Protein AF-0000000080485021 (afdb_homodimer)

Nearest PDB structures (foldseek):
  6thq-assembly1_A  TM=9.113E-01  e=8.752E-30  Thermoproteus uzoniensis 768-20
  3lul-assembly1_A  TM=9.415E-01  e=3.458E-24  Legionella pneumophila subsp. pneumophila str. Philadelphia 1
  8ivp-assembly1_C  TM=8.936E-01  e=8.655E-25  Mycolicibacterium vanbaalenii PYR-1
  4cmf-assembly1_A  TM=8.847E-01  e=3.507E-25  Fusarium vanettenii
  5fr9-assembly1_D  TM=8.879E-01  e=3.458E-24  Arthrobacter sp.

InterPro domains:
  IPR001544 Aminotransferase class IV [PF01063] (36-263)
  IPR018300 Aminotransferase, class IV, conserved site [PS00770] (191-220)
  IPR036038 Aminotransferase-like, PLP-dependent enzymes [SSF56752] (7-288)
  IPR043131 Branched-chain-amino-acid aminotransferase-like, N-terminal [G3DSA:3.30.470.10] (5-126)
  IPR043132 Branched-chain-amino-acid aminotransferase-like, C-terminal [G3DSA:3.20.10.10] (133-295)
  IPR050571 Class-IV Pyridoxal-Phosphate-Dependent Aminotransferase [PTHR42743] (12-289)

Solvent-accessible surface area (backbone atoms only — not comparable to full-atom values): 30514 Å² total; per-residue (Å²): 124,81,68,58,65,72,36,45,22,31,48,65,89,36,79,34,45,41,84,70,36,53,42,50,65,62,21,31,17,41,57,24,9,40,26,33,43,48,73,41,31,26,40,69,56,39,64,61,62,51,69,62,50,47,52,46,46,50,51,19,26,57,74,68,66,48,70,60,87,72,50,68,63,58,53,50,48,55,49,45,51,36,41,55,73,60,69,38,42,20,28,41,34,38,42,35,41,24,48,20,63,64,77,80,70,75,59,75,64,80,79,51,60,50,37,42,37,35,46,65,45,78,43,68,55,70,31,71,92,42,62,68,89,59,96,61,58,33,35,29,29,72,46,83,42,22,45,56,49,49,58,27,49,47,35,64,39,46,49,12,54,38,47,49,34,34,56,31,42,60,65,27,68,84,75,64,43,72,41,31,37,27,22,36,90,86,56,33,43,38,24,34,62,79,31,44,48,38,31,29,49,95,81,21,46,32,30,48,32,73,88,49,54,28,59,80,48,66,49,50,49,52,52,52,51,53,34,52,75,68,67,45,48,73,45,68,39,89,38,44,61,65,60,60,55,67,24,58,19,31,32,33,26,27,59,78,59,40,70,37,41,24,38,22,43,68,82,39,73,24,39,77,37,71,66,58,52,49,52,46,50,50,49,19,48,49,44,27,60,74,50,60,48,77,76,123,125,83,69,60,66,72,38,46,22,32,49,65,90,36,79,35,45,41,83,69,35,56,44,50,65,63,20,31,18,41,57,24,9,41,25,34,44,47,72,41,29,26,39,67,56,37,64,62,62,51,67,62,52,48,51,45,47,50,50,18,26,57,73,68,65,48,71,59,86,72,51,67,65,58,53,48,49,54,50,46,50,36,40,55,72,59,69,38,41,19,26,42,34,37,42,35,41,24,47,19,63,63,77,78,68,75,59,73,66,82,78,51,60,50,36,43,38,37,46,65,44,81,43,69,55,70,31,71,92,42,63,68,91,60,95,60,58,32,35,32,30,72,47,86,44,23,44,56,50,49,59,26,50,45,35,65,41,47,51,13,55,37,48,48,34,34,56,30,43,60,64,28,67,84,75,64,41,71,41,30,38,26,21,36,88,86,56,32,43,38,25,35,60,79,31,44,47,38,31,29,50,97,81,21,46,32,29,48,32,74,88,50,51,28,58,78,47,66,49,50,49,51,50,52,51,53,34,52,74,68,69,45,47,73,43,69,39,90,37,45,62,63,59,62,54,68,23,58,20,30,32,33,27,28,59,78,59,41,69,35,40,25,38,21,41,68,82,39,74,23,41,73,37,71,66,57,54,48,51,48,50,51,48,18,48,50,45,26,60,73,49,61,48,77,75,121

pLDDT: mean 95.62, std 8.75, range [32.25, 98.94]

Sequence (592 aa):
MTDDSKHLYHVDGDLVPADEASVPVTDRGFLYGDAAFETLRAYGGDVFHWGAHADRLAETCDILGMDHGLSDDDLLRRIDETVAANDFADAYVRLSITRGSQPGRLTPAEAVDPRVVVIVEPLPRGGRGSDPVWDGPAAVQTVRTRRISDRALPARAKTHNYLNGILARTELRVTGADEALMLDSEGYVTEGATSNLFFVDDNALCTPSLDGPVLPGITRRVVLDLARQENIPIREQRYTPDDVRGANEAFLTNSTWELRPVETVDGIAIGDGPVTKLLARLYDDYVERRHYGDEKMTDDSKHLYHVDGDLVPADEASVPVTDRGFLYGDAAFETLRAYGGDVFHWGAHADRLAETCDILGMDHGLSDDDLLRRIDETVAANDFADAYVRLSITRGSQPGRLTPAEAVDPRVVVIVEPLPRGGRGSDPVWDGPAAVQTVRTRRISDRALPARAKTHNYLNGILARTELRVTGADEALMLDSEGYVTEGATSNLFFVDDNALCTPSLDGPVLPGITRRVVLDLARQENIPIREQRYTPDDVRGANEAFLTNSTWELRPVETVDGIAIGDGPVTKLLARLYDDYVERRHYGDEK

Foldseek 3Di:
DPPQQPAWKDKQHDTDGPVPDDADCQFCCNVPLQKFKDKWKAAQLHTDPLVVRVVLSVVLCVVSLQPQVDDSVRQRVNQSCRCVVRPAGIKIKMKMKTQTGDPDDDDDDNDGPIMIIIDMDHDWHFFPPTDFPDDAFFFEEEFPQADDWCVVPALQNHTSPLVSLVVQVVRCVVVVTPWYFHHHPVQWTEATSAWFKWFADPQAIEGEASVTRHHPAPLVVVLVVVCVVVVGHYYHHTHHLVRRLPTQWMWIDHNRRSTHTHQHYNNRGHDHDDSSVVSSNVVSNVSCVVRPPPPD/DPPQQPAWKDKQHDTDGPVPDDADCQFCCNVPLQKFKDKWKAAQLHTDPLVVRVVLSVVLCVVSLQPQPDDSVNQRVNQSCRCVVRPAGIKIKMKMKTQTGDPDDDDDDNDGPIMIIIDMDHDWHFFPPTDFPDDAFFAEEEFPQADDWCVVPALQNHTSPLVSLVVQVVRCVVVVTDWYFHHHPVQWTEATSAWFKWFADPQAIEGEASVTRHHPAPLVVVLVVVCVVVVGHYYHHTHHLVRRLPTQWMWIDHNRRSTHTHQHYNNRGHDHDDSSVVSSNVVSNVSCVVRPPVPD

Secondary structure (DSSP, 8-state):
---GGG-EEEETTEEEEGGG-EEETTBHHHHH--EEEEEEEEETTEETTHHHHHHHHHHHHHHHT------HHHHHHHHHHHHHHTT-SSEEEEEEEE--B-SSSSSPPSS---EEEEEEEE----STTPPPSSSSPEEEEEEEEEPPPTTTS-TTS-BS--HHHHHHHHGGGGTT-SEEEEE-TTS-B---SS-EEEEEETTEEEEE-TTSS----HHHHHHHHHHHHTT--EEEE---HHHHHT-SEEEEEETTTEEEEEEEETTEE-B--HHHHHHHHHHHHHHIIIIITT--/---GGG-EEEETTEEEEGGG-EEETTBHHHHH--EEEEEEEEETTEETTHHHHHHHHHHHHHHHT------HHHHHHHHHHHHHHTT-SSEEEEEEEE--B-SSSSSPPSS---EEEEEEEE----STTPPPSSSSPEEEEEEEEEPPPTTTS-TTS-BS--HHHHHHHHGGGGTT-SEEEEE-TTS-B---SS-EEEEEETTEEEEE-TTSS----HHHHHHHHHHHHTT--EEEE---HHHHHT-SEEEEEETTTEEEEEEEETTEE-B--HHHHHHHHHHHHHHIIIIITT--

Structure (mmCIF, N/CA/C/O backbone):
data_AF-0000000080485021-model_v1
#
loop_
_entity.id
_entity.type
_entity.pdbx_description
1 polymer 'Aminodeoxychorismate lyase'
#
loop_
_atom_site.group_PDB
_atom_site.id
_atom_site.type_symbol
_atom_site.label_atom_id
_atom_site.label_alt_id
_atom_site.label_comp_id
_atom_site.label_asym_id
_atom_site.label_entity_id
_atom_site.label_seq_id
_atom_site.pdbx_PDB_ins_code
_atom_site.Cartn_x
_atom_site.Cartn_y
_atom_site.Cartn_z
_atom_site.occupancy
_atom_site.B_iso_or_equiv
_atom_site.auth_seq_id
_atom_site.auth_comp_id
_atom_site.auth_asym_id
_atom_site.auth_atom_id
_atom_site.pdbx_PDB_model_num
ATOM 1 N N . MET A 1 1 ? -21.203 -14.516 -17.828 1 32.25 1 MET A N 1
ATOM 2 C CA . MET A 1 1 ? -20.688 -13.875 -16.625 1 32.25 1 MET A CA 1
ATOM 3 C C . MET A 1 1 ? -21.297 -14.484 -15.375 1 32.25 1 MET A C 1
ATOM 5 O O . MET A 1 1 ? -22.516 -14.43 -15.18 1 32.25 1 MET A O 1
ATOM 9 N N . THR A 1 2 ? -20.844 -15.633 -14.93 1 43.66 2 THR A N 1
ATOM 10 C CA . THR A 1 2 ? -21.484 -16.297 -13.797 1 43.66 2 THR A CA 1
ATOM 11 C C . THR A 1 2 ? -21.891 -15.266 -12.734 1 43.66 2 THR A C 1
ATOM 13 O O . THR A 1 2 ? -21.156 -14.305 -12.492 1 43.66 2 THR A O 1
ATOM 16 N N . ASP A 1 3 ? -23.094 -15.078 -12.547 1 52.38 3 ASP A N 1
ATOM 17 C CA . ASP A 1 3 ? -23.703 -14.172 -11.578 1 52.38 3 ASP A CA 1
ATOM 18 C C . ASP A 1 3 ? -23.031 -14.281 -10.219 1 52.38 3 ASP A C 1
ATOM 20 O O . ASP A 1 3 ? -23.281 -15.219 -9.461 1 52.38 3 ASP A O 1
ATOM 24 N N . ASP A 1 4 ? -21.812 -13.711 -9.992 1 56.88 4 ASP A N 1
ATOM 25 C CA . ASP A 1 4 ? -21.016 -13.703 -8.773 1 56.88 4 ASP A CA 1
ATOM 26 C C . ASP A 1 4 ? -21.875 -13.438 -7.547 1 56.88 4 ASP A C 1
ATOM 28 O O . ASP A 1 4 ? -21.422 -13.594 -6.414 1 56.88 4 ASP A O 1
ATOM 32 N N . SER A 1 5 ? -23.062 -12.828 -7.809 1 62.41 5 SER A N 1
ATOM 33 C CA . SER A 1 5 ? -23.922 -12.492 -6.68 1 62.41 5 SER A CA 1
ATOM 34 C C . SER A 1 5 ? -24.344 -13.734 -5.91 1 62.41 5 SER A C 1
ATOM 36 O O . SER A 1 5 ? -24.781 -13.648 -4.758 1 62.41 5 SER A O 1
ATOM 38 N N . LYS A 1 6 ? -23.969 -14.875 -6.523 1 78.5 6 LYS A N 1
ATOM 39 C CA . LYS A 1 6 ? -24.438 -16.125 -5.91 1 78.5 6 LYS A CA 1
ATOM 40 C C . LYS A 1 6 ? -23.344 -16.75 -5.047 1 78.5 6 LYS A C 1
ATOM 42 O O . LYS A 1 6 ? -23.609 -17.656 -4.266 1 78.5 6 LYS A O 1
ATOM 47 N N . HIS A 1 7 ? -22.156 -16.125 -5.07 1 94.62 7 HIS A N 1
ATOM 48 C CA . HIS A 1 7 ? -21.094 -16.734 -4.262 1 94.62 7 HIS A CA 1
ATOM 49 C C . HIS A 1 7 ? -21.188 -16.266 -2.812 1 94.62 7 HIS A C 1
ATOM 51 O O . HIS A 1 7 ? -21.781 -15.219 -2.525 1 94.62 7 HIS A O 1
ATOM 57 N N . LEU A 1 8 ? -20.688 -17.125 -1.957 1 98.56 8 LEU A N 1
ATOM 58 C CA . LEU A 1 8 ? -20.516 -16.766 -0.555 1 98.56 8 LEU A CA 1
ATOM 59 C C . LEU A 1 8 ? -19.047 -16.5 -0.25 1 98.56 8 LEU A C 1
ATOM 61 O O . LEU A 1 8 ? -18.156 -17.234 -0.695 1 98.56 8 LEU A O 1
ATOM 65 N N . TYR A 1 9 ? -18.812 -15.414 0.462 1 98.81 9 TYR A N 1
ATOM 66 C CA . TYR A 1 9 ? -17.484 -15.078 0.999 1 98.81 9 TYR A CA 1
ATOM 67 C C . TYR A 1 9 ? -17.484 -15.156 2.521 1 98.81 9 TYR A C 1
ATOM 69 O O . TYR A 1 9 ? -18.547 -15.242 3.146 1 98.81 9 TYR A O 1
ATOM 77 N N . HIS A 1 10 ? -16.344 -15.273 3.062 1 98.88 10 HIS A N 1
ATOM 78 C CA . HIS A 1 10 ? -16.203 -15.234 4.512 1 98.88 10 HIS A CA 1
ATOM 79 C C . HIS A 1 10 ? -15.703 -13.875 4.984 1 98.88 10 HIS A C 1
ATOM 81 O O . HIS A 1 10 ? -14.695 -13.367 4.484 1 98.88 10 HIS A O 1
ATOM 87 N N . VAL A 1 11 ? -16.438 -13.258 5.953 1 98.62 11 VAL A N 1
ATOM 88 C CA . VAL A 1 11 ? -16.016 -12.016 6.582 1 98.62 11 VAL A CA 1
ATOM 89 C C . VAL A 1 11 ? -16.109 -12.141 8.102 1 98.62 11 VAL A C 1
ATOM 91 O O . VAL A 1 11 ? -17.203 -12.18 8.656 1 98.62 11 VAL A O 1
ATOM 94 N N . ASP A 1 12 ? -14.984 -12.234 8.703 1 96.56 12 ASP A N 1
ATOM 95 C CA . ASP A 1 12 ? -14.844 -12.195 10.156 1 96.56 12 ASP A CA 1
ATOM 96 C C . ASP A 1 12 ? -15.742 -13.242 10.82 1 96.56 12 ASP A C 1
ATOM 98 O O . ASP A 1 12 ? -16.469 -12.93 11.766 1 96.56 12 ASP A O 1
ATOM 102 N N . GLY A 1 13 ? -15.766 -14.367 10.305 1 95.75 13 GLY A N 1
ATOM 103 C CA . GLY A 1 13 ? -16.406 -15.5 10.945 1 95.75 13 GLY A CA 1
ATOM 104 C C . GLY A 1 13 ? -17.75 -15.867 10.312 1 95.75 13 GLY A C 1
ATOM 105 O O . GLY A 1 13 ? -18.297 -16.938 10.586 1 95.75 13 GLY A O 1
ATOM 106 N N . ASP A 1 14 ? -18.203 -15.031 9.406 1 97.94 14 ASP A N 1
ATOM 107 C CA . ASP A 1 14 ? -19.516 -15.273 8.82 1 97.94 14 ASP A CA 1
ATOM 108 C C . ASP A 1 14 ? -19.406 -15.508 7.312 1 97.94 14 ASP A C 1
ATOM 110 O O . ASP A 1 14 ? -18.625 -14.852 6.629 1 97.94 14 ASP A O 1
ATOM 114 N N . LEU A 1 15 ? -20.172 -16.484 6.863 1 98.62 15 LEU A N 1
ATOM 115 C CA . LEU A 1 15 ? -20.406 -16.609 5.43 1 98.62 15 LEU A CA 1
ATOM 116 C C . LEU A 1 15 ? -21.5 -15.656 4.965 1 98.62 15 LEU A C 1
ATOM 118 O O . LEU A 1 15 ? -22.609 -15.672 5.504 1 98.62 15 LEU A O 1
ATOM 122 N N . VAL A 1 16 ? -21.188 -14.805 4.078 1 98.31 16 VAL A N 1
ATOM 123 C CA . VAL A 1 16 ? -22.141 -13.812 3.6 1 98.31 16 VAL A CA 1
ATOM 124 C C . VAL A 1 16 ? -22.156 -13.805 2.072 1 98.31 16 VAL A C 1
ATOM 126 O O . VAL A 1 16 ? -21.156 -14.156 1.436 1 98.31 16 VAL A O 1
ATOM 129 N N . PRO A 1 17 ? -23.312 -13.422 1.487 1 98.12 17 PRO A N 1
ATOM 130 C CA . PRO A 1 17 ? -23.297 -13.234 0.033 1 98.12 17 PRO A CA 1
ATOM 131 C C . PRO A 1 17 ? -22.203 -12.273 -0.43 1 98.12 17 PRO A C 1
ATOM 133 O O . PRO A 1 17 ? -21.938 -11.273 0.24 1 98.12 17 PRO A O 1
ATOM 136 N N . ALA A 1 18 ? -21.625 -12.586 -1.577 1 97.12 18 ALA A N 1
ATOM 137 C CA . ALA A 1 18 ? -20.5 -11.82 -2.109 1 97.12 18 ALA A CA 1
ATOM 138 C C . ALA A 1 18 ? -20.844 -10.336 -2.213 1 97.12 18 ALA A C 1
ATOM 140 O O . ALA A 1 18 ? -20.016 -9.477 -1.918 1 97.12 18 ALA A O 1
ATOM 141 N N . ASP A 1 19 ? -22.031 -9.984 -2.611 1 95.69 19 ASP A N 1
ATOM 142 C CA . ASP A 1 19 ? -22.438 -8.602 -2.844 1 95.69 19 ASP A CA 1
ATOM 143 C C . ASP A 1 19 ? -22.703 -7.875 -1.525 1 95.69 19 ASP A C 1
ATOM 145 O O . ASP A 1 19 ? -22.891 -6.656 -1.506 1 95.69 19 ASP A O 1
ATOM 149 N N . GLU A 1 20 ? -22.672 -8.625 -0.375 1 96.62 20 GLU A N 1
ATOM 150 C CA . GLU A 1 20 ? -22.859 -8.047 0.95 1 96.62 20 GLU A CA 1
ATOM 151 C C . GLU A 1 20 ? -21.562 -8.062 1.755 1 96.62 20 GLU A C 1
ATOM 153 O O . GLU A 1 20 ? -21.5 -7.5 2.85 1 96.62 20 GLU A O 1
ATOM 158 N N . ALA A 1 21 ? -20.609 -8.75 1.288 1 98.31 21 ALA A N 1
ATOM 159 C CA . ALA A 1 21 ? -19.344 -8.875 1.998 1 98.31 21 ALA A CA 1
ATOM 160 C C . ALA A 1 21 ? -18.594 -7.539 2.033 1 98.31 21 ALA A C 1
ATOM 162 O O . ALA A 1 21 ? -18.234 -7 0.986 1 98.31 21 ALA A O 1
ATOM 163 N N . SER A 1 22 ? -18.422 -6.996 3.229 1 98.62 22 SER A N 1
ATOM 164 C CA . SER A 1 22 ? -17.812 -5.668 3.346 1 98.62 22 SER A CA 1
ATOM 165 C C . SER A 1 22 ? -16.922 -5.574 4.574 1 98.62 22 SER A C 1
ATOM 167 O O . SER A 1 22 ? -16.953 -6.453 5.441 1 98.62 22 SER A O 1
ATOM 169 N N . VAL A 1 23 ? -16.062 -4.582 4.621 1 98.62 23 VAL A N 1
ATOM 170 C CA . VAL A 1 23 ? -15.25 -4.211 5.777 1 98.62 23 VAL A CA 1
ATOM 171 C C . VAL A 1 23 ? -15.492 -2.744 6.129 1 98.62 23 VAL A C 1
ATOM 173 O O . VAL A 1 23 ? -15.828 -1.938 5.258 1 98.62 23 VAL A O 1
ATOM 176 N N . PRO A 1 24 ? -15.344 -2.365 7.418 1 98.44 24 PRO A N 1
ATOM 177 C CA . PRO A 1 24 ? -15.484 -0.957 7.793 1 98.44 24 PRO A CA 1
ATOM 178 C C . PRO A 1 24 ? -14.492 -0.052 7.066 1 98.44 24 PRO A C 1
ATOM 180 O O . PRO A 1 24 ? -13.352 -0.458 6.809 1 98.44 24 PRO A O 1
ATOM 183 N N . VAL A 1 25 ? -14.898 1.179 6.797 1 98.62 25 VAL A N 1
ATOM 184 C CA . VAL A 1 25 ? -14.016 2.135 6.133 1 98.62 25 VAL A CA 1
ATOM 185 C C . VAL A 1 25 ? -12.883 2.533 7.07 1 98.62 25 VAL A C 1
ATOM 187 O O . VAL A 1 25 ? -11.898 3.139 6.645 1 98.62 25 VAL A O 1
ATOM 190 N N . THR A 1 26 ? -12.961 2.158 8.352 1 97.94 26 THR A N 1
ATOM 191 C CA . THR A 1 26 ? -11.93 2.479 9.328 1 97.94 26 THR A CA 1
ATOM 192 C C . THR A 1 26 ? -10.93 1.33 9.453 1 97.94 26 THR A C 1
ATOM 194 O O . THR A 1 26 ? -9.984 1.408 10.242 1 97.94 26 THR A O 1
ATOM 197 N N . ASP A 1 27 ? -11.195 0.233 8.758 1 98.44 27 ASP A N 1
ATOM 198 C CA . ASP A 1 27 ? -10.258 -0.883 8.773 1 98.44 27 ASP A CA 1
ATOM 199 C C . ASP A 1 27 ? -8.883 -0.453 8.25 1 98.44 27 ASP A C 1
ATOM 201 O O . ASP A 1 27 ? -8.789 0.172 7.191 1 98.44 27 ASP A O 1
ATOM 205 N N . ARG A 1 28 ? -7.875 -0.779 8.953 1 98.62 28 ARG A N 1
ATOM 206 C CA . ARG A 1 28 ? -6.523 -0.348 8.609 1 98.62 28 ARG A CA 1
ATOM 207 C C . ARG A 1 28 ? -6.043 -1.027 7.332 1 98.62 28 ARG A C 1
ATOM 209 O O . ARG A 1 28 ? -5.148 -0.52 6.652 1 98.62 28 ARG A O 1
ATOM 216 N N . GLY A 1 29 ? -6.559 -2.225 6.961 1 98.62 29 GLY A N 1
ATOM 217 C CA . GLY A 1 29 ? -6.301 -2.795 5.648 1 98.62 29 GLY A CA 1
ATOM 218 C C . GLY A 1 29 ? -6.793 -1.919 4.512 1 98.62 29 GLY A C 1
ATOM 219 O O . GLY A 1 29 ? -6.137 -1.818 3.471 1 98.62 29 GLY A O 1
ATOM 220 N N . PHE A 1 30 ? -7.938 -1.293 4.715 1 98.81 30 PHE A N 1
ATOM 221 C CA . PHE A 1 30 ? -8.484 -0.377 3.721 1 98.81 30 PHE A CA 1
ATOM 222 C C . PHE A 1 30 ? -7.727 0.944 3.725 1 98.81 30 PHE A C 1
ATOM 224 O O . PHE A 1 30 ? -7.332 1.442 2.668 1 98.81 30 PHE A O 1
ATOM 231 N N . LEU A 1 31 ? -7.422 1.484 4.863 1 98.75 31 LEU A N 1
ATOM 232 C CA . LEU A 1 31 ? -6.883 2.834 5 1 98.75 31 LEU A CA 1
ATOM 233 C C . LEU A 1 31 ? -5.418 2.879 4.578 1 98.75 31 LEU A C 1
ATOM 235 O O . LEU A 1 31 ? -4.961 3.875 4.012 1 98.75 31 LEU A O 1
ATOM 239 N N . TYR A 1 32 ? -4.688 1.773 4.863 1 98.62 32 TYR A N 1
ATOM 240 C CA . TYR A 1 32 ? -3.234 1.865 4.762 1 98.62 32 TYR A CA 1
ATOM 241 C C . TYR A 1 32 ? -2.658 0.638 4.066 1 98.62 32 TYR A C 1
ATOM 243 O O . TYR A 1 32 ? -1.441 0.522 3.904 1 98.62 32 TYR A O 1
ATOM 251 N N . GLY A 1 33 ? -3.484 -0.335 3.629 1 98.56 33 GLY A N 1
ATOM 252 C CA . GLY A 1 33 ? -2.982 -1.613 3.15 1 98.56 33 GLY A CA 1
ATOM 253 C C . GLY A 1 33 ? -2.348 -2.451 4.242 1 98.56 33 GLY A C 1
ATOM 254 O O . GLY A 1 33 ? -1.523 -3.324 3.965 1 98.56 33 GLY A O 1
ATOM 255 N N . ASP A 1 34 ? -2.672 -2.131 5.473 1 98.56 34 ASP A N 1
ATOM 256 C CA . ASP A 1 34 ? -2.146 -2.826 6.641 1 98.56 34 ASP A CA 1
ATOM 257 C C . ASP A 1 34 ? -2.805 -4.191 6.809 1 98.56 34 ASP A C 1
ATOM 259 O O . ASP A 1 34 ? -3.541 -4.418 7.773 1 98.56 34 ASP A O 1
ATOM 263 N N . ALA A 1 35 ? -2.459 -5.047 5.867 1 98.75 35 ALA A N 1
ATOM 264 C CA . ALA A 1 35 ? -3.045 -6.383 5.75 1 98.75 35 ALA A CA 1
ATOM 265 C C . ALA A 1 35 ? -2.066 -7.352 5.094 1 98.75 35 ALA A C 1
ATOM 267 O O . ALA A 1 35 ? -1.227 -6.945 4.285 1 98.75 35 ALA A O 1
ATOM 268 N N . ALA A 1 36 ? -2.158 -8.586 5.496 1 98.81 36 ALA A N 1
ATOM 269 C CA . ALA A 1 36 ? -1.49 -9.711 4.852 1 98.81 36 ALA A CA 1
ATOM 270 C C . ALA A 1 36 ? -2.48 -10.547 4.043 1 98.81 36 ALA A C 1
ATOM 272 O O . ALA A 1 36 ? -3.658 -10.633 4.395 1 98.81 36 ALA A O 1
ATOM 273 N N . PHE A 1 37 ? -1.994 -11.148 2.939 1 98.81 37 PHE A N 1
ATOM 274 C CA . PHE A 1 37 ? -2.906 -12.039 2.225 1 98.81 37 PHE A CA 1
ATOM 275 C C . PHE A 1 37 ? -2.15 -13.195 1.592 1 98.81 37 PHE A C 1
ATOM 277 O O . PHE A 1 37 ? -0.923 -13.164 1.49 1 98.81 37 PHE A O 1
ATOM 284 N N . GLU A 1 38 ? -2.861 -14.164 1.248 1 98.75 38 GLU A N 1
ATOM 285 C CA . GLU A 1 38 ? -2.41 -15.305 0.459 1 98.75 38 GLU A CA 1
ATOM 286 C C . GLU A 1 38 ? -3.383 -15.609 -0.677 1 98.75 38 GLU A C 1
ATOM 288 O O . GLU A 1 38 ? -4.598 -15.531 -0.498 1 98.75 38 GLU A O 1
ATOM 293 N N . THR A 1 39 ? -2.889 -15.883 -1.799 1 98.56 39 THR A N 1
ATOM 294 C CA . THR A 1 39 ? -3.654 -16.484 -2.881 1 98.56 39 THR A CA 1
ATOM 295 C C . THR A 1 39 ? -3.393 -18 -2.947 1 98.56 39 THR A C 1
ATOM 297 O O . THR A 1 39 ? -2.252 -18.422 -3.135 1 98.56 39 THR A O 1
ATOM 300 N N . LEU A 1 40 ? -4.43 -18.719 -2.789 1 98.5 40 LEU A N 1
ATOM 301 C CA . LEU A 1 40 ? -4.332 -20.172 -2.758 1 98.5 40 LEU A CA 1
ATOM 302 C C . LEU A 1 40 ? -5.121 -20.797 -3.908 1 98.5 40 LEU A C 1
ATOM 304 O O . LEU A 1 40 ? -6.027 -20.156 -4.457 1 98.5 40 LEU A O 1
ATOM 308 N N . ARG A 1 41 ? -4.695 -21.969 -4.238 1 98.44 41 ARG A N 1
ATOM 309 C CA . ARG A 1 41 ? -5.406 -22.828 -5.172 1 98.44 41 ARG A CA 1
ATOM 310 C C . ARG A 1 41 ? -6.012 -24.031 -4.457 1 98.44 41 ARG A C 1
ATOM 312 O O . ARG A 1 41 ? -5.324 -24.719 -3.703 1 98.44 41 ARG A O 1
ATOM 319 N N . ALA A 1 42 ? -7.289 -24.188 -4.59 1 98.19 42 ALA A N 1
ATOM 320 C CA . ALA A 1 42 ? -7.93 -25.406 -4.117 1 98.19 42 ALA A CA 1
ATOM 321 C C . ALA A 1 42 ? -8.133 -26.406 -5.266 1 98.19 42 ALA A C 1
ATOM 323 O O . ALA A 1 42 ? -8.648 -26.031 -6.328 1 98.19 42 ALA A O 1
ATOM 324 N N . TYR A 1 43 ? -7.688 -27.594 -5.109 1 97.56 43 TYR A N 1
ATOM 325 C CA . TYR A 1 43 ? -7.926 -28.719 -6.008 1 97.56 43 TYR A CA 1
ATOM 326 C C . TYR A 1 43 ? -8.797 -29.781 -5.344 1 97.56 43 TYR A C 1
ATOM 328 O O . TYR A 1 43 ? -8.469 -30.281 -4.262 1 97.56 43 TYR A O 1
ATOM 336 N N . GLY A 1 44 ? -9.867 -30.125 -5.996 1 95.38 44 GLY A N 1
ATOM 337 C CA . GLY A 1 44 ? -10.734 -31.156 -5.43 1 95.38 44 GLY A CA 1
ATOM 338 C C . GLY A 1 44 ? -11.25 -30.797 -4.047 1 95.38 44 GLY A C 1
ATOM 339 O O . GLY A 1 44 ? -11.406 -31.672 -3.195 1 95.38 44 GLY A O 1
ATOM 340 N N . GLY A 1 45 ? -11.297 -29.516 -3.754 1 95.75 45 GLY A N 1
ATOM 341 C CA . GLY A 1 45 ? -11.836 -29.047 -2.49 1 95.75 45 GLY A CA 1
ATOM 342 C C . GLY A 1 45 ? -10.773 -28.828 -1.431 1 95.75 45 GLY A C 1
ATOM 343 O O . GLY A 1 45 ? -11.062 -28.297 -0.357 1 95.75 45 GLY A O 1
ATOM 344 N N . ASP A 1 46 ? -9.594 -29.203 -1.795 1 95.88 46 ASP A N 1
ATOM 345 C CA . ASP A 1 46 ? -8.5 -29.094 -0.835 1 95.88 46 ASP A CA 1
ATOM 346 C C . ASP A 1 46 ? -7.477 -28.047 -1.271 1 95.88 46 ASP A C 1
ATOM 348 O O . ASP A 1 46 ? -7.082 -28.016 -2.439 1 95.88 46 ASP A O 1
ATOM 352 N N . VAL A 1 47 ? -7.043 -27.297 -0.277 1 97.56 47 VAL A N 1
ATOM 353 C CA . VAL A 1 47 ? -6.098 -26.219 -0.591 1 97.56 47 VAL A CA 1
ATOM 354 C C . VAL A 1 47 ? -4.707 -26.812 -0.821 1 97.56 47 VAL A C 1
ATOM 356 O O . VAL A 1 47 ? -4.242 -27.641 -0.038 1 97.56 47 VAL A O 1
ATOM 359 N N . PHE A 1 48 ? -4.078 -26.406 -1.86 1 98.06 48 PHE A N 1
ATOM 360 C CA . PHE A 1 48 ? -2.736 -26.828 -2.256 1 98.06 48 PHE A CA 1
ATOM 361 C C . PHE A 1 48 ? -1.683 -26.172 -1.367 1 98.06 48 PHE A C 1
ATOM 363 O O . PHE A 1 48 ? -1.55 -24.953 -1.345 1 98.06 48 PHE A O 1
ATOM 370 N N . HIS A 1 49 ? -0.865 -27.031 -0.509 1 98.44 49 HIS A N 1
ATOM 371 C CA . HIS A 1 49 ? 0.281 -26.609 0.291 1 98.44 49 HIS A CA 1
ATOM 372 C C . HIS A 1 49 ? -0.124 -25.578 1.339 1 98.44 49 HIS A C 1
ATOM 374 O O . HIS A 1 49 ? 0.518 -24.531 1.47 1 98.44 49 HIS A O 1
ATOM 380 N N . TRP A 1 50 ? -1.185 -25.859 2.072 1 98.5 50 TRP A N 1
ATOM 381 C CA . TRP A 1 50 ? -1.668 -24.984 3.125 1 98.5 50 TRP A CA 1
ATOM 382 C C . TRP A 1 50 ? -0.549 -24.641 4.102 1 98.5 50 TRP A C 1
ATOM 384 O O . TRP A 1 50 ? -0.369 -23.469 4.465 1 98.5 50 TRP A O 1
ATOM 394 N N . GLY A 1 51 ? 0.188 -25.656 4.527 1 98.56 51 GLY A N 1
ATOM 395 C CA . GLY A 1 51 ? 1.254 -25.406 5.484 1 98.56 51 GLY A CA 1
ATOM 396 C C . GLY A 1 51 ? 2.213 -24.312 5.031 1 98.56 51 GLY A C 1
ATOM 397 O O . GLY A 1 51 ? 2.572 -23.438 5.816 1 98.56 51 GLY A O 1
ATOM 398 N N . ALA A 1 52 ? 2.686 -24.391 3.781 1 98.69 52 ALA A N 1
ATOM 399 C CA . ALA A 1 52 ? 3.609 -23.406 3.236 1 98.69 52 ALA A CA 1
ATOM 400 C C . ALA A 1 52 ? 2.969 -22.016 3.193 1 98.69 52 ALA A C 1
ATOM 402 O O . ALA A 1 52 ? 3.623 -21.016 3.486 1 98.69 52 ALA A O 1
ATOM 403 N N . HIS A 1 53 ? 1.689 -21.969 2.824 1 98.81 53 HIS A N 1
ATOM 404 C CA . HIS A 1 53 ? 0.967 -20.703 2.797 1 98.81 53 HIS A CA 1
ATOM 405 C C . HIS A 1 53 ? 0.815 -20.125 4.199 1 98.81 53 HIS A C 1
ATOM 407 O O . HIS A 1 53 ? 0.98 -18.922 4.398 1 98.81 53 HIS A O 1
ATOM 413 N N . ALA A 1 54 ? 0.479 -20.953 5.125 1 98.75 54 ALA A N 1
ATOM 414 C CA . ALA A 1 54 ? 0.326 -20.516 6.512 1 98.75 54 ALA A CA 1
ATOM 415 C C . ALA A 1 54 ? 1.639 -19.969 7.059 1 98.75 54 ALA A C 1
ATOM 417 O O . ALA A 1 54 ? 1.647 -18.938 7.75 1 98.75 54 ALA A O 1
ATOM 418 N N . ASP A 1 55 ? 2.713 -20.641 6.762 1 98.62 55 ASP A N 1
ATOM 419 C CA . ASP A 1 55 ? 4.027 -20.188 7.195 1 98.62 55 ASP A CA 1
ATOM 420 C C . ASP A 1 55 ? 4.348 -18.812 6.617 1 98.62 55 ASP A C 1
ATOM 422 O O . ASP A 1 55 ? 4.832 -17.922 7.332 1 98.62 55 ASP A O 1
ATOM 426 N N . ARG A 1 56 ? 4.121 -18.641 5.355 1 98.56 56 ARG A N 1
ATOM 427 C CA . ARG A 1 56 ? 4.41 -17.359 4.723 1 98.56 56 ARG A CA 1
ATOM 428 C C . ARG A 1 56 ? 3.496 -16.266 5.262 1 98.56 56 ARG A C 1
ATOM 430 O O . ARG A 1 56 ? 3.926 -15.133 5.445 1 98.56 56 ARG A O 1
ATOM 437 N N . LEU A 1 57 ? 2.236 -16.594 5.445 1 98.75 57 LEU A N 1
ATOM 438 C CA . LEU A 1 57 ? 1.304 -15.641 6.047 1 98.75 57 LEU A CA 1
ATOM 439 C C . LEU A 1 57 ? 1.793 -15.195 7.422 1 98.75 57 LEU A C 1
ATOM 441 O O . LEU A 1 57 ? 1.762 -14.008 7.738 1 98.75 57 LEU A O 1
ATOM 445 N N . ALA A 1 58 ? 2.207 -16.141 8.203 1 98.31 58 ALA A N 1
ATOM 446 C CA . ALA A 1 58 ? 2.723 -15.828 9.539 1 98.31 58 ALA A CA 1
ATOM 447 C C . ALA A 1 58 ? 3.947 -14.922 9.453 1 98.31 58 ALA A C 1
ATOM 449 O O . ALA A 1 58 ? 4.082 -13.977 10.234 1 98.31 58 ALA A O 1
ATOM 450 N N . GLU A 1 59 ? 4.84 -15.242 8.547 1 98.19 59 GLU A N 1
ATOM 451 C CA . GLU A 1 59 ? 6.023 -14.414 8.344 1 98.19 59 GLU A CA 1
ATOM 452 C C . GLU A 1 59 ? 5.637 -12.984 7.957 1 98.19 59 GLU A C 1
ATOM 454 O O . GLU A 1 59 ? 6.219 -12.023 8.461 1 98.19 59 GLU A O 1
ATOM 459 N N . THR A 1 60 ? 4.703 -12.867 7.02 1 98.62 60 THR A N 1
ATOM 460 C CA . THR A 1 60 ? 4.207 -11.555 6.625 1 98.62 60 THR A CA 1
ATOM 461 C C . THR A 1 60 ? 3.688 -10.781 7.836 1 98.62 60 THR A C 1
ATOM 463 O O . THR A 1 60 ? 4.062 -9.633 8.055 1 98.62 60 THR A O 1
ATOM 466 N N . CYS A 1 61 ? 2.854 -11.383 8.648 1 98.25 61 CYS A N 1
ATOM 467 C CA . CYS A 1 61 ? 2.26 -10.734 9.805 1 98.25 61 CYS A CA 1
ATOM 468 C C . CYS A 1 61 ? 3.328 -10.352 10.828 1 98.25 61 CYS A C 1
ATOM 470 O O . CYS A 1 61 ? 3.23 -9.312 11.477 1 98.25 61 CYS A O 1
ATOM 472 N N . ASP A 1 62 ? 4.328 -11.195 10.961 1 97.31 62 ASP A N 1
ATOM 473 C CA . ASP A 1 62 ? 5.445 -10.883 11.844 1 97.31 62 ASP A CA 1
ATOM 474 C C . ASP A 1 62 ? 6.18 -9.625 11.375 1 97.31 62 ASP A C 1
ATOM 476 O O . ASP A 1 62 ? 6.508 -8.758 12.188 1 97.31 62 ASP A O 1
ATOM 480 N N . ILE A 1 63 ? 6.422 -9.539 10.141 1 97.44 63 ILE A N 1
ATOM 481 C CA . ILE A 1 63 ? 7.098 -8.383 9.562 1 97.44 63 ILE A CA 1
ATOM 482 C C . ILE A 1 63 ? 6.27 -7.125 9.82 1 97.44 63 ILE A C 1
ATOM 484 O O . ILE A 1 63 ? 6.82 -6.062 10.117 1 97.44 63 ILE A O 1
ATOM 488 N N . LEU A 1 64 ? 4.953 -7.238 9.766 1 97.06 64 LEU A N 1
ATOM 489 C CA . LEU A 1 64 ? 4.055 -6.105 9.961 1 97.06 64 LEU A CA 1
ATOM 490 C C . LEU A 1 64 ? 3.873 -5.812 11.445 1 97.06 64 LEU A C 1
ATOM 492 O O . LEU A 1 64 ? 3.25 -4.812 11.82 1 97.06 64 LEU A O 1
ATOM 496 N N . GLY A 1 65 ? 4.379 -6.637 12.273 1 95.25 65 GLY A N 1
ATOM 497 C CA . GLY A 1 65 ? 4.113 -6.504 13.695 1 95.25 65 GLY A CA 1
ATOM 498 C C . GLY A 1 65 ? 2.652 -6.719 14.055 1 95.25 65 GLY A C 1
ATOM 499 O O . GLY A 1 65 ? 2.117 -6.043 14.93 1 95.25 65 GLY A O 1
ATOM 500 N N . MET A 1 66 ? 2.006 -7.547 13.344 1 95.75 66 MET A N 1
ATOM 501 C CA . MET A 1 66 ? 0.589 -7.844 13.539 1 95.75 66 MET A CA 1
ATOM 502 C C . MET A 1 66 ? 0.405 -9.203 14.203 1 95.75 66 MET A C 1
ATOM 504 O O . MET A 1 66 ? 0.344 -10.227 13.523 1 95.75 66 MET A O 1
ATOM 508 N N . ASP A 1 67 ? 0.291 -9.227 15.469 1 94.19 67 ASP A N 1
ATOM 509 C CA . ASP A 1 67 ? -0.025 -10.461 16.188 1 94.19 67 ASP A CA 1
ATOM 510 C C . ASP A 1 67 ? -1.526 -10.734 16.156 1 94.19 67 ASP A C 1
ATOM 512 O O . ASP A 1 67 ? -2.256 -10.305 17.062 1 94.19 67 ASP A O 1
ATOM 516 N N . HIS A 1 68 ? -1.953 -11.477 15.227 1 92.5 68 HIS A N 1
ATOM 517 C CA . HIS A 1 68 ? -3.387 -11.625 15 1 92.5 68 HIS A CA 1
ATOM 518 C C . HIS A 1 68 ? -3.977 -12.695 15.914 1 92.5 68 HIS A C 1
ATOM 520 O O . HIS A 1 68 ? -5.195 -12.773 16.078 1 92.5 68 HIS A O 1
ATOM 526 N N . GLY A 1 69 ? -3.199 -13.617 16.438 1 94.81 69 GLY A N 1
ATOM 527 C CA . GLY A 1 69 ? -3.654 -14.562 17.453 1 94.81 69 GLY A CA 1
ATOM 528 C C . GLY A 1 69 ? -4.48 -15.695 16.875 1 94.81 69 GLY A C 1
ATOM 529 O O . GLY A 1 69 ? -5.07 -16.484 17.625 1 94.81 69 GLY A O 1
ATOM 530 N N . LEU A 1 70 ? -4.633 -15.82 15.609 1 96.81 70 LEU A N 1
ATOM 531 C CA . LEU A 1 70 ? -5.406 -16.875 14.969 1 96.81 70 LEU A CA 1
ATOM 532 C C . LEU A 1 70 ? -4.527 -18.094 14.672 1 96.81 70 LEU A C 1
ATOM 534 O O . LEU A 1 70 ? -3.363 -17.938 14.289 1 96.81 70 LEU A O 1
ATOM 538 N N . SER A 1 71 ? -5.109 -19.266 14.82 1 98 71 SER A N 1
ATOM 539 C CA . SER A 1 71 ? -4.352 -20.484 14.508 1 98 71 SER A CA 1
ATOM 540 C C . SER A 1 71 ? -4.477 -20.844 13.031 1 98 71 SER A C 1
ATOM 542 O O . SER A 1 71 ? -5.461 -20.5 12.383 1 98 71 SER A O 1
ATOM 544 N N . ASP A 1 72 ? -3.471 -21.594 12.578 1 98.38 72 ASP A N 1
ATOM 545 C CA . ASP A 1 72 ? -3.525 -22.094 11.211 1 98.38 72 ASP A CA 1
ATOM 546 C C . ASP A 1 72 ? -4.781 -22.938 10.984 1 98.38 72 ASP A C 1
ATOM 548 O O . ASP A 1 72 ? -5.398 -22.859 9.922 1 98.38 72 ASP A O 1
ATOM 552 N N . ASP A 1 73 ? -5.152 -23.688 11.953 1 98.44 73 ASP A N 1
ATOM 553 C CA . ASP A 1 73 ? -6.328 -24.547 11.852 1 98.44 73 ASP A CA 1
ATOM 554 C C . ASP A 1 73 ? -7.602 -23.719 11.719 1 98.44 73 ASP A C 1
ATOM 556 O O . ASP A 1 73 ? -8.5 -24.078 10.945 1 98.44 73 ASP A O 1
ATOM 560 N N . ASP A 1 74 ? -7.691 -22.703 12.508 1 98.5 74 ASP A N 1
ATOM 561 C CA . ASP A 1 74 ? -8.852 -21.828 12.43 1 98.5 74 ASP A CA 1
ATOM 562 C C . ASP A 1 74 ? -8.977 -21.219 11.031 1 98.5 74 ASP A C 1
ATOM 564 O O . ASP A 1 74 ? -10.062 -21.219 10.445 1 98.5 74 ASP A O 1
ATOM 568 N N . LEU A 1 75 ? -7.867 -20.719 10.523 1 98.75 75 LEU A N 1
ATOM 569 C CA . LEU A 1 75 ? -7.863 -20.109 9.203 1 98.75 75 LEU A CA 1
ATOM 570 C C . LEU A 1 75 ? -8.227 -21.125 8.125 1 98.75 75 LEU A C 1
ATOM 572 O O . LEU A 1 75 ? -9.023 -20.828 7.227 1 98.75 75 LEU A O 1
ATOM 576 N N . LEU A 1 76 ? -7.617 -22.312 8.219 1 98.75 76 LEU A N 1
ATOM 577 C CA . LEU A 1 76 ? -7.926 -23.344 7.25 1 98.75 76 LEU A CA 1
ATOM 578 C C . LEU A 1 76 ? -9.406 -23.719 7.301 1 98.75 76 LEU A C 1
ATOM 580 O O . LEU A 1 76 ? -10.039 -23.922 6.262 1 98.75 76 LEU A O 1
ATOM 584 N N . ARG A 1 77 ? -9.938 -23.828 8.484 1 98.5 77 ARG A N 1
ATOM 585 C CA . ARG A 1 77 ? -11.359 -24.141 8.641 1 98.5 77 ARG A CA 1
ATOM 586 C C . ARG A 1 77 ? -12.219 -23.094 7.934 1 98.5 77 ARG A C 1
ATOM 588 O O . ARG A 1 77 ? -13.188 -23.453 7.258 1 98.5 77 ARG A O 1
ATOM 595 N N . ARG A 1 78 ? -11.914 -21.812 8.117 1 98.75 78 ARG A N 1
ATOM 596 C CA . ARG A 1 78 ? -12.656 -20.734 7.461 1 98.75 78 ARG A CA 1
ATOM 597 C C . ARG A 1 78 ? -12.594 -20.875 5.945 1 98.75 78 ARG A C 1
ATOM 599 O O . ARG A 1 78 ? -13.594 -20.672 5.254 1 98.75 78 ARG A O 1
ATOM 606 N N . ILE A 1 79 ? -11.422 -21.219 5.445 1 98.81 79 ILE A N 1
ATOM 607 C CA . ILE A 1 79 ? -11.234 -21.406 4.012 1 98.81 79 ILE A CA 1
ATOM 608 C C . ILE A 1 79 ? -12.086 -22.578 3.531 1 98.81 79 ILE A C 1
ATOM 610 O O . ILE A 1 79 ? -12.867 -22.453 2.582 1 98.81 79 ILE A O 1
ATOM 614 N N . ASP A 1 80 ? -11.969 -23.719 4.219 1 98.56 80 ASP A N 1
ATOM 615 C CA . ASP A 1 80 ? -12.672 -24.922 3.826 1 98.56 80 ASP A CA 1
ATOM 616 C C . ASP A 1 80 ? -14.188 -24.719 3.84 1 98.56 80 ASP A C 1
ATOM 618 O O . ASP A 1 80 ? -14.891 -25.141 2.92 1 98.56 80 ASP A O 1
ATOM 622 N N . GLU A 1 81 ? -14.633 -24.062 4.879 1 98.38 81 GLU A N 1
ATOM 623 C CA . GLU A 1 81 ? -16.062 -23.781 4.984 1 98.38 81 GLU A CA 1
ATOM 624 C C . GLU A 1 81 ? -16.547 -22.922 3.816 1 98.38 81 GLU A C 1
ATOM 626 O O . GLU A 1 81 ? -17.641 -23.141 3.291 1 98.38 81 GLU A O 1
ATOM 631 N N . THR A 1 82 ? -15.773 -21.969 3.469 1 98.75 82 THR A N 1
ATOM 632 C CA . THR A 1 82 ? -16.156 -21.062 2.387 1 98.75 82 THR A CA 1
ATOM 633 C C . THR A 1 82 ? -16.172 -21.797 1.053 1 98.75 82 THR A C 1
ATOM 635 O O . THR A 1 82 ? -17.125 -21.656 0.275 1 98.75 82 THR A O 1
ATOM 638 N N . VAL A 1 83 ? -15.141 -22.609 0.762 1 98.56 83 VAL A N 1
ATOM 639 C CA . VAL A 1 83 ? -15.062 -23.391 -0.468 1 98.56 83 VAL A CA 1
ATOM 640 C C . VAL A 1 83 ? -16.234 -24.375 -0.531 1 98.56 83 VAL A C 1
ATOM 642 O O . VAL A 1 83 ? -16.922 -24.469 -1.554 1 98.56 83 VAL A O 1
ATOM 645 N N . ALA A 1 84 ? -16.484 -25.047 0.558 1 98.19 84 ALA A N 1
ATOM 646 C CA . ALA A 1 84 ? -17.547 -26.031 0.635 1 98.19 84 ALA A CA 1
ATOM 647 C C . ALA A 1 84 ? -18.922 -25.375 0.454 1 98.19 84 ALA A C 1
ATOM 649 O O . ALA A 1 84 ? -19.781 -25.922 -0.246 1 98.19 84 ALA A O 1
ATOM 650 N N . ALA A 1 85 ? -19.094 -24.234 1.091 1 98.25 85 ALA A N 1
ATOM 651 C CA . ALA A 1 85 ? -20.391 -23.531 1.045 1 98.25 85 ALA A CA 1
ATOM 652 C C . ALA A 1 85 ? -20.75 -23.141 -0.384 1 98.25 85 ALA A C 1
ATOM 654 O O . ALA A 1 85 ? -21.922 -22.953 -0.706 1 98.25 85 ALA A O 1
ATOM 655 N N . ASN A 1 86 ? -19.812 -23.016 -1.248 1 98.38 86 ASN A N 1
ATOM 656 C CA . ASN A 1 86 ? -20.031 -22.641 -2.639 1 98.38 86 ASN A CA 1
ATOM 657 C C . ASN A 1 86 ? -20.031 -23.859 -3.561 1 98.38 86 ASN A C 1
ATOM 659 O O . ASN A 1 86 ? -20.188 -23.719 -4.777 1 98.38 86 ASN A O 1
ATOM 663 N N . ASP A 1 87 ? -19.766 -25.047 -3.018 1 97.62 87 ASP A N 1
ATOM 664 C CA . ASP A 1 87 ? -19.672 -26.312 -3.752 1 97.62 87 ASP A CA 1
ATOM 665 C C . ASP A 1 87 ? -18.594 -26.234 -4.824 1 97.62 87 ASP A C 1
ATOM 667 O O . ASP A 1 87 ? -18.812 -26.688 -5.957 1 97.62 87 ASP A O 1
ATOM 671 N N . PHE A 1 88 ? -17.516 -25.609 -4.535 1 97.31 88 PHE A N 1
ATOM 672 C CA . PHE A 1 88 ? -16.406 -25.531 -5.469 1 97.31 88 PHE A CA 1
ATOM 673 C C . PHE A 1 88 ? -15.461 -26.719 -5.273 1 97.31 88 PHE A C 1
ATOM 675 O O . PHE A 1 88 ? -15 -26.969 -4.156 1 97.31 88 PHE A O 1
ATOM 682 N N . ALA A 1 89 ? -15.18 -27.453 -6.277 1 96.06 89 ALA A N 1
ATOM 683 C CA . ALA A 1 89 ? -14.141 -28.484 -6.238 1 96.06 89 ALA A CA 1
ATOM 684 C C . ALA A 1 89 ? -12.766 -27.875 -6.496 1 96.06 89 ALA A C 1
ATOM 686 O O . ALA A 1 89 ? -11.805 -28.172 -5.773 1 96.06 89 ALA A O 1
ATOM 687 N N . ASP A 1 90 ? -12.648 -27.078 -7.531 1 97.38 90 ASP A N 1
ATOM 688 C CA . ASP A 1 90 ? -11.445 -26.328 -7.902 1 97.38 90 ASP A CA 1
ATOM 689 C C . ASP A 1 90 ? -11.68 -24.828 -7.836 1 97.38 90 ASP A C 1
ATOM 691 O O . ASP A 1 90 ? -12.633 -24.312 -8.43 1 97.38 90 ASP A O 1
ATOM 695 N N . ALA A 1 91 ? -10.797 -24.125 -7.062 1 97.94 91 ALA A N 1
ATOM 696 C CA . ALA A 1 91 ? -11.164 -22.75 -6.766 1 97.94 91 ALA A CA 1
ATOM 697 C C . ALA A 1 91 ? -9.922 -21.891 -6.547 1 97.94 91 ALA A C 1
ATOM 699 O O . ALA A 1 91 ? -8.867 -22.391 -6.148 1 97.94 91 ALA A O 1
ATOM 700 N N . TYR A 1 92 ? -10.078 -20.672 -6.938 1 97.81 92 TYR A N 1
ATOM 701 C CA . TYR A 1 92 ? -9.258 -19.562 -6.441 1 97.81 92 TYR A CA 1
ATOM 702 C C . TYR A 1 92 ? -9.688 -19.172 -5.035 1 97.81 92 TYR A C 1
ATOM 704 O O . TYR A 1 92 ? -10.875 -19.016 -4.758 1 97.81 92 TYR A O 1
ATOM 712 N N . VAL A 1 93 ? -8.734 -19.031 -4.086 1 98.62 93 VAL A N 1
ATOM 713 C CA . VAL A 1 93 ? -9.008 -18.594 -2.723 1 98.62 93 VAL A CA 1
ATOM 714 C C . VAL A 1 93 ? -8.07 -17.453 -2.355 1 98.62 93 VAL A C 1
ATOM 716 O O . VAL A 1 93 ? -6.848 -17.562 -2.488 1 98.62 93 VAL A O 1
ATOM 719 N N . ARG A 1 94 ? -8.586 -16.375 -1.97 1 98.75 94 ARG A N 1
ATOM 720 C CA . ARG A 1 94 ? -7.797 -15.297 -1.381 1 98.75 94 ARG A CA 1
ATOM 721 C C . ARG A 1 94 ? -8.117 -15.133 0.101 1 98.75 94 ARG A C 1
ATOM 723 O O . ARG A 1 94 ? -9.25 -14.82 0.464 1 98.75 94 ARG A O 1
ATOM 730 N N . LEU A 1 95 ? -7.18 -15.383 0.948 1 98.88 95 LEU A N 1
ATOM 731 C CA . LEU A 1 95 ? -7.273 -15.148 2.385 1 98.88 95 LEU A CA 1
ATOM 732 C C . LEU A 1 95 ? -6.578 -13.844 2.766 1 98.88 95 LEU A C 1
ATOM 734 O O . LEU A 1 95 ? -5.406 -13.641 2.441 1 98.88 95 LEU A O 1
ATOM 738 N N . SER A 1 96 ? -7.285 -12.969 3.404 1 98.88 96 SER A N 1
ATOM 739 C CA . SER A 1 96 ? -6.711 -11.734 3.918 1 98.88 96 SER A CA 1
ATOM 740 C C . SER A 1 96 ? -6.891 -11.625 5.43 1 98.88 96 SER A C 1
ATOM 742 O O . SER A 1 96 ? -7.941 -11.992 5.961 1 98.88 96 SER A O 1
ATOM 744 N N . ILE A 1 97 ? -5.914 -11.125 6.086 1 98.88 97 ILE A N 1
ATOM 745 C CA . ILE A 1 97 ? -5.984 -10.711 7.484 1 98.88 97 ILE A CA 1
ATOM 746 C C . ILE A 1 97 ? -5.57 -9.25 7.613 1 98.88 97 ILE A C 1
ATOM 748 O O . ILE A 1 97 ? -4.449 -8.875 7.246 1 98.88 97 ILE A O 1
ATOM 752 N N . THR A 1 98 ? -6.465 -8.438 8.094 1 98.62 98 THR A N 1
ATOM 753 C CA . THR A 1 98 ? -6.105 -7.047 8.367 1 98.62 98 THR A CA 1
ATOM 754 C C . THR A 1 98 ? -5.879 -6.836 9.859 1 98.62 98 THR A C 1
ATOM 756 O O . THR A 1 98 ? -6.219 -7.699 10.672 1 98.62 98 THR A O 1
ATOM 759 N N . ARG A 1 99 ? -5.289 -5.703 10.203 1 97.94 99 ARG A N 1
ATOM 760 C CA . ARG A 1 99 ? -5.082 -5.355 11.602 1 97.94 99 ARG A CA 1
ATOM 761 C C . ARG A 1 99 ? -6.395 -4.938 12.258 1 97.94 99 ARG A C 1
ATOM 763 O O . ARG A 1 99 ? -6.457 -4.777 13.484 1 97.94 99 ARG A O 1
ATOM 770 N N . GLY A 1 100 ? -7.48 -4.785 11.547 1 97.75 100 GLY A N 1
ATOM 771 C CA . GLY A 1 100 ? -8.742 -4.301 12.086 1 97.75 100 GLY A CA 1
ATOM 772 C C . GLY A 1 100 ? -8.781 -2.791 12.234 1 97.75 100 GLY A C 1
ATOM 773 O O . GLY A 1 100 ? -7.969 -2.08 11.641 1 97.75 100 GLY A O 1
ATOM 774 N N . SER A 1 101 ? -9.797 -2.334 12.875 1 97.06 101 SER A N 1
ATOM 775 C CA . SER A 1 101 ? -9.953 -0.913 13.164 1 97.06 101 SER A CA 1
ATOM 776 C C . SER A 1 101 ? -9.32 -0.545 14.5 1 97.06 101 SER A C 1
ATOM 778 O O . SER A 1 101 ? -9.461 -1.281 15.477 1 97.06 101 SER A O 1
ATOM 780 N N . GLN A 1 102 ? -8.57 0.466 14.516 1 95.25 102 GLN A N 1
ATOM 781 C CA . GLN A 1 102 ? -7.945 1.001 15.719 1 95.25 102 GLN A CA 1
ATOM 782 C C . GLN A 1 102 ? -8.102 2.518 15.789 1 95.25 102 GLN A C 1
ATOM 784 O O . GLN A 1 102 ? -8.219 3.184 14.758 1 95.25 102 GLN A O 1
ATOM 789 N N . PRO A 1 103 ? -8.125 2.969 17 1 89 103 PRO A N 1
ATOM 790 C CA . PRO A 1 103 ? -8.023 4.426 17.109 1 89 103 PRO A CA 1
ATOM 791 C C . PRO A 1 103 ? -6.672 4.961 16.641 1 89 103 PRO A C 1
ATOM 793 O O . PRO A 1 103 ? -5.715 4.195 16.516 1 89 103 PRO A O 1
ATOM 796 N N . GLY A 1 104 ? -6.691 6.172 16.453 1 86.19 104 GLY A N 1
ATOM 797 C CA . GLY A 1 104 ? -5.457 6.773 15.977 1 86.19 104 GLY A CA 1
ATOM 798 C C . GLY A 1 104 ? -5.305 6.715 14.469 1 86.19 104 GLY A C 1
ATOM 799 O O . GLY A 1 104 ? -6.281 6.492 13.75 1 86.19 104 GLY A O 1
ATOM 800 N N . ARG A 1 105 ? -4.109 7.047 14.055 1 88.44 105 ARG A N 1
ATOM 801 C CA . ARG A 1 105 ? -3.906 7.145 12.617 1 88.44 105 ARG A CA 1
ATOM 802 C C . ARG A 1 105 ? -2.861 6.141 12.141 1 88.44 105 ARG A C 1
ATOM 804 O O . ARG A 1 105 ? -3.023 4.934 12.328 1 88.44 105 ARG A O 1
ATOM 811 N N . LEU A 1 106 ? -1.714 6.547 11.773 1 95.19 106 LEU A N 1
ATOM 812 C CA . LEU A 1 106 ? -0.8 5.664 11.055 1 95.19 106 LEU A CA 1
ATOM 813 C C . LEU A 1 106 ? -0.177 4.641 11.992 1 95.19 106 LEU A C 1
ATOM 815 O O . LEU A 1 106 ? -0.025 3.471 11.633 1 95.19 106 LEU A O 1
ATOM 819 N N . THR A 1 107 ? 0.252 5.051 13.25 1 95.75 107 THR A N 1
ATOM 820 C CA . THR A 1 107 ? 0.919 4.141 14.18 1 95.75 107 THR A CA 1
ATOM 821 C C . THR A 1 107 ? -0.053 3.084 14.695 1 95.75 107 THR A C 1
ATOM 823 O O . THR A 1 107 ? -1.025 3.408 15.375 1 95.75 107 THR A O 1
ATOM 826 N N . PRO A 1 108 ? 0.24 1.896 14.43 1 96.12 108 PRO A N 1
ATOM 827 C CA . PRO A 1 108 ? -0.7 0.883 14.914 1 96.12 108 PRO A CA 1
ATOM 828 C C . PRO A 1 108 ? -0.57 0.629 16.406 1 96.12 108 PRO A C 1
ATOM 830 O O . PRO A 1 108 ? 0.538 0.656 16.953 1 96.12 108 PRO A O 1
ATOM 833 N N . ALA A 1 109 ? -1.678 0.391 16.984 1 93.56 109 ALA A N 1
ATOM 834 C CA . ALA A 1 109 ? -1.675 -0.087 18.359 1 93.56 109 ALA A CA 1
ATOM 835 C C . ALA A 1 109 ? -1.119 -1.506 18.453 1 93.56 109 ALA A C 1
ATOM 837 O O . ALA A 1 109 ? -1.131 -2.246 17.469 1 93.56 109 ALA A O 1
ATOM 838 N N . GLU A 1 110 ? -0.661 -1.844 19.578 1 89.31 110 GLU A N 1
ATOM 839 C CA . GLU A 1 110 ? -0.128 -3.188 19.781 1 89.31 110 GLU A CA 1
ATOM 840 C C . GLU A 1 110 ? -1.243 -4.23 19.797 1 89.31 110 GLU A C 1
ATOM 842 O O . GLU A 1 110 ? -1.101 -5.305 19.203 1 89.31 110 GLU A O 1
ATOM 847 N N . ALA A 1 111 ? -2.307 -3.797 20.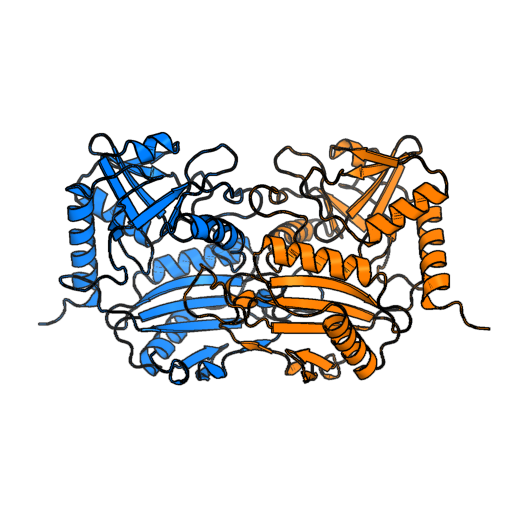531 1 90.06 111 ALA A N 1
ATOM 848 C CA . ALA A 1 111 ? -3.453 -4.703 20.547 1 90.06 111 ALA A CA 1
ATOM 849 C C . ALA A 1 111 ? -4.145 -4.73 19.188 1 90.06 111 ALA A C 1
ATOM 851 O O . ALA A 1 111 ? -4.414 -3.682 18.594 1 90.06 111 ALA A O 1
ATOM 852 N N . VAL A 1 112 ? -4.371 -5.891 18.734 1 91.69 112 VAL A N 1
ATOM 853 C CA . VAL A 1 112 ? -4.945 -6.082 17.406 1 91.69 112 VAL A CA 1
ATOM 854 C C . VAL A 1 112 ? -6.25 -6.867 17.516 1 91.69 112 VAL A C 1
ATOM 856 O O . VAL A 1 112 ? -6.336 -7.832 18.281 1 91.69 112 VAL A O 1
ATOM 859 N N . ASP A 1 113 ? -7.273 -6.355 16.922 1 95.44 113 ASP A N 1
ATOM 860 C CA . ASP A 1 113 ? -8.492 -7.102 16.641 1 95.44 113 ASP A CA 1
ATOM 861 C C . ASP A 1 113 ? -8.633 -7.383 15.141 1 95.44 113 ASP A C 1
ATOM 863 O O . ASP A 1 113 ? -9.352 -6.676 14.43 1 95.44 113 ASP A O 1
ATOM 867 N N . PRO A 1 114 ? -7.969 -8.422 14.711 1 97.94 114 PRO A N 1
ATOM 868 C CA . PRO A 1 114 ? -7.82 -8.656 13.273 1 97.94 114 PRO A CA 1
ATOM 869 C C . PRO A 1 114 ? -9.148 -9 12.594 1 97.94 114 PRO A C 1
ATOM 871 O O . PRO A 1 114 ? -10.086 -9.445 13.25 1 97.94 114 PRO A O 1
ATOM 874 N N . ARG A 1 115 ? -9.242 -8.688 11.336 1 98.44 115 ARG A N 1
ATOM 875 C CA . ARG A 1 115 ? -10.344 -9.117 10.477 1 98.44 115 ARG A CA 1
ATOM 876 C C . ARG A 1 115 ? -9.867 -10.109 9.43 1 98.44 115 ARG A C 1
ATOM 878 O O . ARG A 1 115 ? -8.789 -9.945 8.852 1 98.44 115 ARG A O 1
ATOM 885 N N . VAL A 1 116 ? -10.648 -11.164 9.25 1 98.88 116 VAL A N 1
ATOM 886 C CA . VAL A 1 116 ? -10.32 -12.203 8.281 1 98.88 116 VAL A CA 1
ATOM 887 C C . VAL A 1 116 ? -11.336 -12.18 7.141 1 98.88 116 VAL A C 1
ATOM 889 O O . VAL A 1 116 ? -12.547 -12.172 7.375 1 98.88 116 VAL A O 1
ATOM 892 N N . VAL A 1 117 ? -10.875 -12.102 5.926 1 98.94 117 VAL A N 1
ATOM 893 C CA . VAL A 1 117 ? -11.711 -12.156 4.73 1 98.94 117 VAL A CA 1
ATOM 894 C C . VAL A 1 117 ? -11.25 -13.305 3.832 1 98.94 117 VAL A C 1
ATOM 896 O O . VAL A 1 117 ? -10.055 -13.453 3.568 1 98.94 117 VAL A O 1
ATOM 899 N N . VAL A 1 118 ? -12.141 -14.141 3.41 1 98.94 118 VAL A N 1
ATOM 900 C CA . VAL A 1 118 ? -11.867 -15.18 2.42 1 98.94 118 VAL A CA 1
ATOM 901 C C . VAL A 1 118 ? -12.75 -14.969 1.193 1 98.94 118 VAL A C 1
ATOM 903 O O . VAL A 1 118 ? -13.984 -15.008 1.293 1 98.94 118 VAL A O 1
ATOM 906 N N . ILE A 1 119 ? -12.18 -14.727 0.088 1 98.69 119 ILE A N 1
ATOM 907 C CA . ILE A 1 119 ? -12.828 -14.625 -1.212 1 98.69 119 ILE A CA 1
ATOM 908 C C . ILE A 1 119 ? -12.531 -15.867 -2.043 1 98.69 119 ILE A C 1
ATOM 910 O O . ILE A 1 119 ? -11.391 -16.328 -2.094 1 98.69 119 ILE A O 1
ATOM 914 N N . VAL A 1 120 ? -13.531 -16.438 -2.65 1 98.12 120 VAL A N 1
ATOM 915 C CA . VAL A 1 120 ? -13.328 -17.625 -3.477 1 98.12 120 VAL A CA 1
ATOM 916 C C . VAL A 1 120 ? -13.992 -17.438 -4.836 1 98.12 120 VAL A C 1
ATOM 918 O O . VAL A 1 120 ? -15.008 -16.734 -4.941 1 98.12 120 VAL A O 1
ATOM 921 N N . GLU A 1 121 ? -13.445 -17.969 -5.848 1 96.94 121 GLU A N 1
ATOM 922 C CA . GLU A 1 121 ? -13.977 -18.062 -7.199 1 96.94 121 GLU A CA 1
ATOM 923 C C . GLU A 1 121 ? -13.695 -19.438 -7.809 1 96.94 121 GLU A C 1
ATOM 925 O O . GLU A 1 121 ? -12.656 -20.031 -7.547 1 96.94 121 GLU A O 1
ATOM 930 N N . PRO A 1 122 ? -14.609 -19.906 -8.617 1 96.38 122 PRO A N 1
ATOM 931 C CA . PRO A 1 122 ? -14.344 -21.203 -9.234 1 96.38 122 PRO A CA 1
ATOM 932 C C . PRO A 1 122 ? -13.211 -21.156 -10.258 1 96.38 122 PRO A C 1
ATOM 934 O O . PRO A 1 122 ? -13.039 -20.141 -10.93 1 96.38 122 PRO A O 1
ATOM 937 N N . LEU A 1 123 ? -12.477 -22.188 -10.375 1 96.75 123 LEU A N 1
ATOM 938 C CA . LEU A 1 123 ? -11.461 -22.406 -11.406 1 96.75 123 LEU A CA 1
ATOM 939 C C . LEU A 1 123 ? -11.656 -23.75 -12.078 1 96.75 123 LEU A C 1
ATOM 941 O O . LEU A 1 123 ? -12.281 -24.656 -11.516 1 96.75 123 LEU A O 1
ATOM 945 N N . PRO A 1 124 ? -11.117 -23.891 -13.297 1 95.69 124 PRO A N 1
ATOM 946 C CA . PRO A 1 124 ? -11.133 -25.219 -13.906 1 95.69 124 PRO A CA 1
ATOM 947 C C . PRO A 1 124 ? -10.281 -26.234 -13.141 1 95.69 124 PRO A C 1
ATOM 949 O O . PRO A 1 124 ? -9.391 -25.844 -12.391 1 95.69 124 PRO A O 1
ATOM 952 N N . ARG A 1 125 ? -10.594 -27.469 -13.344 1 96.12 125 ARG A N 1
ATOM 953 C CA . ARG A 1 125 ? -9.797 -28.547 -12.766 1 96.12 125 ARG A CA 1
ATOM 954 C C . ARG A 1 125 ? -8.336 -28.422 -13.164 1 96.12 125 ARG A C 1
ATOM 956 O O . ARG A 1 125 ? -8.023 -28.031 -14.297 1 96.12 125 ARG A O 1
ATOM 963 N N . GLY A 1 126 ? -7.457 -28.797 -12.195 1 94.56 126 GLY A N 1
ATOM 964 C CA . GLY A 1 126 ? -6.035 -28.875 -12.5 1 94.56 126 GLY A CA 1
ATOM 965 C C . GLY A 1 126 ? -5.57 -30.266 -12.844 1 94.56 126 GLY A C 1
ATOM 966 O O . GLY A 1 126 ? -6.391 -31.156 -13.094 1 94.56 126 GLY A O 1
ATOM 967 N N . GLY A 1 127 ? -4.309 -30.391 -12.984 1 93.69 127 GLY A N 1
ATOM 968 C CA . GLY A 1 127 ? -3.729 -31.703 -13.203 1 93.69 127 GLY A CA 1
ATOM 969 C C . GLY A 1 127 ? -3.711 -32.125 -14.656 1 93.69 127 GLY A C 1
ATOM 970 O O . GLY A 1 127 ? -3.764 -31.266 -15.555 1 93.69 127 GLY A O 1
ATOM 971 N N . ARG A 1 128 ? -3.623 -33.438 -14.82 1 93.06 128 ARG A N 1
ATOM 972 C CA . ARG A 1 128 ? -3.451 -34 -16.156 1 93.06 128 ARG A CA 1
ATOM 973 C C . ARG A 1 128 ? -4.703 -33.781 -17 1 93.06 128 ARG A C 1
ATOM 975 O O . ARG A 1 128 ? -5.82 -34.031 -16.531 1 93.06 128 ARG A O 1
ATOM 982 N N . GLY A 1 129 ? -4.453 -33.344 -18.219 1 87.69 129 GLY A N 1
ATOM 983 C CA . GLY A 1 129 ? -5.535 -33.25 -19.188 1 87.69 129 GLY A CA 1
ATOM 984 C C . GLY A 1 129 ? -6.461 -32.094 -18.922 1 87.69 129 GLY A C 1
ATOM 985 O O . GLY A 1 129 ? -7.484 -31.938 -19.594 1 87.69 129 GLY A O 1
ATOM 986 N N . SER A 1 130 ? -6.137 -31.25 -17.938 1 90 130 SER A N 1
ATOM 987 C CA . SER A 1 130 ? -6.973 -30.109 -17.625 1 90 130 SER A CA 1
ATOM 988 C C . SER A 1 130 ? -6.684 -28.938 -18.562 1 90 130 SER A C 1
ATOM 990 O O . SER A 1 130 ? -5.637 -28.891 -19.203 1 90 130 SER A O 1
ATOM 992 N N . ASP A 1 131 ? -7.66 -28.062 -18.656 1 88.81 131 ASP A N 1
ATOM 993 C CA . ASP A 1 131 ? -7.484 -26.812 -19.375 1 88.81 131 ASP A CA 1
ATOM 994 C C . ASP A 1 131 ? -6.875 -25.734 -18.484 1 88.81 131 ASP A C 1
ATOM 996 O O . ASP A 1 131 ? -7.43 -25.422 -17.422 1 88.81 131 ASP A O 1
ATOM 1000 N N . PRO A 1 132 ? -5.789 -25.234 -18.953 1 91.19 132 PRO A N 1
ATOM 1001 C CA . PRO A 1 132 ? -5.203 -24.172 -18.141 1 91.19 132 PRO A CA 1
ATOM 1002 C C . PRO A 1 132 ? -6.117 -22.953 -18.016 1 91.19 132 PRO A C 1
ATOM 1004 O O . PRO A 1 132 ? -7.031 -22.766 -18.828 1 91.19 132 PRO A O 1
ATOM 1007 N N . VAL A 1 133 ? -5.891 -22.109 -16.984 1 93.38 133 VAL A N 1
ATOM 1008 C CA . VAL A 1 133 ? -6.688 -20.922 -16.75 1 93.38 133 VAL A CA 1
ATOM 1009 C C . VAL A 1 133 ? -6.23 -19.797 -17.688 1 93.38 133 VAL A C 1
ATOM 1011 O O . VAL A 1 133 ? -6.84 -18.734 -17.734 1 93.38 133 VAL A O 1
ATOM 1014 N N . TRP A 1 134 ? -5.086 -20.016 -18.453 1 93.81 134 TRP A N 1
ATOM 1015 C CA . TRP A 1 134 ? -4.547 -19.047 -19.406 1 93.81 134 TRP A CA 1
ATOM 1016 C C . TRP A 1 134 ? -4.738 -19.531 -20.828 1 93.81 134 TRP A C 1
ATOM 1018 O O . TRP A 1 134 ? -4.816 -20.734 -21.078 1 93.81 134 TRP A O 1
ATOM 1028 N N . ASP A 1 135 ? -4.82 -18.594 -21.766 1 91.38 135 ASP A N 1
ATOM 1029 C CA . ASP A 1 135 ? -5.23 -18.906 -23.125 1 91.38 135 ASP A CA 1
ATOM 1030 C C . ASP A 1 135 ? -4.02 -19.188 -24.016 1 91.38 135 ASP A C 1
ATOM 1032 O O . ASP A 1 135 ? -4.168 -19.469 -25.203 1 91.38 135 ASP A O 1
ATOM 1036 N N . GLY A 1 136 ? -2.859 -19.156 -23.531 1 93.81 136 GLY A N 1
ATOM 1037 C CA . GLY A 1 136 ? -1.642 -19.359 -24.297 1 93.81 136 GLY A CA 1
ATOM 1038 C C . GLY A 1 136 ? -0.393 -18.891 -23.594 1 93.81 136 GLY A C 1
ATOM 1039 O O . GLY A 1 136 ? -0.469 -18.375 -22.469 1 93.81 136 GLY A O 1
ATOM 1040 N N . PRO A 1 137 ? 0.74 -19.109 -24.281 1 96.81 137 PRO A N 1
ATOM 1041 C CA . PRO A 1 137 ? 1.984 -18.609 -23.688 1 96.81 137 PRO A CA 1
ATOM 1042 C C . PRO A 1 137 ? 1.979 -17.094 -23.5 1 96.81 137 PRO A C 1
ATOM 1044 O O . PRO A 1 137 ? 1.303 -16.375 -24.234 1 96.81 137 PRO A O 1
ATOM 1047 N N . ALA A 1 138 ? 2.646 -16.656 -22.547 1 97.69 138 ALA A N 1
ATOM 1048 C CA . ALA A 1 138 ? 2.602 -15.258 -22.141 1 97.69 138 ALA A CA 1
ATOM 1049 C C . ALA A 1 138 ? 3.57 -14.414 -22.969 1 97.69 138 ALA A C 1
ATOM 1051 O O . ALA A 1 138 ? 4.711 -14.82 -23.203 1 97.69 138 ALA A O 1
ATOM 1052 N N . ALA A 1 139 ? 3.127 -13.289 -23.422 1 98 139 ALA A N 1
ATOM 1053 C CA . ALA A 1 139 ? 4.02 -12.203 -23.812 1 98 139 ALA A CA 1
ATOM 1054 C C . ALA A 1 139 ? 4.441 -11.375 -22.609 1 98 139 ALA A C 1
ATOM 1056 O O . ALA A 1 139 ? 3.594 -10.828 -21.891 1 98 139 ALA A O 1
ATOM 1057 N N . VAL A 1 140 ? 5.707 -11.305 -22.375 1 98.5 140 VAL A N 1
ATOM 1058 C CA . VAL A 1 140 ? 6.25 -10.609 -21.219 1 98.5 140 VAL A CA 1
ATOM 1059 C C . VAL A 1 140 ? 7 -9.359 -21.672 1 98.5 140 VAL A C 1
ATOM 1061 O O . VAL A 1 140 ? 7.707 -9.383 -22.688 1 98.5 140 VAL A O 1
ATOM 1064 N N . GLN A 1 141 ? 6.852 -8.266 -20.969 1 98.69 141 GLN A N 1
ATOM 1065 C CA . GLN A 1 141 ? 7.52 -7.012 -21.297 1 98.69 141 GLN A CA 1
ATOM 1066 C C . GLN A 1 141 ? 8.219 -6.414 -20.078 1 98.69 141 GLN A C 1
ATOM 1068 O O . GLN A 1 141 ? 7.609 -6.289 -19.016 1 98.69 141 GLN A O 1
ATOM 1073 N N . THR A 1 142 ? 9.508 -6.086 -20.25 1 98.75 142 THR A N 1
ATOM 1074 C CA . THR A 1 142 ? 10.211 -5.352 -19.203 1 98.75 142 THR A CA 1
ATOM 1075 C C . THR A 1 142 ? 9.602 -3.969 -19 1 98.75 142 THR A C 1
ATOM 1077 O O . THR A 1 142 ? 9.32 -3.264 -19.984 1 98.75 142 THR A O 1
ATOM 1080 N N . VAL A 1 143 ? 9.367 -3.572 -17.781 1 98.75 143 VAL A N 1
ATOM 1081 C CA . VAL A 1 143 ? 8.703 -2.303 -17.516 1 98.75 143 VAL A CA 1
ATOM 1082 C C . VAL A 1 143 ? 9.672 -1.333 -16.859 1 98.75 143 VAL A C 1
ATOM 1084 O O . VAL A 1 143 ? 10.766 -1.729 -16.438 1 98.75 143 VAL A O 1
ATOM 1087 N N . ARG A 1 144 ? 9.297 -0.045 -16.844 1 98.31 144 ARG A N 1
ATOM 1088 C CA . ARG A 1 144 ? 10.117 1.012 -16.25 1 98.31 144 ARG A CA 1
ATOM 1089 C C . ARG A 1 144 ? 9.969 1.037 -14.734 1 98.31 144 ARG A C 1
ATOM 1091 O O . ARG A 1 144 ? 10.914 1.373 -14.023 1 98.31 144 ARG A O 1
ATOM 1098 N N . THR A 1 145 ? 8.734 0.71 -14.25 1 98.81 145 THR A N 1
ATOM 1099 C CA . THR A 1 145 ? 8.484 0.676 -12.812 1 98.81 145 THR A CA 1
ATOM 1100 C C . THR A 1 145 ? 9.406 -0.329 -12.125 1 98.81 145 THR A C 1
ATOM 1102 O O . THR A 1 145 ? 9.406 -1.512 -12.469 1 98.81 145 THR A O 1
ATOM 1105 N N . ARG A 1 146 ? 10.133 0.148 -11.18 1 98.88 146 ARG A N 1
ATOM 1106 C CA . ARG A 1 146 ? 11.055 -0.729 -10.461 1 98.88 146 ARG A CA 1
ATOM 1107 C C . ARG A 1 146 ? 10.359 -1.408 -9.289 1 98.88 146 ARG A C 1
ATOM 1109 O O . ARG A 1 146 ? 9.398 -0.866 -8.727 1 98.88 146 ARG A O 1
ATOM 1116 N N . ARG A 1 147 ? 10.852 -2.564 -9.008 1 98.81 147 ARG A N 1
ATOM 1117 C CA . ARG A 1 147 ? 10.375 -3.252 -7.812 1 98.81 147 ARG A CA 1
ATOM 1118 C C . ARG A 1 147 ? 10.781 -2.494 -6.551 1 98.81 147 ARG A C 1
ATOM 1120 O O . ARG A 1 147 ? 11.867 -1.912 -6.488 1 98.81 147 ARG A O 1
ATOM 1127 N N . ILE A 1 148 ? 9.93 -2.494 -5.59 1 98.81 148 ILE A N 1
ATOM 1128 C CA . ILE A 1 148 ? 10.234 -1.859 -4.312 1 98.81 148 ILE A CA 1
ATOM 1129 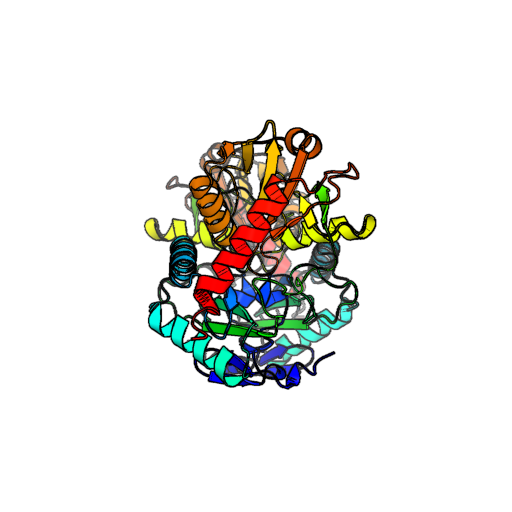C C . ILE A 1 148 ? 11.383 -2.6 -3.625 1 98.81 148 ILE A C 1
ATOM 1131 O O . ILE A 1 148 ? 11.383 -3.832 -3.564 1 98.81 148 ILE A O 1
ATOM 1135 N N . SER A 1 149 ? 12.32 -1.872 -3.107 1 98.56 149 SER A N 1
ATOM 1136 C CA . SER A 1 149 ? 13.461 -2.453 -2.402 1 98.56 149 SER A CA 1
ATOM 1137 C C . SER A 1 149 ? 13.023 -3.121 -1.104 1 98.56 149 SER A C 1
ATOM 1139 O O . SER A 1 149 ? 12.156 -2.602 -0.392 1 98.56 149 SER A O 1
ATOM 1141 N N . ASP A 1 150 ? 13.742 -4.211 -0.713 1 98.31 150 ASP A N 1
ATOM 1142 C CA . ASP A 1 150 ? 13.461 -4.918 0.532 1 98.31 150 ASP A CA 1
ATOM 1143 C C . ASP A 1 150 ? 13.719 -4.027 1.743 1 98.31 150 ASP A C 1
ATOM 1145 O O . ASP A 1 150 ? 13.18 -4.266 2.824 1 98.31 150 ASP A O 1
ATOM 1149 N N . ARG A 1 151 ? 14.492 -2.961 1.563 1 98.06 151 ARG A N 1
ATOM 1150 C CA . ARG A 1 151 ? 14.805 -2.041 2.652 1 98.06 151 ARG A CA 1
ATOM 1151 C C . ARG A 1 151 ? 13.633 -1.096 2.92 1 98.06 151 ARG A C 1
ATOM 1153 O O . ARG A 1 151 ? 13.586 -0.439 3.961 1 98.06 151 ARG A O 1
ATOM 1160 N N . ALA A 1 152 ? 12.75 -0.991 1.951 1 98.75 152 ALA A N 1
ATOM 1161 C CA . ALA A 1 152 ? 11.594 -0.114 2.094 1 98.75 152 ALA A CA 1
ATOM 1162 C C . ALA A 1 152 ? 10.344 -0.909 2.475 1 98.75 152 ALA A C 1
ATOM 1164 O O . ALA A 1 152 ? 9.594 -0.51 3.371 1 98.75 152 ALA A O 1
ATOM 1165 N N . LEU A 1 153 ? 10.125 -1.951 1.808 1 98.56 153 LEU A N 1
ATOM 1166 C CA . LEU A 1 153 ? 9.039 -2.898 2.035 1 98.56 153 LEU A CA 1
ATOM 1167 C C . LEU A 1 153 ? 9.453 -4.305 1.61 1 98.56 153 LEU A C 1
ATOM 1169 O O . LEU A 1 153 ? 9.5 -4.609 0.416 1 98.56 153 LEU A O 1
ATOM 1173 N N . PRO A 1 154 ? 9.711 -5.195 2.521 1 98.19 154 PRO A N 1
ATOM 1174 C CA . PRO A 1 154 ? 10.219 -6.523 2.17 1 98.19 154 PRO A CA 1
ATOM 1175 C C . PRO A 1 154 ? 9.281 -7.285 1.236 1 98.19 154 PRO A C 1
ATOM 1177 O O . PRO A 1 154 ? 8.102 -7.457 1.547 1 98.19 154 PRO A O 1
ATOM 1180 N N . ALA A 1 155 ? 9.859 -7.812 0.171 1 97.81 155 ALA A N 1
ATOM 1181 C CA . ALA A 1 155 ? 9.086 -8.523 -0.848 1 97.81 155 ALA A CA 1
ATOM 1182 C C . ALA A 1 155 ? 8.555 -9.844 -0.312 1 97.81 155 ALA A C 1
ATOM 1184 O O . ALA A 1 155 ? 7.57 -10.383 -0.825 1 97.81 155 ALA A O 1
ATOM 1185 N N . ARG A 1 156 ? 9.188 -10.406 0.694 1 97.62 156 ARG A N 1
ATOM 1186 C CA . ARG A 1 156 ? 8.742 -11.672 1.265 1 97.62 156 ARG A CA 1
ATOM 1187 C C . ARG A 1 156 ? 7.414 -11.508 2 1 97.62 156 ARG A C 1
ATOM 1189 O O . ARG A 1 156 ? 6.762 -12.492 2.35 1 97.62 156 ARG A O 1
ATOM 1196 N N . ALA A 1 157 ? 7.07 -10.273 2.359 1 98 157 ALA A N 1
ATOM 1197 C CA . ALA A 1 157 ? 5.762 -9.984 2.939 1 98 157 ALA A CA 1
ATOM 1198 C C . ALA A 1 157 ? 4.719 -9.742 1.851 1 98 157 ALA A C 1
ATOM 1200 O O . ALA A 1 157 ? 4.828 -8.789 1.08 1 98 157 ALA A O 1
ATOM 1201 N N . LYS A 1 158 ? 3.771 -10.586 1.773 1 98.69 158 LYS A N 1
ATOM 1202 C CA . LYS A 1 158 ? 2.678 -10.438 0.818 1 98.69 158 LYS A CA 1
ATOM 1203 C C . LYS A 1 158 ? 1.509 -9.672 1.43 1 98.69 158 LYS A C 1
ATOM 1205 O O . LYS A 1 158 ? 0.733 -10.234 2.209 1 98.69 158 LYS A O 1
ATOM 1210 N N . THR A 1 159 ? 1.385 -8.375 1.077 1 98.81 159 THR A N 1
ATOM 1211 C CA . THR A 1 159 ? 0.496 -7.449 1.765 1 98.81 159 THR A CA 1
ATOM 1212 C C . THR A 1 159 ? -0.493 -6.82 0.786 1 98.81 159 THR A C 1
ATOM 1214 O O . THR A 1 159 ? -0.507 -7.168 -0.398 1 98.81 159 THR A O 1
ATOM 1217 N N . HIS A 1 160 ? -1.367 -5.93 1.305 1 98.75 160 HIS A N 1
ATOM 1218 C CA . HIS A 1 160 ? -2.342 -5.242 0.466 1 98.75 160 HIS A CA 1
ATOM 1219 C C . HIS A 1 160 ? -1.728 -4.016 -0.199 1 98.75 160 HIS A C 1
ATOM 1221 O O . HIS A 1 160 ? -2.434 -3.234 -0.84 1 98.75 160 HIS A O 1
ATOM 1227 N N . ASN A 1 161 ? -0.441 -3.75 -0.083 1 98.69 161 ASN A N 1
ATOM 1228 C CA . ASN A 1 161 ? 0.257 -2.693 -0.807 1 98.69 161 ASN A CA 1
ATOM 1229 C C . ASN A 1 161 ? 0.757 -3.178 -2.164 1 98.69 161 ASN A C 1
ATOM 1231 O O . ASN A 1 161 ? 1.956 -3.4 -2.346 1 98.69 161 ASN A O 1
ATOM 1235 N N . TYR A 1 162 ? -0.15 -3.195 -3.178 1 98.19 162 TYR A N 1
ATOM 1236 C CA . TYR A 1 162 ? 0.169 -3.822 -4.457 1 98.19 162 TYR A CA 1
ATOM 1237 C C . TYR A 1 162 ? 0.174 -2.795 -5.582 1 98.19 162 TYR A C 1
ATOM 1239 O O . TYR A 1 162 ? 0.151 -3.154 -6.762 1 98.19 162 TYR A O 1
ATOM 1247 N N . LEU A 1 163 ? 0.258 -1.514 -5.242 1 98.62 163 LEU A N 1
ATOM 1248 C CA . LEU A 1 163 ? 0.208 -0.488 -6.277 1 98.62 163 LEU A CA 1
ATOM 1249 C C . LEU A 1 163 ? 1.41 -0.597 -7.211 1 98.62 163 LEU A C 1
ATOM 1251 O O . LEU A 1 163 ? 1.307 -0.294 -8.398 1 98.62 163 LEU A O 1
ATOM 1255 N N . ASN A 1 164 ? 2.561 -1.039 -6.66 1 98.75 164 ASN A N 1
ATOM 1256 C CA . ASN A 1 164 ? 3.74 -1.229 -7.496 1 98.75 164 ASN A CA 1
ATOM 1257 C C . ASN A 1 164 ? 3.451 -2.158 -8.672 1 98.75 164 ASN A C 1
ATOM 1259 O O . ASN A 1 164 ? 3.805 -1.851 -9.812 1 98.75 164 ASN A O 1
ATOM 1263 N N . GLY A 1 165 ? 2.779 -3.26 -8.375 1 98.56 165 GLY A N 1
ATOM 1264 C CA . GLY A 1 165 ? 2.389 -4.184 -9.43 1 98.56 165 GLY A CA 1
ATOM 1265 C C . GLY A 1 165 ? 1.362 -3.6 -10.383 1 98.56 165 GLY A C 1
ATOM 1266 O O . GLY A 1 165 ? 1.402 -3.867 -11.586 1 98.56 165 GLY A O 1
ATOM 1267 N N . ILE A 1 166 ? 0.445 -2.834 -9.859 1 98.38 166 ILE A N 1
ATOM 1268 C CA . ILE A 1 166 ? -0.574 -2.205 -10.688 1 98.38 166 ILE A CA 1
ATOM 1269 C C . ILE A 1 166 ? 0.084 -1.229 -11.664 1 98.38 166 ILE A C 1
ATOM 1271 O O . ILE A 1 166 ? -0.239 -1.217 -12.852 1 98.38 166 ILE A O 1
ATOM 1275 N N . LEU A 1 167 ? 1.022 -0.386 -11.164 1 98.56 167 LEU A N 1
ATOM 1276 C CA . LEU A 1 167 ? 1.745 0.541 -12.031 1 98.56 167 LEU A CA 1
ATOM 1277 C C . LEU A 1 167 ? 2.488 -0.208 -13.125 1 98.56 167 LEU A C 1
ATOM 1279 O O . LEU A 1 167 ? 2.453 0.196 -14.297 1 98.56 167 LEU A O 1
ATOM 1283 N N . ALA A 1 168 ? 3.105 -1.312 -12.766 1 98.69 168 ALA A N 1
ATOM 1284 C CA . ALA A 1 168 ? 3.805 -2.143 -13.75 1 98.69 168 ALA A CA 1
ATOM 1285 C C . ALA A 1 168 ? 2.846 -2.65 -14.82 1 98.69 168 ALA A C 1
ATOM 1287 O O . ALA A 1 168 ? 3.139 -2.564 -16.016 1 98.69 168 ALA A O 1
ATOM 1288 N N . ARG A 1 169 ? 1.675 -3.133 -14.383 1 98 169 ARG A N 1
ATOM 1289 C CA . ARG A 1 169 ? 0.714 -3.729 -15.305 1 98 169 ARG A CA 1
ATOM 1290 C C . ARG A 1 169 ? 0.097 -2.67 -16.203 1 98 169 ARG A C 1
ATOM 1292 O O . ARG A 1 169 ? -0.212 -2.941 -17.375 1 98 169 ARG A O 1
ATOM 1299 N N . THR A 1 170 ? -0.113 -1.488 -15.727 1 96.62 170 THR A N 1
ATOM 1300 C CA . THR A 1 170 ? -0.707 -0.427 -16.531 1 96.62 170 THR A CA 1
ATOM 1301 C C . THR A 1 170 ? 0.219 -0.036 -17.672 1 96.62 170 THR A C 1
ATOM 1303 O O . THR A 1 170 ? -0.243 0.394 -18.734 1 96.62 170 THR A O 1
ATOM 1306 N N . GLU A 1 171 ? 1.527 -0.2 -17.531 1 97.38 171 GLU A N 1
ATOM 1307 C 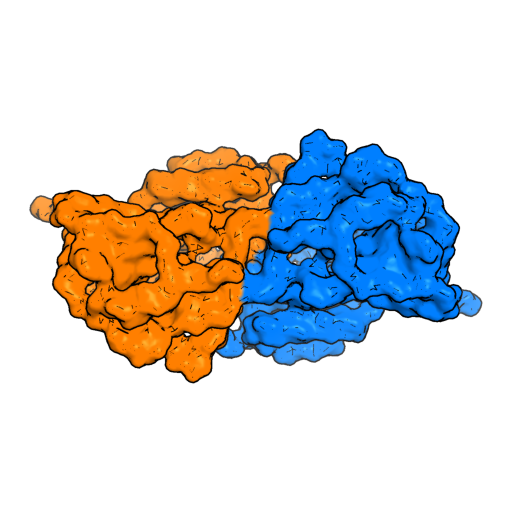CA . GLU A 1 171 ? 2.484 0.084 -18.594 1 97.38 171 GLU A CA 1
ATOM 1308 C C . GLU A 1 171 ? 2.27 -0.84 -19.797 1 97.38 171 GLU A C 1
ATOM 1310 O O . GLU A 1 171 ? 2.672 -0.519 -20.906 1 97.38 171 GLU A O 1
ATOM 1315 N N . LEU A 1 172 ? 1.667 -1.97 -19.547 1 97.56 172 LEU A N 1
ATOM 1316 C CA . LEU A 1 172 ? 1.55 -2.992 -20.578 1 97.56 172 LEU A CA 1
ATOM 1317 C C . LEU A 1 172 ? 0.377 -2.695 -21.5 1 97.56 172 LEU A C 1
ATOM 1319 O O . LEU A 1 172 ? 0.23 -3.334 -22.547 1 97.56 172 LEU A O 1
ATOM 1323 N N . ARG A 1 173 ? -0.457 -1.764 -21.141 1 94.12 173 ARG A N 1
ATOM 1324 C CA . ARG A 1 173 ? -1.661 -1.47 -21.922 1 94.12 173 ARG A CA 1
ATOM 1325 C C . ARG A 1 173 ? -1.314 -1.106 -23.359 1 94.12 173 ARG A C 1
ATOM 1327 O O . ARG A 1 173 ? -2.072 -1.414 -24.281 1 94.12 173 ARG A O 1
ATOM 1334 N N . VAL A 1 174 ? -0.191 -0.541 -23.578 1 92.44 174 VAL A N 1
ATOM 1335 C CA . VAL A 1 174 ? 0.194 -0.048 -24.891 1 92.44 174 VAL A CA 1
ATOM 1336 C C . VAL A 1 174 ? 0.681 -1.209 -25.766 1 92.44 174 VAL A C 1
ATOM 1338 O O . VAL A 1 174 ? 0.526 -1.188 -26.984 1 92.44 174 VAL A O 1
ATOM 1341 N N . THR A 1 175 ? 1.235 -2.266 -25.156 1 93.19 175 THR A N 1
ATOM 1342 C CA . THR A 1 175 ? 1.833 -3.363 -25.922 1 93.19 175 THR A CA 1
ATOM 1343 C C . THR A 1 175 ? 0.905 -4.574 -25.938 1 93.19 175 THR A C 1
ATOM 1345 O O . THR A 1 175 ? 1.057 -5.465 -26.781 1 93.19 175 THR A O 1
ATOM 1348 N N . GLY A 1 176 ? 0.036 -4.641 -24.906 1 93.31 176 GLY A N 1
ATOM 1349 C CA . GLY A 1 176 ? -0.831 -5.801 -24.797 1 93.31 176 GLY A CA 1
ATOM 1350 C C . GLY A 1 176 ? -0.134 -7.008 -24.188 1 93.31 176 GLY A C 1
ATOM 1351 O O . GLY A 1 176 ? -0.646 -8.125 -24.266 1 93.31 176 GLY A O 1
ATOM 1352 N N . ALA A 1 177 ? 1.062 -6.855 -23.703 1 97.56 177 ALA A N 1
ATOM 1353 C CA . ALA A 1 177 ? 1.768 -7.945 -23.031 1 97.56 177 ALA A CA 1
ATOM 1354 C C . ALA A 1 177 ? 0.953 -8.484 -21.859 1 97.56 177 ALA A C 1
ATOM 1356 O O . ALA A 1 177 ? 0.142 -7.766 -21.266 1 97.56 177 ALA A O 1
ATOM 1357 N N . ASP A 1 178 ? 1.157 -9.719 -21.516 1 97.25 178 ASP A N 1
ATOM 1358 C CA . ASP A 1 178 ? 0.357 -10.414 -20.516 1 97.25 178 ASP A CA 1
ATOM 1359 C C . ASP A 1 178 ? 0.915 -10.18 -19.109 1 97.25 178 ASP A C 1
ATOM 1361 O O . ASP A 1 178 ? 0.176 -10.242 -18.125 1 97.25 178 ASP A O 1
ATOM 1365 N N . GLU A 1 179 ? 2.223 -10.008 -19.031 1 98.31 179 GLU A N 1
ATOM 1366 C CA . GLU A 1 179 ? 2.865 -9.875 -17.734 1 98.31 179 GLU A CA 1
ATOM 1367 C C . GLU A 1 179 ? 4.074 -8.953 -17.812 1 98.31 179 GLU A C 1
ATOM 1369 O O . GLU A 1 179 ? 4.695 -8.812 -18.859 1 98.31 179 GLU A O 1
ATOM 1374 N N . ALA A 1 180 ? 4.32 -8.281 -16.734 1 98.81 180 ALA A N 1
ATOM 1375 C CA . ALA A 1 180 ? 5.473 -7.391 -16.625 1 98.81 180 ALA A CA 1
ATOM 1376 C C . ALA A 1 180 ? 6.711 -8.156 -16.156 1 98.81 180 ALA A C 1
ATOM 1378 O O . ALA A 1 180 ? 6.617 -9.062 -15.328 1 98.81 180 ALA A O 1
ATOM 1379 N N . LEU A 1 181 ? 7.816 -7.879 -16.703 1 98.88 181 LEU A N 1
ATOM 1380 C CA . LEU A 1 181 ? 9.109 -8.234 -16.125 1 98.88 181 LEU A CA 1
ATOM 1381 C C . LEU A 1 181 ? 9.695 -7.059 -15.344 1 98.88 181 LEU A C 1
ATOM 1383 O O . LEU A 1 181 ? 10.094 -6.055 -15.938 1 98.88 181 LEU A O 1
ATOM 1387 N N . MET A 1 182 ? 9.773 -7.203 -14.078 1 98.94 182 MET A N 1
ATOM 1388 C CA . MET A 1 182 ? 10.172 -6.078 -13.242 1 98.94 182 MET A CA 1
ATOM 1389 C C . MET A 1 182 ? 11.641 -6.207 -12.82 1 98.94 182 MET A C 1
ATOM 1391 O O . MET A 1 182 ? 12.125 -7.312 -12.586 1 98.94 182 MET A O 1
ATOM 1395 N N . LEU A 1 183 ? 12.281 -5.086 -12.742 1 98.94 183 LEU A N 1
ATOM 1396 C CA . LEU A 1 183 ? 13.68 -5.008 -12.336 1 98.94 183 LEU A CA 1
ATOM 1397 C C . LEU A 1 183 ? 13.805 -4.336 -10.969 1 98.94 183 LEU A C 1
ATOM 1399 O O . LEU A 1 183 ? 12.953 -3.531 -10.586 1 98.94 183 LEU A O 1
ATOM 1403 N N . ASP A 1 184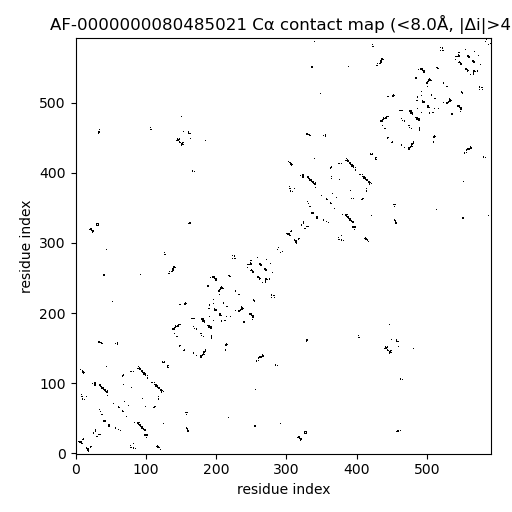 ? 14.828 -4.703 -10.227 1 98.62 184 ASP A N 1
ATOM 1404 C CA . ASP A 1 184 ? 15.109 -3.971 -8.992 1 98.62 184 ASP A CA 1
ATOM 1405 C C . ASP A 1 184 ? 15.812 -2.648 -9.289 1 98.62 184 ASP A C 1
ATOM 1407 O O . ASP A 1 184 ? 15.953 -2.258 -10.453 1 98.62 184 ASP A O 1
ATOM 1411 N N . SER A 1 185 ? 16.188 -1.924 -8.281 1 97.31 185 SER A N 1
ATOM 1412 C CA . SER A 1 185 ? 16.734 -0.582 -8.422 1 97.31 185 SER A CA 1
ATOM 1413 C C . SER A 1 185 ? 18.094 -0.613 -9.133 1 97.31 185 SER A C 1
ATOM 1415 O O . SER A 1 185 ? 18.547 0.406 -9.656 1 97.31 185 SER A O 1
ATOM 1417 N N . GLU A 1 186 ? 18.734 -1.773 -9.141 1 97.62 186 GLU A N 1
ATOM 1418 C CA . GLU A 1 186 ? 20.062 -1.9 -9.758 1 97.62 186 GLU A CA 1
ATOM 1419 C C . GLU A 1 186 ? 19.938 -2.434 -11.188 1 97.62 186 GLU A C 1
ATOM 1421 O O . GLU A 1 186 ? 20.953 -2.619 -11.867 1 97.62 186 GLU A O 1
ATOM 1426 N N . GLY A 1 187 ? 18.781 -2.746 -11.617 1 98.38 187 GLY A N 1
ATOM 1427 C CA . GLY A 1 187 ? 18.562 -3.16 -12.992 1 98.38 187 GLY A CA 1
ATOM 1428 C C . GLY A 1 187 ? 18.562 -4.668 -13.172 1 98.38 187 GLY A C 1
ATOM 1429 O O . GLY A 1 187 ? 18.609 -5.164 -14.297 1 98.38 187 GLY A O 1
ATOM 1430 N N . TYR A 1 188 ? 18.5 -5.41 -12.07 1 98.81 188 TYR A N 1
ATOM 1431 C CA . TYR A 1 188 ? 18.453 -6.867 -12.164 1 98.81 188 TYR A CA 1
ATOM 1432 C C . TYR A 1 188 ? 17 -7.355 -12.164 1 98.81 188 TYR A C 1
ATOM 1434 O O . TYR A 1 188 ? 16.125 -6.738 -11.547 1 98.81 188 TYR A O 1
ATOM 1442 N N . VAL A 1 189 ? 16.828 -8.5 -12.797 1 98.88 189 VAL A N 1
ATOM 1443 C CA . VAL A 1 189 ? 15.5 -9.102 -12.93 1 98.88 189 VAL A CA 1
ATOM 1444 C C . VAL A 1 189 ? 15.023 -9.625 -11.578 1 98.88 189 VAL A C 1
ATOM 1446 O O . VAL A 1 189 ? 15.789 -10.25 -10.844 1 98.88 189 VAL A O 1
ATOM 1449 N N . THR A 1 190 ? 13.82 -9.336 -11.227 1 98.81 190 THR A N 1
ATOM 1450 C CA . THR A 1 190 ? 13.219 -9.883 -10.016 1 98.81 190 THR A CA 1
ATOM 1451 C C . THR A 1 190 ? 12.164 -10.93 -10.352 1 98.81 190 THR A C 1
ATOM 1453 O O . THR A 1 190 ? 12.484 -12.109 -10.539 1 98.81 190 THR A O 1
ATOM 1456 N N . GLU A 1 191 ? 10.969 -10.547 -10.625 1 98.88 191 GLU A N 1
ATOM 1457 C CA . GLU A 1 191 ? 9.805 -11.367 -10.961 1 98.88 191 GLU A CA 1
ATOM 1458 C C . GLU A 1 191 ? 8.773 -10.562 -11.742 1 98.88 191 GLU A C 1
ATOM 1460 O O . GLU A 1 191 ? 9.039 -9.438 -12.156 1 98.88 191 GLU A O 1
ATOM 1465 N N . GLY A 1 192 ? 7.688 -11.188 -12.125 1 98.75 192 GLY A N 1
ATOM 1466 C CA . GLY A 1 192 ? 6.566 -10.469 -12.711 1 98.75 192 GLY A CA 1
ATOM 1467 C C . GLY A 1 192 ? 5.75 -9.703 -11.688 1 98.75 192 GLY A C 1
ATOM 1468 O O . GLY A 1 192 ? 6.074 -9.703 -10.5 1 98.75 192 GLY A O 1
ATOM 1469 N N . ALA A 1 193 ? 4.738 -9.008 -12.141 1 98.5 193 ALA A N 1
ATOM 1470 C CA . ALA A 1 193 ? 3.854 -8.289 -11.234 1 98.5 193 ALA A CA 1
ATOM 1471 C C . ALA A 1 193 ? 3.111 -9.25 -10.305 1 98.5 193 ALA A C 1
ATOM 1473 O O . ALA A 1 193 ? 2.836 -8.914 -9.148 1 98.5 193 ALA A O 1
ATOM 1474 N N . THR A 1 194 ? 2.824 -10.445 -10.828 1 98.06 194 THR A N 1
ATOM 1475 C CA . THR A 1 194 ? 2.086 -11.398 -10.008 1 98.06 194 THR A CA 1
ATOM 1476 C C . THR A 1 194 ? 2.672 -12.805 -10.156 1 98.06 194 THR A C 1
ATOM 1478 O O . THR A 1 194 ? 1.974 -13.797 -9.953 1 98.06 194 THR A O 1
ATOM 1481 N N . SER A 1 195 ? 3.93 -12.93 -10.594 1 98.69 195 SER A N 1
ATOM 1482 C CA . SER A 1 195 ? 4.477 -14.242 -10.906 1 98.69 195 SER A CA 1
ATOM 1483 C C . SER A 1 195 ? 5.973 -14.305 -10.617 1 98.69 195 SER A C 1
ATOM 1485 O O . SER A 1 195 ? 6.633 -13.273 -10.508 1 98.69 195 SER A O 1
ATOM 1487 N N . ASN A 1 196 ? 6.465 -15.484 -10.43 1 98.88 196 ASN A N 1
ATOM 1488 C CA . ASN A 1 196 ? 7.902 -15.742 -10.461 1 98.88 196 ASN A CA 1
ATOM 1489 C C . ASN A 1 196 ? 8.367 -16.125 -11.859 1 98.88 196 ASN A C 1
ATOM 1491 O O . ASN A 1 196 ? 7.578 -16.625 -12.672 1 98.88 196 ASN A O 1
ATOM 1495 N N . LEU A 1 197 ? 9.602 -15.883 -12.086 1 98.88 197 LEU A N 1
ATOM 1496 C CA . LEU A 1 197 ? 10.164 -16.156 -13.406 1 98.88 197 LEU A CA 1
ATOM 1497 C C . LEU A 1 197 ? 11.133 -17.328 -13.352 1 98.88 197 LEU A C 1
ATOM 1499 O O . LEU A 1 197 ? 11.969 -17.422 -12.445 1 98.88 197 LEU A O 1
ATOM 1503 N N . PHE A 1 198 ? 11.016 -18.203 -14.336 1 98.81 198 PHE A N 1
ATOM 1504 C CA . PHE A 1 198 ? 12.008 -19.219 -14.641 1 98.81 198 PHE A CA 1
ATOM 1505 C C . PHE A 1 198 ? 12.438 -19.141 -16.094 1 98.81 198 PHE A C 1
ATOM 1507 O O . PHE A 1 198 ? 11.633 -18.797 -16.969 1 98.81 198 PHE A O 1
ATOM 1514 N N . PHE A 1 199 ? 13.633 -19.469 -16.344 1 98.5 199 PHE A N 1
ATOM 1515 C CA . PHE A 1 199 ? 14.094 -19.656 -17.719 1 98.5 199 PHE A CA 1
ATOM 1516 C C . PHE A 1 199 ? 15.219 -20.688 -17.766 1 98.5 199 PHE A C 1
ATOM 1518 O O . PHE A 1 199 ? 15.734 -21.109 -16.734 1 98.5 199 PHE A O 1
ATOM 1525 N N . VAL A 1 200 ? 15.438 -21.219 -18.953 1 98.06 200 VAL A N 1
ATOM 1526 C CA . VAL A 1 200 ? 16.469 -22.234 -19.141 1 98.06 200 VAL A CA 1
ATOM 1527 C C . VAL A 1 200 ? 17.625 -21.656 -19.938 1 98.06 200 VAL A C 1
ATOM 1529 O O . VAL A 1 200 ? 17.422 -21.062 -21 1 98.06 200 VAL A O 1
ATOM 1532 N N . ASP A 1 201 ? 18.734 -21.719 -19.328 1 94.44 201 ASP A N 1
ATOM 1533 C CA . ASP A 1 201 ? 20 -21.344 -19.953 1 94.44 201 ASP A CA 1
ATOM 1534 C C . ASP A 1 201 ? 21.047 -22.438 -19.812 1 94.44 201 ASP A C 1
ATOM 1536 O O . ASP A 1 201 ? 21.328 -22.891 -18.688 1 94.44 201 ASP A O 1
ATOM 1540 N N . ASP A 1 202 ? 21.703 -22.812 -20.922 1 88.25 202 ASP A N 1
ATOM 1541 C CA . ASP A 1 202 ? 22.719 -23.859 -20.938 1 88.25 202 ASP A CA 1
ATOM 1542 C C . ASP A 1 202 ? 22.281 -25.078 -20.156 1 88.25 202 ASP A C 1
ATOM 1544 O O . ASP A 1 202 ? 22.984 -25.547 -19.266 1 88.25 202 ASP A O 1
ATOM 1548 N N . ASN A 1 203 ? 21.125 -25.609 -20.188 1 86.75 203 ASN A N 1
ATOM 1549 C CA . ASN A 1 203 ? 20.516 -26.812 -19.656 1 86.75 203 ASN A CA 1
ATOM 1550 C C . ASN A 1 203 ? 20.266 -26.688 -18.141 1 86.75 203 ASN A C 1
ATOM 1552 O O . ASN A 1 203 ? 20.094 -27.688 -17.453 1 86.75 203 ASN A O 1
ATOM 1556 N N . ALA A 1 204 ? 20.406 -25.469 -17.719 1 96.81 204 ALA A N 1
ATOM 1557 C CA . ALA A 1 204 ? 20.078 -25.234 -16.312 1 96.81 204 ALA A CA 1
ATOM 1558 C C . ALA A 1 204 ? 18.781 -24.453 -16.172 1 96.81 204 ALA A C 1
ATOM 1560 O O . ALA A 1 204 ? 18.531 -23.531 -16.938 1 96.81 204 ALA A O 1
ATOM 1561 N N . LEU A 1 205 ? 18 -24.859 -15.195 1 98.56 205 LEU A N 1
ATOM 1562 C CA . LEU A 1 205 ? 16.844 -24.078 -14.797 1 98.56 205 LEU A CA 1
ATOM 1563 C C . LEU A 1 205 ? 17.266 -22.875 -13.953 1 98.56 205 LEU A C 1
ATOM 1565 O O . LEU A 1 205 ? 17.797 -23.031 -12.859 1 98.56 205 LEU A O 1
ATOM 1569 N N . CYS A 1 206 ? 17.016 -21.688 -14.516 1 98.81 206 CYS A N 1
ATOM 1570 C CA . CYS A 1 206 ? 17.453 -20.453 -13.875 1 98.81 206 CYS A CA 1
ATOM 1571 C C . CYS A 1 206 ? 16.266 -19.688 -13.305 1 98.81 206 CYS A C 1
ATOM 1573 O O . CYS A 1 206 ? 15.18 -19.688 -13.898 1 98.81 206 CYS A O 1
ATOM 1575 N N . THR A 1 207 ? 16.438 -19.078 -12.172 1 98.94 207 THR A N 1
ATOM 1576 C CA . THR A 1 207 ? 15.445 -18.188 -11.57 1 98.94 207 THR A CA 1
ATOM 1577 C C . THR A 1 207 ? 16.125 -17.156 -10.664 1 98.94 207 THR A C 1
ATOM 1579 O O . THR A 1 207 ? 17.156 -17.438 -10.055 1 98.94 207 THR A O 1
ATOM 1582 N N . PRO A 1 208 ? 15.617 -15.977 -10.602 1 98.88 208 PRO A N 1
ATOM 1583 C CA . PRO A 1 208 ? 16.219 -14.977 -9.711 1 98.88 208 PRO A CA 1
ATOM 1584 C C . PRO A 1 208 ? 16.328 -15.469 -8.266 1 98.88 208 PRO A C 1
ATOM 1586 O O . PRO A 1 208 ? 15.414 -16.125 -7.762 1 98.88 208 PRO A O 1
ATOM 1589 N N . SER A 1 209 ? 17.469 -15.125 -7.637 1 98.38 209 SER A N 1
ATOM 1590 C CA . SER A 1 209 ? 17.656 -15.5 -6.242 1 98.38 209 SER A CA 1
ATOM 1591 C C . SER A 1 209 ? 16.719 -14.742 -5.32 1 98.38 209 SER A C 1
ATOM 1593 O O . SER A 1 209 ? 16.234 -13.664 -5.672 1 98.38 209 SER A O 1
ATOM 1595 N N . LEU A 1 210 ? 16.5 -15.273 -4.125 1 97.94 210 LEU A N 1
ATOM 1596 C CA . LEU A 1 210 ? 15.617 -14.648 -3.139 1 97.94 210 LEU A CA 1
ATOM 1597 C C . LEU A 1 210 ? 16.391 -13.625 -2.305 1 97.94 210 LEU A C 1
ATOM 1599 O O . LEU A 1 210 ? 15.836 -13.047 -1.367 1 97.94 210 LEU A O 1
ATOM 1603 N N . ASP A 1 211 ? 17.625 -13.359 -2.697 1 96.62 211 ASP A N 1
ATOM 1604 C CA . ASP A 1 211 ? 18.406 -12.305 -2.053 1 96.62 211 ASP A CA 1
ATOM 1605 C C . ASP A 1 211 ? 17.922 -10.922 -2.496 1 96.62 211 ASP A C 1
ATOM 1607 O O . ASP A 1 211 ? 18.219 -9.914 -1.844 1 96.62 211 ASP A O 1
ATOM 1611 N N . GLY A 1 212 ? 17.281 -10.844 -3.619 1 96.5 212 GLY A N 1
ATOM 1612 C CA . GLY A 1 212 ? 16.625 -9.617 -4.078 1 96.5 212 GLY A CA 1
ATOM 1613 C C . GLY A 1 212 ? 15.164 -9.547 -3.721 1 96.5 212 GLY A C 1
ATOM 1614 O O . GLY A 1 212 ? 14.648 -10.398 -2.99 1 96.5 212 GLY A O 1
ATOM 1615 N N . PRO A 1 213 ? 14.539 -8.414 -4.086 1 98.5 213 PRO A N 1
ATOM 1616 C CA . PRO A 1 213 ? 13.117 -8.234 -3.781 1 98.5 213 PRO A CA 1
ATOM 1617 C C . PRO A 1 213 ? 12.219 -9.133 -4.621 1 98.5 213 PRO A C 1
ATOM 1619 O O . PRO A 1 213 ? 11.531 -8.656 -5.531 1 98.5 213 PRO A O 1
ATOM 1622 N N . VAL A 1 214 ? 12.203 -10.367 -4.301 1 98.75 214 VAL A N 1
ATOM 1623 C CA . VAL A 1 214 ? 11.445 -11.422 -4.965 1 98.75 214 VAL A CA 1
ATOM 1624 C C . VAL A 1 214 ? 10.594 -12.172 -3.939 1 98.75 214 VAL A C 1
ATOM 1626 O O . VAL A 1 214 ? 11.078 -12.531 -2.867 1 98.75 214 VAL A O 1
ATOM 1629 N N . LEU A 1 215 ? 9.336 -12.234 -4.164 1 98.75 215 LEU A N 1
ATOM 1630 C CA . LEU A 1 215 ? 8.469 -13.039 -3.307 1 98.75 215 LEU A CA 1
ATOM 1631 C C . LEU A 1 215 ? 8.836 -14.523 -3.41 1 98.75 215 LEU A C 1
ATOM 1633 O O . LEU A 1 215 ? 9 -15.047 -4.512 1 98.75 215 LEU A O 1
ATOM 1637 N N . PRO A 1 216 ? 9.062 -15.188 -2.309 1 98.56 216 PRO A N 1
ATOM 1638 C CA . PRO A 1 216 ? 9.297 -16.625 -2.375 1 98.56 216 PRO A CA 1
ATOM 1639 C C . PRO A 1 216 ? 8.023 -17.422 -2.689 1 98.56 216 PRO A C 1
ATOM 1641 O O . PRO A 1 216 ? 7.391 -17.969 -1.781 1 98.56 216 PRO A O 1
ATOM 1644 N N . GLY A 1 217 ? 7.723 -17.547 -3.926 1 98.69 217 GLY A N 1
ATOM 1645 C CA . GLY A 1 217 ? 6.496 -18.203 -4.352 1 98.69 217 GLY A CA 1
ATOM 1646 C C . GLY A 1 217 ? 6.426 -19.656 -3.943 1 98.69 217 GLY A C 1
ATOM 1647 O O . GLY A 1 217 ? 7.438 -20.359 -3.963 1 98.69 217 GLY A O 1
ATOM 1648 N N . ILE A 1 218 ? 5.254 -20.078 -3.641 1 98.81 218 ILE A N 1
ATOM 1649 C CA . ILE A 1 218 ? 5.059 -21.453 -3.215 1 98.81 218 ILE A CA 1
ATOM 1650 C C . ILE A 1 218 ? 5.098 -22.391 -4.43 1 98.81 218 ILE A C 1
ATOM 1652 O O . ILE A 1 218 ? 5.727 -23.453 -4.387 1 98.81 218 ILE A O 1
ATOM 1656 N N . THR A 1 219 ? 4.441 -22 -5.508 1 98.75 219 THR A N 1
ATOM 1657 C CA . THR A 1 219 ? 4.555 -22.75 -6.746 1 98.75 219 THR A CA 1
ATOM 1658 C C . THR A 1 219 ? 6.004 -22.797 -7.223 1 98.75 219 THR A C 1
ATOM 1660 O O . THR A 1 219 ? 6.461 -23.828 -7.734 1 98.75 219 THR A O 1
ATOM 1663 N N . ARG A 1 220 ? 6.699 -21.672 -7.125 1 98.81 220 ARG A N 1
ATOM 1664 C CA . ARG A 1 220 ? 8.133 -21.641 -7.418 1 98.81 220 ARG A CA 1
ATOM 1665 C C . ARG A 1 220 ? 8.875 -22.734 -6.66 1 98.81 220 ARG A C 1
ATOM 1667 O O . ARG A 1 220 ? 9.688 -23.453 -7.238 1 98.81 220 ARG A O 1
ATOM 1674 N N . ARG A 1 221 ? 8.609 -22.828 -5.359 1 98.81 221 ARG A N 1
ATOM 1675 C CA . ARG A 1 221 ? 9.25 -23.844 -4.527 1 98.81 221 ARG A CA 1
ATOM 1676 C C . ARG A 1 221 ? 8.945 -25.234 -5.039 1 98.81 221 ARG A C 1
ATOM 1678 O O . ARG A 1 221 ? 9.844 -26.094 -5.117 1 98.81 221 ARG A O 1
ATOM 1685 N N . VAL A 1 222 ? 7.73 -25.5 -5.371 1 98.75 222 VAL A N 1
ATOM 1686 C CA . VAL A 1 222 ? 7.324 -26.812 -5.871 1 98.75 222 VAL A CA 1
ATOM 1687 C C . VAL A 1 222 ? 8.07 -27.125 -7.16 1 98.75 222 VAL A C 1
ATOM 1689 O O . VAL A 1 222 ? 8.578 -28.25 -7.336 1 98.75 222 VAL A O 1
ATOM 1692 N N . VAL A 1 223 ? 8.156 -26.188 -8.047 1 98.81 223 VAL A N 1
ATOM 1693 C CA . VAL A 1 223 ? 8.828 -26.359 -9.32 1 98.81 223 VAL A CA 1
ATOM 1694 C C . VAL A 1 223 ? 10.305 -26.672 -9.086 1 98.81 223 VAL A C 1
ATOM 1696 O O . VAL A 1 223 ? 10.875 -27.562 -9.734 1 98.81 223 VAL A O 1
ATOM 1699 N N . LEU A 1 224 ? 10.914 -25.953 -8.195 1 98.88 224 LEU A N 1
ATOM 1700 C CA . LEU A 1 224 ? 12.312 -26.203 -7.863 1 98.88 224 LEU A CA 1
ATOM 1701 C C . LEU A 1 224 ? 12.492 -27.609 -7.301 1 98.88 224 LEU A C 1
ATOM 1703 O O . LEU A 1 224 ? 13.461 -28.297 -7.633 1 98.88 224 LEU A O 1
ATOM 1707 N N . ASP A 1 225 ? 11.586 -28.031 -6.461 1 98.75 225 ASP A N 1
ATOM 1708 C CA . ASP A 1 225 ? 11.648 -29.375 -5.898 1 98.75 225 ASP A CA 1
ATOM 1709 C C . ASP A 1 225 ? 11.531 -30.422 -6.996 1 98.75 225 ASP A C 1
ATOM 1711 O O . ASP A 1 225 ? 12.266 -31.422 -6.988 1 98.75 225 ASP A O 1
ATOM 1715 N N . LEU A 1 226 ? 10.586 -30.266 -7.895 1 98.75 226 LEU A N 1
ATOM 1716 C CA . LEU A 1 226 ? 10.422 -31.188 -9.016 1 98.75 226 LEU A CA 1
ATOM 1717 C C . LEU A 1 226 ? 11.672 -31.219 -9.875 1 98.75 226 LEU A C 1
ATOM 1719 O O . LEU A 1 226 ? 12.094 -32.281 -10.32 1 98.75 226 LEU A O 1
ATOM 1723 N N . ALA A 1 227 ? 12.25 -30.062 -10.125 1 98.75 227 ALA A N 1
ATOM 1724 C CA . ALA A 1 227 ? 13.484 -29.984 -10.914 1 98.75 227 ALA A CA 1
ATOM 1725 C C . ALA A 1 227 ? 14.609 -30.766 -10.242 1 98.75 227 ALA A C 1
ATOM 1727 O O . ALA A 1 227 ? 15.344 -31.5 -10.906 1 98.75 227 ALA A O 1
ATOM 1728 N N . ARG A 1 228 ? 14.734 -30.609 -8.953 1 98.62 228 ARG A N 1
ATOM 1729 C CA . ARG A 1 228 ? 15.742 -31.344 -8.203 1 98.62 228 ARG A CA 1
ATOM 1730 C C . ARG A 1 228 ? 15.523 -32.844 -8.312 1 98.62 228 ARG A C 1
ATOM 1732 O O . ARG A 1 228 ? 16.484 -33.625 -8.492 1 98.62 228 ARG A O 1
ATOM 1739 N N . GLN A 1 229 ? 14.312 -33.25 -8.211 1 98.25 229 GLN A N 1
ATOM 1740 C CA . GLN A 1 229 ? 13.977 -34.656 -8.289 1 98.25 229 GLN A CA 1
ATOM 1741 C C . GLN A 1 229 ? 14.336 -35.25 -9.656 1 98.25 229 GLN A C 1
ATOM 1743 O O . GLN A 1 229 ? 14.688 -36.438 -9.766 1 98.25 229 GLN A O 1
ATOM 1748 N N . GLU A 1 230 ? 14.273 -34.438 -10.641 1 97.62 230 GLU A N 1
ATOM 1749 C CA . GLU A 1 230 ? 14.578 -34.875 -12 1 97.62 230 GLU A CA 1
ATOM 1750 C C . GLU A 1 230 ? 16.047 -34.625 -12.344 1 97.62 230 GLU A C 1
ATOM 1752 O O . GLU A 1 230 ? 16.453 -34.781 -13.5 1 97.62 230 GLU A O 1
ATOM 1757 N N . ASN A 1 231 ? 16.812 -34.188 -11.414 1 97.69 231 ASN A N 1
ATOM 1758 C CA . ASN A 1 231 ? 18.234 -33.906 -11.547 1 97.69 231 ASN A CA 1
ATOM 1759 C C . ASN A 1 231 ? 18.516 -32.844 -12.594 1 97.69 231 ASN A C 1
ATOM 1761 O O . ASN A 1 231 ? 19.5 -32.906 -13.32 1 97.69 231 ASN A O 1
ATOM 1765 N N . ILE A 1 232 ? 17.594 -31.938 -12.727 1 97.88 232 ILE A N 1
ATOM 1766 C CA . ILE A 1 232 ? 17.828 -30.766 -13.555 1 97.88 232 ILE A CA 1
ATOM 1767 C C . ILE A 1 232 ? 18.719 -29.766 -12.805 1 97.88 232 ILE A C 1
ATOM 1769 O O . ILE A 1 232 ? 18.422 -29.391 -11.68 1 97.88 232 ILE A O 1
ATOM 1773 N N . PRO A 1 233 ? 19.844 -29.359 -13.406 1 98.25 233 PRO A N 1
ATOM 1774 C CA . PRO A 1 233 ? 20.641 -28.344 -12.734 1 98.25 233 PRO A CA 1
ATOM 1775 C C . PRO A 1 233 ? 19.859 -27.047 -12.484 1 98.25 233 PRO A C 1
ATOM 1777 O O . PRO A 1 233 ? 19.078 -26.625 -13.336 1 98.25 233 PRO A O 1
ATOM 1780 N N . ILE A 1 234 ? 20.031 -26.453 -11.305 1 98.75 234 ILE A N 1
ATOM 1781 C CA . ILE A 1 234 ? 19.312 -25.25 -10.914 1 98.75 234 ILE A CA 1
ATOM 1782 C C . ILE A 1 234 ? 20.297 -24.141 -10.609 1 98.75 234 ILE A C 1
ATOM 1784 O O . ILE A 1 234 ? 21.328 -24.375 -9.977 1 98.75 234 ILE A O 1
ATOM 1788 N N . ARG A 1 235 ? 20.031 -22.953 -11.07 1 98.56 235 ARG A N 1
ATOM 1789 C CA . ARG A 1 235 ? 20.812 -21.75 -10.758 1 98.56 235 ARG A CA 1
ATOM 1790 C C . ARG A 1 235 ? 19.906 -20.641 -10.25 1 98.56 235 ARG A C 1
ATOM 1792 O O . ARG A 1 235 ? 19.062 -20.125 -10.984 1 98.56 235 ARG A O 1
ATOM 1799 N N . GLU A 1 236 ? 20.047 -20.281 -9.031 1 98.62 236 GLU A N 1
ATOM 1800 C CA . GLU A 1 236 ? 19.406 -19.109 -8.422 1 98.62 236 GLU A CA 1
ATOM 1801 C C . GLU A 1 236 ? 20.406 -17.984 -8.234 1 98.62 236 GLU A C 1
ATOM 1803 O O . GLU A 1 236 ? 21.25 -18.031 -7.324 1 98.62 236 GLU A O 1
ATOM 1808 N N . GLN A 1 237 ? 20.328 -16.984 -9.07 1 98.06 237 GLN A N 1
ATOM 1809 C CA . GLN A 1 237 ? 21.297 -15.898 -9.086 1 98.06 237 GLN A CA 1
ATOM 1810 C C . GLN A 1 237 ? 20.656 -14.578 -9.5 1 98.06 237 GLN A C 1
ATOM 1812 O O . GLN A 1 237 ? 19.438 -14.5 -9.656 1 98.06 237 GLN A O 1
ATOM 1817 N N . ARG A 1 238 ? 21.516 -13.578 -9.5 1 98.31 238 ARG A N 1
ATOM 1818 C CA . ARG A 1 238 ? 21.094 -12.32 -10.109 1 98.31 238 ARG A CA 1
ATOM 1819 C C . ARG A 1 238 ? 21.234 -12.375 -11.625 1 98.31 238 ARG A C 1
ATOM 1821 O O . ARG A 1 238 ? 22.219 -12.883 -12.156 1 98.31 238 ARG A O 1
ATOM 1828 N N . TYR A 1 239 ? 20.188 -11.875 -12.289 1 98.69 239 TYR A N 1
ATOM 1829 C CA . TYR A 1 239 ? 20.172 -11.922 -13.75 1 98.69 239 TYR A CA 1
ATOM 1830 C C . TYR A 1 239 ? 19.844 -10.547 -14.328 1 98.69 239 TYR A C 1
ATOM 1832 O O . TYR A 1 239 ? 19.125 -9.758 -13.703 1 98.69 239 TYR A O 1
ATOM 1840 N N . THR A 1 240 ? 20.359 -10.281 -15.508 1 98.62 240 THR A N 1
ATOM 1841 C CA . THR A 1 240 ? 19.984 -9.102 -16.266 1 98.62 240 THR A CA 1
ATOM 1842 C C . THR A 1 240 ? 18.844 -9.422 -17.234 1 98.62 240 THR A C 1
ATOM 1844 O O . THR A 1 240 ? 18.578 -10.594 -17.516 1 98.62 240 THR A O 1
ATOM 1847 N N . PRO A 1 241 ? 18.188 -8.406 -17.703 1 98.44 241 PRO A N 1
ATOM 1848 C CA . PRO A 1 241 ? 17.172 -8.672 -18.719 1 98.44 241 PRO A CA 1
ATOM 1849 C C . PRO A 1 241 ? 17.719 -9.422 -19.938 1 98.44 241 PRO A C 1
ATOM 1851 O O . PRO A 1 241 ? 17.016 -10.234 -20.531 1 98.44 241 PRO A O 1
ATOM 1854 N N . ASP A 1 242 ? 18.922 -9.164 -20.266 1 98.19 242 ASP A N 1
ATOM 1855 C CA . ASP A 1 242 ? 19.547 -9.828 -21.406 1 98.19 242 ASP A CA 1
ATOM 1856 C C . ASP A 1 242 ? 19.672 -11.328 -21.172 1 98.19 242 ASP A C 1
ATOM 1858 O O . ASP A 1 242 ? 19.562 -12.125 -22.109 1 98.19 242 ASP A O 1
ATOM 1862 N N . ASP A 1 243 ? 19.969 -11.703 -19.953 1 97.94 243 ASP A N 1
ATOM 1863 C CA . ASP A 1 243 ? 20 -13.125 -19.625 1 97.94 243 ASP A CA 1
ATOM 1864 C C . ASP A 1 243 ? 18.688 -13.805 -19.953 1 97.94 243 ASP A C 1
ATOM 1866 O O . ASP A 1 243 ? 18.656 -14.914 -20.5 1 97.94 243 ASP A O 1
ATOM 1870 N N . VAL A 1 244 ? 17.594 -13.164 -19.703 1 98.25 244 VAL A N 1
ATOM 1871 C CA . VAL A 1 244 ? 16.25 -13.727 -19.922 1 98.25 244 VAL A CA 1
ATOM 1872 C C . VAL A 1 244 ? 15.922 -13.734 -21.406 1 98.25 244 VAL A C 1
ATOM 1874 O O . VAL A 1 244 ? 15.422 -14.734 -21.922 1 98.25 244 VAL A O 1
ATOM 1877 N N . ARG A 1 245 ? 16.234 -12.641 -22.062 1 97.5 245 ARG A N 1
ATOM 1878 C CA . ARG A 1 245 ? 15.938 -12.5 -23.484 1 97.5 245 ARG A CA 1
ATOM 1879 C C . ARG A 1 245 ? 16.719 -13.523 -24.312 1 97.5 245 ARG A C 1
ATOM 1881 O O . ARG A 1 245 ? 16.266 -13.93 -25.375 1 97.5 245 ARG A O 1
ATOM 1888 N N . GLY A 1 246 ? 17.828 -13.945 -23.797 1 95.31 246 GLY A N 1
ATOM 1889 C CA . GLY A 1 246 ? 18.672 -14.891 -24.516 1 95.31 246 GLY A CA 1
ATOM 1890 C C . GLY A 1 246 ? 18.406 -16.328 -24.125 1 95.31 246 GLY A C 1
ATOM 1891 O O . GLY A 1 246 ? 19.094 -17.25 -24.609 1 95.31 246 GLY A O 1
ATOM 1892 N N . ALA A 1 247 ? 17.469 -16.562 -23.297 1 96.25 2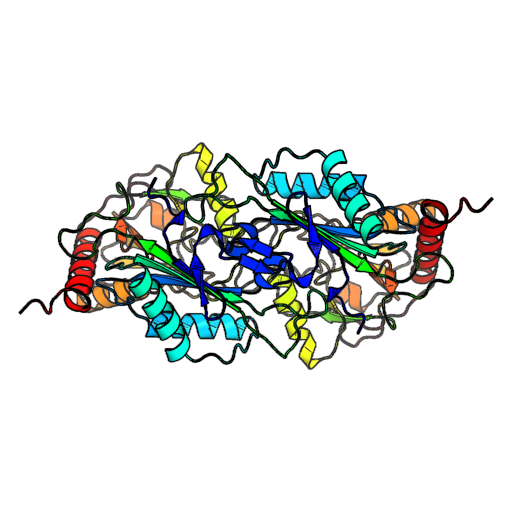47 ALA A N 1
ATOM 1893 C CA . ALA A 1 247 ? 17.188 -17.891 -22.781 1 96.25 247 ALA A CA 1
ATOM 1894 C C . ALA A 1 247 ? 16.578 -18.797 -23.859 1 96.25 247 ALA A C 1
ATOM 1896 O O . ALA A 1 247 ? 15.992 -18.297 -24.828 1 96.25 247 ALA A O 1
ATOM 1897 N N . ASN A 1 248 ? 16.703 -20.094 -23.703 1 94.44 248 ASN A N 1
ATOM 1898 C CA . ASN A 1 248 ? 16.141 -21.078 -24.609 1 94.44 248 ASN A CA 1
ATOM 1899 C C . ASN A 1 248 ? 14.633 -21.25 -24.375 1 94.44 248 ASN A C 1
ATOM 1901 O O . ASN A 1 248 ? 13.875 -21.453 -25.312 1 94.44 248 ASN A O 1
ATOM 1905 N N . GLU A 1 249 ? 14.297 -21.297 -23.172 1 96.5 249 GLU A N 1
ATOM 1906 C CA . GLU A 1 249 ? 12.938 -21.453 -22.672 1 96.5 249 GLU A CA 1
ATOM 1907 C C . GLU A 1 249 ? 12.672 -20.531 -21.5 1 96.5 249 GLU A C 1
ATOM 1909 O O . GLU A 1 249 ? 13.602 -20.109 -20.812 1 96.5 249 GLU A O 1
ATOM 1914 N N . ALA A 1 250 ? 11.414 -20.203 -21.328 1 98.12 250 ALA A N 1
ATOM 1915 C CA . ALA A 1 250 ? 11.031 -19.484 -20.125 1 98.12 250 ALA A CA 1
ATOM 1916 C C . ALA A 1 250 ? 9.586 -19.766 -19.75 1 98.12 250 ALA A C 1
ATOM 1918 O O . ALA A 1 250 ? 8.773 -20.125 -20.609 1 98.12 250 ALA A O 1
ATOM 1919 N N . PHE A 1 251 ? 9.281 -19.672 -18.5 1 98.44 251 PHE A N 1
ATOM 1920 C CA . PHE A 1 251 ? 7.906 -19.781 -18.031 1 98.44 251 PHE A CA 1
ATOM 1921 C C . PHE A 1 251 ? 7.723 -19.016 -16.719 1 98.44 251 PHE A C 1
ATOM 1923 O O . PHE A 1 251 ? 8.703 -18.656 -16.062 1 98.44 251 PHE A O 1
ATOM 1930 N N . LEU A 1 252 ? 6.516 -18.703 -16.438 1 98.56 252 LEU A N 1
ATOM 1931 C CA . LEU A 1 252 ? 6.105 -18 -15.219 1 98.56 252 LEU A CA 1
ATOM 1932 C C . LEU A 1 252 ? 5.344 -18.938 -14.281 1 98.56 252 LEU A C 1
ATOM 1934 O O . LEU A 1 252 ? 4.723 -19.906 -14.742 1 98.56 252 LEU A O 1
ATOM 1938 N N . THR A 1 253 ? 5.453 -18.656 -13.008 1 98.75 253 THR A N 1
ATOM 1939 C CA . THR A 1 253 ? 4.684 -19.469 -12.062 1 98.75 253 THR A CA 1
ATOM 1940 C C . THR A 1 253 ? 3.904 -18.578 -11.102 1 98.75 253 THR A C 1
ATOM 1942 O O . THR A 1 253 ? 4.387 -17.516 -10.695 1 98.75 253 THR A O 1
ATOM 1945 N N . ASN A 1 254 ? 2.725 -18.922 -10.773 1 98.31 254 ASN A N 1
ATOM 1946 C CA . ASN A 1 254 ? 1.952 -18.5 -9.609 1 98.31 254 ASN A CA 1
ATOM 1947 C C . ASN A 1 254 ? 0.889 -19.531 -9.234 1 98.31 254 ASN A C 1
ATOM 1949 O O . ASN A 1 254 ? 0.756 -20.547 -9.898 1 98.31 254 ASN A O 1
ATOM 1953 N N . SER A 1 255 ? 0.194 -19.281 -8.172 1 96.94 255 SER A N 1
ATOM 1954 C CA . SER A 1 255 ? -0.74 -20.266 -7.629 1 96.94 255 SER A CA 1
ATOM 1955 C C . SER A 1 255 ? -1.877 -20.547 -8.602 1 96.94 255 SER A C 1
ATOM 1957 O O . SER A 1 255 ? -2.371 -21.672 -8.688 1 96.94 255 SER A O 1
ATOM 1959 N N . THR A 1 256 ? -2.25 -19.578 -9.367 1 96.25 256 THR A N 1
ATOM 1960 C CA . THR A 1 256 ? -3.41 -19.703 -10.242 1 96.25 256 THR A CA 1
ATOM 1961 C C . THR A 1 256 ? -2.992 -20.219 -11.617 1 96.25 256 THR A C 1
ATOM 1963 O O . THR A 1 256 ? -3.586 -21.172 -12.141 1 96.25 256 THR A O 1
ATOM 1966 N N . TRP A 1 257 ? -1.919 -19.656 -12.172 1 96.25 257 TRP A N 1
ATOM 1967 C CA . TRP A 1 257 ? -1.442 -20.031 -13.5 1 96.25 257 TRP A CA 1
ATOM 1968 C C . TRP A 1 257 ? -0.731 -21.375 -13.469 1 96.25 257 TRP A C 1
ATOM 1970 O O . TRP A 1 257 ? -0.543 -22.016 -14.516 1 96.25 257 TRP A O 1
ATOM 1980 N N . GLU A 1 258 ? -0.314 -21.766 -12.297 1 97.81 258 GLU A N 1
ATOM 1981 C CA . GLU A 1 258 ? 0.624 -22.891 -12.234 1 97.81 258 GLU A CA 1
ATOM 1982 C C . GLU A 1 258 ? 1.89 -22.594 -13.031 1 97.81 258 GLU A C 1
ATOM 1984 O O . GLU A 1 258 ? 2.604 -21.625 -12.742 1 97.81 258 GLU A O 1
ATOM 1989 N N . LEU A 1 259 ? 2.178 -23.344 -14.062 1 97.31 259 LEU A N 1
ATOM 1990 C CA . LEU A 1 259 ? 3.258 -23 -14.984 1 97.31 259 LEU A CA 1
ATOM 1991 C C . LEU A 1 259 ? 2.705 -22.453 -16.297 1 97.31 259 LEU A C 1
ATOM 1993 O O . LEU A 1 259 ? 1.939 -23.125 -16.984 1 97.31 259 LEU A O 1
ATOM 1997 N N . ARG A 1 260 ? 3.014 -21.203 -16.578 1 97.5 260 ARG A N 1
ATOM 1998 C CA . ARG A 1 260 ? 2.611 -20.594 -17.844 1 97.5 260 ARG A CA 1
ATOM 1999 C C . ARG A 1 260 ? 3.82 -20.328 -18.734 1 97.5 260 ARG A C 1
ATOM 2001 O O . ARG A 1 260 ? 4.68 -19.516 -18.406 1 97.5 260 ARG A O 1
ATOM 2008 N N . PRO A 1 261 ? 3.906 -21.016 -19.859 1 97.69 261 PRO A N 1
ATOM 2009 C CA . PRO A 1 261 ? 5.039 -20.766 -20.766 1 97.69 261 PRO A CA 1
ATOM 2010 C C . PRO A 1 261 ? 5.102 -19.328 -21.25 1 97.69 261 PRO A C 1
ATOM 2012 O O . PRO A 1 261 ? 4.082 -18.625 -21.281 1 97.69 261 PRO A O 1
ATOM 2015 N N . VAL A 1 262 ? 6.277 -18.875 -21.609 1 98.12 262 VAL A N 1
ATOM 2016 C CA . VAL A 1 262 ? 6.492 -17.547 -22.156 1 98.12 262 VAL A CA 1
ATOM 2017 C C . VAL A 1 262 ? 6.758 -17.641 -23.656 1 98.12 262 VAL A C 1
ATOM 2019 O O . VAL A 1 262 ? 7.539 -18.484 -24.109 1 98.12 262 VAL A O 1
ATOM 2022 N N . GLU A 1 263 ? 6.086 -16.859 -24.375 1 96.81 263 GLU A N 1
ATOM 2023 C CA . GLU A 1 263 ? 6.281 -16.828 -25.828 1 96.81 263 GLU A CA 1
ATOM 2024 C C . GLU A 1 263 ? 7.34 -15.789 -26.203 1 96.81 263 GLU A C 1
ATOM 2026 O O . GLU A 1 263 ? 8.188 -16.047 -27.062 1 96.81 263 GLU A O 1
ATOM 2031 N N . THR A 1 264 ? 7.223 -14.617 -25.672 1 97.44 264 THR A N 1
ATOM 2032 C CA . THR A 1 264 ? 8.164 -13.555 -25.984 1 97.44 264 THR A CA 1
ATOM 2033 C C . THR A 1 264 ? 8.547 -12.773 -24.734 1 97.44 264 THR A C 1
ATOM 2035 O O . THR A 1 264 ? 7.758 -12.68 -23.797 1 97.44 264 THR A O 1
ATOM 2038 N N . VAL A 1 265 ? 9.742 -12.312 -24.719 1 98.19 265 VAL A N 1
ATOM 2039 C CA . VAL A 1 265 ? 10.195 -11.281 -23.781 1 98.19 265 VAL A CA 1
ATOM 2040 C C . VAL A 1 265 ? 10.68 -10.062 -24.562 1 98.19 265 VAL A C 1
ATOM 2042 O O . VAL A 1 265 ? 11.625 -10.148 -25.344 1 98.19 265 VAL A O 1
ATOM 2045 N N . ASP A 1 266 ? 9.992 -8.961 -24.344 1 97.88 266 ASP A N 1
ATOM 2046 C CA . ASP A 1 266 ? 10.32 -7.723 -25.047 1 97.88 266 ASP A CA 1
ATOM 2047 C C . ASP A 1 266 ? 10.273 -7.918 -26.562 1 97.88 266 ASP A C 1
ATOM 2049 O O . ASP A 1 266 ? 11.148 -7.434 -27.281 1 97.88 266 ASP A O 1
ATOM 2053 N N . GLY A 1 267 ? 9.359 -8.688 -26.938 1 96.62 267 GLY A N 1
ATOM 2054 C CA . GLY A 1 267 ? 9.156 -8.898 -28.375 1 96.62 267 GLY A CA 1
ATOM 2055 C C . GLY A 1 267 ? 10.062 -9.961 -28.953 1 96.62 267 GLY A C 1
ATOM 2056 O O . GLY A 1 267 ? 9.93 -10.328 -30.125 1 96.62 267 GLY A O 1
ATOM 2057 N N . ILE A 1 268 ? 10.984 -10.445 -28.203 1 97 268 ILE A N 1
ATOM 2058 C CA . ILE A 1 268 ? 11.906 -11.484 -28.656 1 97 268 ILE A CA 1
ATOM 2059 C C . ILE A 1 268 ? 11.312 -12.859 -28.359 1 97 268 ILE A C 1
ATOM 2061 O O . ILE A 1 268 ? 10.945 -13.156 -27.219 1 97 268 ILE A O 1
ATOM 2065 N N . ALA A 1 269 ? 11.273 -13.68 -29.297 1 96.25 269 ALA A N 1
ATOM 2066 C CA . ALA A 1 269 ? 10.703 -15.016 -29.141 1 96.25 269 ALA A CA 1
ATOM 2067 C C . ALA A 1 269 ? 11.57 -15.883 -28.234 1 96.25 269 ALA A C 1
ATOM 2069 O O . ALA A 1 269 ? 12.789 -15.93 -28.406 1 96.25 269 ALA A O 1
ATOM 2070 N N . ILE A 1 270 ? 10.812 -16.359 -27.25 1 91.25 270 ILE A N 1
ATOM 2071 C CA . ILE A 1 270 ? 11.445 -17.328 -26.375 1 91.25 270 ILE A CA 1
ATOM 2072 C C . ILE A 1 270 ? 10.758 -18.688 -26.516 1 91.25 270 ILE A C 1
ATOM 2074 O O . ILE A 1 270 ? 9.531 -18.75 -26.656 1 91.25 270 ILE A O 1
ATOM 2078 N N . GLY A 1 271 ? 11.258 -19.672 -26.812 1 75.25 271 GLY A N 1
ATOM 2079 C CA . GLY A 1 271 ? 10.648 -20.969 -27.094 1 75.25 271 GLY A CA 1
ATOM 2080 C C . GLY A 1 271 ? 10.234 -21.719 -25.844 1 75.25 271 GLY A C 1
ATOM 2081 O O . GLY A 1 271 ? 10.734 -21.438 -24.75 1 75.25 271 GLY A O 1
ATOM 2082 N N . ASP A 1 272 ? 8.953 -22.359 -25.922 1 77.56 272 ASP A N 1
ATOM 2083 C CA . ASP A 1 272 ? 8.695 -23.422 -24.953 1 77.56 272 ASP A CA 1
ATOM 2084 C C . ASP A 1 272 ? 9.484 -24.688 -25.297 1 77.56 272 ASP A C 1
ATOM 2086 O O . ASP A 1 272 ? 9.453 -25.156 -26.438 1 77.56 272 ASP A O 1
ATOM 2090 N N . GLY A 1 273 ? 10.438 -25.031 -24.484 1 88.25 273 GLY A N 1
ATOM 2091 C CA . GLY A 1 273 ? 11.336 -26.156 -24.766 1 88.25 273 GLY A CA 1
ATOM 2092 C C . GLY A 1 273 ? 11.094 -27.344 -23.859 1 88.25 273 GLY A C 1
ATOM 2093 O O . GLY A 1 273 ? 10.07 -27.422 -23.172 1 88.25 273 GLY A O 1
ATOM 2094 N N . PRO A 1 274 ? 11.836 -28.359 -24.031 1 94.19 274 PRO A N 1
ATOM 2095 C CA . PRO A 1 274 ? 11.641 -29.656 -23.375 1 94.19 274 PRO A CA 1
ATOM 2096 C C . PRO A 1 274 ? 11.609 -29.531 -21.859 1 94.19 274 PRO A C 1
ATOM 2098 O O . PRO A 1 274 ? 10.875 -30.281 -21.188 1 94.19 274 PRO A O 1
ATOM 2101 N N . VAL A 1 275 ? 12.375 -28.641 -21.297 1 96.69 275 VAL A N 1
ATOM 2102 C CA . VAL A 1 275 ? 12.438 -28.531 -19.844 1 96.69 275 VAL A CA 1
ATOM 2103 C C . VAL A 1 275 ? 11.117 -27.969 -19.312 1 96.69 275 VAL A C 1
ATOM 2105 O O . VAL A 1 275 ? 10.555 -28.484 -18.344 1 96.69 275 VAL A O 1
ATOM 2108 N N . THR A 1 276 ? 10.609 -26.922 -19.953 1 96.62 276 THR A N 1
ATOM 2109 C CA . THR A 1 276 ? 9.336 -26.312 -19.578 1 96.62 276 THR A CA 1
ATOM 2110 C C . THR A 1 276 ? 8.211 -27.344 -19.672 1 96.62 276 THR A C 1
ATOM 2112 O O . THR A 1 276 ? 7.398 -27.469 -18.75 1 96.62 276 THR A O 1
ATOM 2115 N N . LYS A 1 277 ? 8.195 -28.094 -20.781 1 96.12 277 LYS A N 1
ATOM 2116 C CA . LYS A 1 277 ? 7.164 -29.094 -20.984 1 96.12 277 LYS A CA 1
ATOM 2117 C C . LYS A 1 277 ? 7.254 -30.203 -19.938 1 96.12 277 LYS A C 1
ATOM 2119 O O . LYS A 1 277 ? 6.23 -30.656 -19.422 1 96.12 277 LYS A O 1
ATOM 2124 N N . LEU A 1 278 ? 8.445 -30.609 -19.688 1 97.25 278 LEU A N 1
ATOM 2125 C CA . LEU A 1 278 ? 8.648 -31.656 -18.672 1 97.25 278 LEU A CA 1
ATOM 2126 C C . LEU A 1 278 ? 8.148 -31.188 -17.312 1 97.25 278 LEU A C 1
ATOM 2128 O O . LEU A 1 278 ? 7.391 -31.906 -16.641 1 97.25 278 LEU A O 1
ATOM 2132 N N . LEU A 1 279 ? 8.539 -30 -16.875 1 97.88 279 LEU A N 1
ATOM 2133 C CA . LEU A 1 279 ? 8.164 -29.5 -15.555 1 97.88 279 LEU A CA 1
ATOM 2134 C C . LEU A 1 279 ? 6.66 -29.266 -15.469 1 97.88 279 LEU A C 1
ATOM 2136 O O . LEU A 1 279 ? 6.055 -29.484 -14.414 1 97.88 279 LEU A O 1
ATOM 2140 N N . ALA A 1 280 ? 6.074 -28.781 -16.562 1 97 280 ALA A N 1
ATOM 2141 C CA . ALA A 1 280 ? 4.621 -28.625 -16.594 1 97 280 ALA A CA 1
ATOM 2142 C C . ALA A 1 280 ? 3.93 -29.969 -16.375 1 97 280 ALA A C 1
ATOM 2144 O O . ALA A 1 280 ? 2.971 -30.078 -15.609 1 97 280 ALA A O 1
ATOM 2145 N N . ARG A 1 281 ? 4.402 -31 -17.078 1 97.06 281 ARG A N 1
ATOM 2146 C CA . ARG A 1 281 ? 3.83 -32.344 -16.938 1 97.06 281 ARG A CA 1
ATOM 2147 C C . ARG A 1 281 ? 4.012 -32.875 -15.516 1 97.06 281 ARG A C 1
ATOM 2149 O O . ARG A 1 281 ? 3.092 -33.438 -14.945 1 97.06 281 ARG A O 1
ATOM 2156 N N . LEU A 1 282 ? 5.18 -32.688 -15.008 1 98.19 282 LEU A N 1
ATOM 2157 C CA . LEU A 1 282 ? 5.465 -33.156 -13.656 1 98.19 282 LEU A CA 1
ATOM 2158 C C . LEU A 1 282 ? 4.586 -32.438 -12.633 1 98.19 282 LEU A C 1
ATOM 2160 O O . LEU A 1 282 ? 4.141 -33.062 -11.656 1 98.19 282 LEU A O 1
ATOM 2164 N N . TYR A 1 283 ? 4.391 -31.172 -12.805 1 98.19 283 TYR A N 1
ATOM 2165 C CA . TYR A 1 283 ? 3.512 -30.422 -11.922 1 98.19 283 TYR A CA 1
ATOM 2166 C C . TYR A 1 283 ? 2.086 -30.953 -11.977 1 98.19 283 TYR A C 1
ATOM 2168 O O . TYR A 1 283 ? 1.44 -31.125 -10.945 1 98.19 283 TYR A O 1
ATOM 2176 N N . ASP A 1 284 ? 1.633 -31.203 -13.203 1 97.44 284 ASP A N 1
ATOM 2177 C CA . ASP A 1 284 ? 0.303 -31.781 -13.375 1 97.44 284 ASP A CA 1
ATOM 2178 C C . ASP A 1 284 ? 0.187 -33.125 -12.648 1 97.44 284 ASP A C 1
ATOM 2180 O O . ASP A 1 284 ? -0.817 -33.406 -11.984 1 97.44 284 ASP A O 1
ATOM 2184 N N . ASP A 1 285 ? 1.156 -33.938 -12.836 1 97.44 285 ASP A N 1
ATOM 2185 C CA . ASP A 1 285 ? 1.174 -35.219 -12.172 1 97.44 285 ASP A CA 1
ATOM 2186 C C . ASP A 1 285 ? 1.164 -35.062 -10.656 1 97.44 285 ASP A C 1
ATOM 2188 O O . ASP A 1 285 ? 0.507 -35.844 -9.945 1 97.44 285 ASP A O 1
ATOM 2192 N N . TYR A 1 286 ? 1.955 -34.156 -10.227 1 97.62 286 TYR A N 1
ATOM 2193 C CA . TYR A 1 286 ? 2.035 -33.844 -8.805 1 97.62 286 TYR A CA 1
ATOM 2194 C C . TYR A 1 286 ? 0.669 -33.469 -8.25 1 97.62 286 TYR A C 1
ATOM 2196 O O . TYR A 1 286 ? 0.253 -33.969 -7.203 1 97.62 286 TYR A O 1
ATOM 2204 N N . VAL A 1 287 ? -0.054 -32.594 -8.93 1 97.25 287 VAL A N 1
ATOM 2205 C CA . VAL A 1 287 ? -1.39 -32.156 -8.539 1 97.25 287 VAL A CA 1
ATOM 2206 C C . VAL A 1 287 ? -2.35 -33.344 -8.555 1 97.25 287 VAL A C 1
ATOM 2208 O O . VAL A 1 287 ? -3.137 -33.531 -7.625 1 97.25 287 VAL A O 1
ATOM 2211 N N . GLU A 1 288 ? -2.24 -34.188 -9.641 1 96.12 288 GLU A N 1
ATOM 2212 C CA . GLU A 1 288 ? -3.102 -35.344 -9.773 1 96.12 288 GLU A CA 1
ATOM 2213 C C . GLU A 1 288 ? -2.936 -36.281 -8.586 1 96.12 288 GLU A C 1
ATOM 2215 O O . GLU A 1 288 ? -3.924 -36.719 -7.996 1 96.12 288 GLU A O 1
ATOM 2220 N N . ARG A 1 289 ? -1.752 -36.562 -8.281 1 95.56 289 ARG A N 1
ATOM 2221 C CA . ARG A 1 289 ? -1.439 -37.5 -7.215 1 95.56 289 ARG A CA 1
ATOM 2222 C C . ARG A 1 289 ? -1.887 -36.969 -5.863 1 95.56 289 ARG A C 1
ATOM 2224 O O . ARG A 1 289 ? -2.43 -37.719 -5.039 1 95.56 289 ARG A O 1
ATOM 2231 N N . ARG A 1 290 ? -1.713 -35.781 -5.695 1 95.19 290 ARG A N 1
ATOM 2232 C CA . ARG A 1 290 ? -1.937 -35.188 -4.379 1 95.19 290 ARG A CA 1
ATOM 2233 C C . ARG A 1 290 ? -3.418 -34.906 -4.145 1 95.19 290 ARG A C 1
ATOM 2235 O O . ARG A 1 290 ? -3.9 -35 -3.014 1 95.19 290 ARG A O 1
ATOM 2242 N N . HIS A 1 291 ? -4.164 -34.594 -5.223 1 95.44 291 HIS A N 1
ATOM 2243 C CA . HIS A 1 291 ? -5.469 -34 -4.945 1 95.44 291 HIS A CA 1
ATOM 2244 C C . HIS A 1 291 ? -6.582 -34.781 -5.652 1 95.44 291 HIS A C 1
ATOM 2246 O O . HIS A 1 291 ? -7.758 -34.625 -5.301 1 95.44 291 HIS A O 1
ATOM 2252 N N . TYR A 1 292 ? -6.254 -35.625 -6.703 1 91.94 292 TYR A N 1
ATOM 2253 C CA . TYR A 1 292 ? -7.316 -36.281 -7.461 1 91.94 292 TYR A CA 1
ATOM 2254 C C . TYR A 1 292 ? -7.164 -37.781 -7.414 1 91.94 292 TYR A C 1
ATOM 2256 O O . TYR A 1 292 ? -8.055 -38.531 -7.848 1 91.94 292 TYR A O 1
ATOM 2264 N N . GLY A 1 293 ? -5.953 -38.469 -7.332 1 76.12 293 GLY A N 1
ATOM 2265 C CA . GLY A 1 293 ? -5.59 -39.844 -7.461 1 76.12 293 GLY A CA 1
ATOM 2266 C C . GLY A 1 293 ? -6.414 -40.781 -6.574 1 76.12 293 GLY A C 1
ATOM 2267 O O . GLY A 1 293 ? -6.266 -42 -6.629 1 76.12 293 GLY A O 1
ATOM 2268 N N . ASP A 1 294 ? -6.895 -40.469 -5.453 1 55.28 294 ASP A N 1
ATOM 2269 C CA . ASP A 1 294 ? -7.418 -41.719 -4.906 1 55.28 294 ASP A CA 1
ATOM 2270 C C . ASP A 1 294 ? -8.492 -42.312 -5.816 1 55.28 294 ASP A C 1
ATOM 2272 O O . ASP A 1 294 ? -9.352 -43.094 -5.363 1 55.28 294 ASP A O 1
ATOM 2276 N N . GLU A 1 295 ? -8.844 -41.969 -6.949 1 44.75 295 GLU A N 1
ATOM 2277 C CA . GLU A 1 295 ? -9.914 -42.812 -7.461 1 44.75 295 GLU A CA 1
ATOM 2278 C C . GLU A 1 295 ? -9.445 -44.25 -7.664 1 44.75 295 GLU A C 1
ATOM 2280 O O . GLU A 1 295 ? -8.516 -44.5 -8.438 1 44.75 295 GLU A O 1
ATOM 2285 N N . LYS A 1 296 ? -9.469 -45.125 -6.594 1 36.66 296 LYS A N 1
ATOM 2286 C CA . LYS A 1 296 ? -9.68 -46.562 -6.496 1 36.66 296 LYS A CA 1
ATOM 2287 C C . LYS A 1 296 ? -10.781 -47.031 -7.449 1 36.66 296 LYS A C 1
ATOM 2289 O O . LYS A 1 296 ? -11.812 -46.344 -7.574 1 36.66 296 LYS A O 1
ATOM 2294 N N . MET B 1 1 ? -13.688 8.75 25.688 1 32.31 1 MET B N 1
ATOM 2295 C CA . MET B 1 1 ? -13.656 8.203 24.328 1 32.31 1 MET B CA 1
ATOM 2296 C C . MET B 1 1 ? -14.898 8.617 23.547 1 32.31 1 MET B C 1
ATOM 2298 O O . MET B 1 1 ? -16.016 8.273 23.938 1 32.31 1 MET B O 1
ATOM 2302 N N . THR B 1 2 ? -14.961 9.836 23.062 1 43.31 2 THR B N 1
ATOM 2303 C CA . THR B 1 2 ? -16.188 10.273 22.391 1 43.31 2 THR B CA 1
ATOM 2304 C C . THR B 1 2 ? -16.781 9.141 21.562 1 43.31 2 THR B C 1
ATOM 2306 O O . THR B 1 2 ? -16.047 8.375 20.938 1 43.31 2 THR B O 1
ATOM 2309 N N . ASP B 1 3 ? -17.844 8.656 21.922 1 52.34 3 ASP B N 1
ATOM 2310 C CA . ASP B 1 3 ? -18.609 7.586 21.281 1 52.34 3 ASP B CA 1
ATOM 2311 C C . ASP B 1 3 ? -18.688 7.793 19.781 1 52.34 3 ASP B C 1
ATOM 2313 O O . ASP B 1 3 ? -19.469 8.609 19.297 1 52.34 3 ASP B O 1
ATOM 2317 N N . ASP B 1 4 ? -17.625 7.523 18.984 1 56.78 4 ASP B N 1
ATOM 2318 C CA . ASP B 1 4 ? -17.5 7.652 17.547 1 56.78 4 ASP B CA 1
ATOM 2319 C C . ASP B 1 4 ? -18.75 7.129 16.828 1 56.78 4 ASP B C 1
ATOM 2321 O O . ASP B 1 4 ? -18.922 7.34 15.633 1 56.78 4 ASP B O 1
ATOM 2325 N N . SER B 1 5 ? -19.5 6.266 17.562 1 62.31 5 SER B N 1
ATOM 2326 C CA . SER B 1 5 ? -20.672 5.672 16.938 1 62.31 5 SER B CA 1
ATOM 2327 C C . SER B 1 5 ? -21.688 6.738 16.547 1 62.31 5 SER B C 1
ATOM 2329 O O . SER B 1 5 ? -22.578 6.488 15.719 1 62.31 5 SER B O 1
ATOM 2331 N N . LYS B 1 6 ? -21.344 7.969 16.969 1 78.81 6 LYS B N 1
ATOM 2332 C CA . LYS B 1 6 ? -22.328 9.031 16.734 1 78.81 6 LYS B CA 1
ATOM 2333 C C . LYS B 1 6 ? -21.938 9.852 15.5 1 78.81 6 LYS B C 1
ATOM 2335 O O . LYS B 1 6 ? -22.75 10.625 14.992 1 78.81 6 LYS B O 1
ATOM 2340 N N . HIS B 1 7 ? -20.766 9.547 14.938 1 94.62 7 HIS B N 1
ATOM 2341 C CA . HIS B 1 7 ? -20.375 10.336 13.773 1 94.62 7 HIS B CA 1
ATOM 2342 C C . HIS B 1 7 ? -20.984 9.773 12.492 1 94.62 7 HIS B C 1
ATOM 2344 O O . HIS B 1 7 ? -21.375 8.602 12.453 1 94.62 7 HIS B O 1
ATOM 2350 N N . LEU B 1 8 ? -21.172 10.672 11.562 1 98.56 8 LEU B N 1
ATOM 2351 C CA . LEU B 1 8 ? -21.562 10.289 10.211 1 98.56 8 LEU B CA 1
ATOM 2352 C C . LEU B 1 8 ? -20.375 10.383 9.266 1 98.56 8 LEU B C 1
ATOM 2354 O O . LEU B 1 8 ? -19.609 11.344 9.312 1 98.56 8 LEU B O 1
ATOM 2358 N N . TYR B 1 9 ? -20.234 9.352 8.453 1 98.81 9 TYR B N 1
ATOM 2359 C CA . TYR B 1 9 ? -19.266 9.328 7.359 1 98.81 9 TYR B CA 1
ATOM 2360 C C . TYR B 1 9 ? -19.969 9.312 6.008 1 98.81 9 TYR B C 1
ATOM 2362 O O . TYR B 1 9 ? -21.188 9.102 5.938 1 98.81 9 TYR B O 1
ATOM 2370 N N . HIS B 1 10 ? -19.266 9.672 5.023 1 98.88 10 HIS B N 1
ATOM 2371 C CA . HIS B 1 10 ? -19.781 9.602 3.662 1 98.88 10 HIS B CA 1
ATOM 2372 C C . HIS B 1 10 ? -19.234 8.383 2.93 1 98.88 10 HIS B C 1
ATOM 2374 O O . HIS B 1 10 ? -18.016 8.172 2.889 1 98.88 10 HIS B O 1
ATOM 2380 N N . VAL B 1 11 ? -20.141 7.539 2.365 1 98.62 11 VAL B N 1
ATOM 2381 C CA . VAL B 1 11 ? -19.75 6.406 1.534 1 98.62 11 VAL B CA 1
ATOM 2382 C C . VAL B 1 11 ? -20.562 6.414 0.236 1 98.62 11 VAL B C 1
ATOM 2384 O O . VAL B 1 11 ? -21.766 6.137 0.241 1 98.62 11 VAL B O 1
ATOM 2387 N N . ASP B 1 12 ? -19.891 6.75 -0.809 1 96.62 12 ASP B N 1
ATOM 2388 C CA . ASP B 1 12 ? -20.422 6.668 -2.166 1 96.62 12 ASP B CA 1
ATOM 2389 C C . ASP B 1 12 ? -21.75 7.414 -2.287 1 96.62 12 ASP B C 1
ATOM 2391 O O . ASP B 1 12 ? -22.719 6.879 -2.816 1 96.62 12 ASP B O 1
ATOM 2395 N N . GLY B 1 13 ? -21.812 8.531 -1.741 1 95.75 13 GLY B N 1
ATOM 2396 C CA . GLY B 1 13 ? -22.938 9.43 -1.951 1 95.75 13 GLY B CA 1
ATOM 2397 C C . GLY B 1 13 ? -23.875 9.484 -0.766 1 95.75 13 GLY B C 1
ATOM 2398 O O . GLY B 1 13 ? -24.734 10.375 -0.69 1 95.75 13 GLY B O 1
ATOM 2399 N N . ASP B 1 14 ? -23.656 8.609 0.197 1 97.94 14 ASP B N 1
ATOM 2400 C CA . ASP B 1 14 ? -24.578 8.547 1.329 1 97.94 14 ASP B CA 1
ATOM 2401 C C . ASP B 1 14 ? -23.859 8.898 2.635 1 97.94 14 ASP B C 1
ATOM 2403 O O . ASP B 1 14 ? -22.719 8.5 2.85 1 97.94 14 ASP B O 1
ATOM 2407 N N . LEU B 1 15 ? -24.547 9.664 3.432 1 98.62 15 LEU B N 1
ATOM 2408 C CA . LEU B 1 15 ? -24.141 9.82 4.824 1 98.62 15 LEU B CA 1
ATOM 2409 C C . LEU B 1 15 ? -24.625 8.648 5.668 1 98.62 15 LEU B C 1
ATOM 2411 O O . LEU B 1 15 ? -25.828 8.352 5.684 1 98.62 15 LEU B O 1
ATOM 2415 N N . VAL B 1 16 ? -23.75 7.961 6.27 1 98.31 16 VAL B N 1
ATOM 2416 C CA . VAL B 1 16 ? -24.094 6.785 7.062 1 98.31 16 VAL B CA 1
ATOM 2417 C C . VAL B 1 16 ? -23.422 6.863 8.43 1 98.31 16 VAL B C 1
ATOM 2419 O O . VAL B 1 16 ? -22.359 7.484 8.57 1 98.31 16 VAL B O 1
ATOM 2422 N N . PRO B 1 17 ? -24.047 6.254 9.445 1 98.12 17 PRO B N 1
ATOM 2423 C CA . PRO B 1 17 ? -23.344 6.168 10.719 1 98.12 17 PRO B CA 1
ATOM 2424 C C . PRO B 1 17 ? -21.953 5.539 10.586 1 98.12 17 PRO B C 1
ATOM 2426 O O . PRO B 1 17 ? -21.781 4.598 9.805 1 98.12 17 PRO B O 1
ATOM 2429 N N . ALA B 1 18 ? -21.016 6.051 11.367 1 97.12 18 ALA B N 1
ATOM 2430 C CA . ALA B 1 18 ? -19.625 5.625 11.289 1 97.12 18 ALA B CA 1
ATOM 2431 C C . ALA B 1 18 ? -19.5 4.113 11.445 1 97.12 18 ALA B C 1
ATOM 2433 O O . ALA B 1 18 ? -18.703 3.475 10.75 1 97.12 18 ALA B O 1
ATOM 2434 N N . ASP B 1 19 ? -20.25 3.496 12.312 1 95.69 19 ASP B N 1
ATOM 2435 C CA . ASP B 1 19 ? -20.141 2.072 12.609 1 95.69 19 ASP B CA 1
ATOM 2436 C C . ASP B 1 19 ? -20.781 1.227 11.516 1 95.69 19 ASP B C 1
ATOM 2438 O O . ASP B 1 19 ? -20.656 0 11.516 1 95.69 19 ASP B O 1
ATOM 2442 N N . GLU B 1 20 ? -21.453 1.88 10.523 1 96.62 20 GLU B N 1
ATOM 2443 C CA . GLU B 1 20 ? -22.078 1.19 9.391 1 96.62 20 GLU B CA 1
ATOM 2444 C C . GLU B 1 20 ? -21.328 1.48 8.094 1 96.62 20 GLU B C 1
ATOM 2446 O O . GLU B 1 20 ? -21.625 0.883 7.055 1 96.62 20 GLU B O 1
ATOM 2451 N N . ALA B 1 21 ? -20.469 2.422 8.109 1 98.31 21 ALA B N 1
ATOM 2452 C CA . ALA B 1 21 ? -19.734 2.814 6.918 1 98.31 21 ALA B CA 1
ATOM 2453 C C . ALA B 1 21 ? -18.766 1.711 6.473 1 98.31 21 ALA B C 1
ATOM 2455 O O . ALA B 1 21 ? -17.859 1.344 7.211 1 98.31 21 ALA B O 1
ATOM 2456 N N . SER B 1 22 ? -19.016 1.164 5.293 1 98.62 22 SER B N 1
ATOM 2457 C CA . SER B 1 22 ? -18.219 0.025 4.84 1 98.62 22 SER B CA 1
ATOM 2458 C C . SER B 1 22 ? -17.984 0.083 3.336 1 98.62 22 SER B C 1
ATOM 2460 O O . SER B 1 22 ? -18.609 0.873 2.631 1 98.62 22 SER B O 1
ATOM 2462 N N . VAL B 1 23 ? -17.016 -0.664 2.846 1 98.69 23 VAL B N 1
ATOM 2463 C CA . VAL B 1 23 ? -16.75 -0.894 1.43 1 98.69 23 VAL B CA 1
ATOM 2464 C C . VAL B 1 23 ? -16.75 -2.393 1.14 1 98.69 23 VAL B C 1
ATOM 2466 O O . VAL B 1 23 ? -16.438 -3.203 2.02 1 98.69 23 VAL B O 1
ATOM 2469 N N . PRO B 1 24 ? -17.109 -2.797 -0.097 1 98.44 24 PRO B N 1
ATOM 2470 C CA . PRO B 1 24 ? -17.031 -4.215 -0.452 1 98.44 24 PRO B CA 1
ATOM 2471 C C . PRO B 1 24 ? -15.633 -4.797 -0.308 1 98.44 24 PRO B C 1
ATOM 2473 O O . PRO B 1 24 ? -14.648 -4.102 -0.569 1 98.44 24 PRO B O 1
ATOM 2476 N N . VAL B 1 25 ? -15.555 -6.078 0.041 1 98.62 25 VAL B N 1
ATOM 2477 C CA . VAL B 1 25 ? -14.266 -6.742 0.179 1 98.62 25 VAL B CA 1
ATOM 2478 C C . VAL B 1 25 ? -13.617 -6.902 -1.195 1 98.62 25 VAL B C 1
ATOM 2480 O O . VAL B 1 25 ? -12.43 -7.215 -1.295 1 98.62 25 VAL B O 1
ATOM 2483 N N . THR B 1 26 ? -14.352 -6.637 -2.277 1 97.94 26 THR B N 1
ATOM 2484 C CA . THR B 1 26 ? -13.828 -6.746 -3.633 1 97.94 26 THR B CA 1
ATOM 2485 C C . THR B 1 26 ? -13.328 -5.395 -4.129 1 97.94 26 THR B C 1
ATOM 2487 O O . THR B 1 26 ? -12.852 -5.281 -5.262 1 97.94 26 THR B O 1
ATOM 2490 N N . ASP B 1 27 ? -13.516 -4.355 -3.332 1 98.44 27 ASP B N 1
ATOM 2491 C CA . ASP B 1 27 ? -13 -3.041 -3.701 1 98.44 27 ASP B CA 1
ATOM 2492 C C . ASP B 1 27 ? -11.484 -3.076 -3.883 1 98.44 27 ASP B C 1
ATOM 2494 O O . ASP B 1 27 ? -10.766 -3.588 -3.025 1 98.44 27 ASP B O 1
ATOM 2498 N N . ARG B 1 28 ? -11.016 -2.545 -4.938 1 98.62 28 ARG B N 1
ATOM 2499 C CA . ARG B 1 28 ? -9.594 -2.594 -5.27 1 98.62 28 ARG B CA 1
ATOM 2500 C C . ARG B 1 28 ? -8.781 -1.74 -4.305 1 98.62 28 ARG B C 1
ATOM 2502 O O . ARG B 1 28 ? -7.578 -1.961 -4.137 1 98.62 28 ARG B O 1
ATOM 2509 N N . GLY B 1 29 ? -9.359 -0.695 -3.662 1 98.69 29 GLY B N 1
ATOM 2510 C CA . GLY B 1 29 ? -8.688 -0 -2.574 1 98.69 29 GLY B CA 1
ATOM 2511 C C . GLY B 1 29 ? -8.375 -0.903 -1.396 1 98.69 29 GLY B C 1
ATOM 2512 O O . GLY B 1 29 ? -7.316 -0.773 -0.776 1 98.69 29 GLY B O 1
ATOM 2513 N N . PHE B 1 30 ? -9.289 -1.806 -1.102 1 98.81 30 PHE B N 1
ATOM 2514 C CA . PHE B 1 30 ? -9.078 -2.77 -0.027 1 98.81 30 PHE B CA 1
ATOM 2515 C C . PHE B 1 30 ? -8.094 -3.854 -0.458 1 98.81 30 PHE B C 1
ATOM 2517 O O . PHE B 1 30 ? -7.152 -4.172 0.271 1 98.81 30 PHE B O 1
ATOM 2524 N N . LEU B 1 31 ? -8.211 -4.367 -1.638 1 98.75 31 LEU B N 1
ATOM 2525 C CA . LEU B 1 31 ? -7.473 -5.543 -2.084 1 98.75 31 LEU B CA 1
ATOM 2526 C C . LEU B 1 31 ? -6.016 -5.191 -2.375 1 98.75 31 LEU B C 1
ATOM 2528 O O . LEU B 1 31 ? -5.117 -6 -2.137 1 98.75 31 LEU B O 1
ATOM 2532 N N . TYR B 1 32 ? -5.801 -3.949 -2.898 1 98.62 32 TYR B N 1
ATOM 2533 C CA . TYR B 1 32 ? -4.488 -3.662 -3.469 1 98.62 32 TYR B CA 1
ATOM 2534 C C . TYR B 1 32 ? -3.992 -2.289 -3.031 1 98.62 32 TYR B C 1
ATOM 2536 O O . TYR B 1 32 ? -2.908 -1.856 -3.434 1 98.62 32 TYR B O 1
ATOM 2544 N N . GLY B 1 33 ? -4.746 -1.539 -2.209 1 98.56 33 GLY B N 1
ATOM 2545 C CA . GLY B 1 33 ? -4.422 -0.149 -1.928 1 98.56 33 GLY B CA 1
ATOM 2546 C C . GLY B 1 33 ? -4.586 0.757 -3.133 1 98.56 33 GLY B C 1
ATOM 2547 O O . GLY B 1 33 ? -3.982 1.829 -3.197 1 98.56 33 GLY B O 1
ATOM 2548 N N . ASP B 1 34 ? -5.344 0.287 -4.102 1 98.56 34 ASP B N 1
ATOM 2549 C CA . ASP B 1 34 ? -5.602 1.019 -5.34 1 98.56 34 ASP B CA 1
ATOM 2550 C C . ASP B 1 34 ? -6.586 2.16 -5.105 1 98.56 34 ASP B C 1
ATOM 2552 O O . ASP B 1 34 ? -7.711 2.131 -5.617 1 98.56 34 ASP B O 1
ATOM 2556 N N . ALA B 1 35 ? -6.07 3.135 -4.367 1 98.75 35 ALA B N 1
ATOM 2557 C CA . ALA B 1 35 ? -6.852 4.285 -3.918 1 98.75 35 ALA B CA 1
ATOM 2558 C C . ALA B 1 35 ? -5.965 5.512 -3.721 1 98.75 35 ALA B C 1
ATOM 2560 O O . ALA B 1 35 ? -4.777 5.383 -3.414 1 98.75 35 ALA B O 1
ATOM 2561 N N . ALA B 1 36 ? -6.539 6.645 -3.967 1 98.81 36 ALA B N 1
ATOM 2562 C CA . ALA B 1 36 ? -5.961 7.941 -3.627 1 98.81 36 ALA B CA 1
ATOM 2563 C C . ALA B 1 36 ? -6.652 8.555 -2.412 1 98.81 36 ALA B C 1
ATOM 2565 O O . ALA B 1 36 ? -7.844 8.312 -2.184 1 98.81 36 ALA B O 1
ATOM 2566 N N . PHE B 1 37 ? -5.891 9.336 -1.609 1 98.81 37 PHE B N 1
ATOM 2567 C CA . PHE B 1 37 ? -6.574 10 -0.508 1 98.81 37 PHE B CA 1
ATOM 2568 C C . PHE B 1 37 ? -5.934 11.352 -0.212 1 98.81 37 PHE B C 1
ATOM 2570 O O . PHE B 1 37 ? -4.828 11.633 -0.678 1 98.81 37 PHE B O 1
ATOM 2577 N N . GLU B 1 38 ? -6.629 12.125 0.475 1 98.75 38 GLU B N 1
ATOM 2578 C CA . GLU B 1 38 ? -6.172 13.391 1.045 1 98.75 38 GLU B CA 1
ATOM 2579 C C . GLU B 1 38 ? -6.57 13.508 2.514 1 98.75 38 GLU B C 1
ATOM 2581 O O . GLU B 1 38 ? -7.672 13.117 2.898 1 98.75 38 GLU B O 1
ATOM 2586 N N . THR B 1 39 ? -5.707 13.961 3.305 1 98.56 39 THR B N 1
ATOM 2587 C CA . THR B 1 39 ? -6.027 14.422 4.652 1 98.56 39 THR B CA 1
ATOM 2588 C C . THR B 1 39 ? -6.16 15.945 4.684 1 98.56 39 THR B C 1
ATOM 2590 O O . THR B 1 39 ? -5.211 16.656 4.359 1 98.56 39 THR B O 1
ATOM 2593 N N . LEU B 1 40 ? -7.297 16.359 5.051 1 98.5 40 LEU B N 1
ATOM 2594 C CA . LEU B 1 40 ? -7.598 17.797 5.066 1 98.5 40 LEU B CA 1
ATOM 2595 C C . LEU B 1 40 ? -7.906 18.266 6.484 1 98.5 40 LEU B C 1
ATOM 2597 O O . LEU B 1 40 ? -8.281 17.469 7.34 1 98.5 40 LEU B O 1
ATOM 2601 N N . ARG B 1 41 ? -7.688 19.531 6.66 1 98.44 41 ARG B N 1
ATOM 2602 C CA . ARG B 1 41 ? -8.086 20.25 7.867 1 98.44 41 ARG B CA 1
ATOM 2603 C C . ARG B 1 41 ? -9.234 21.219 7.578 1 98.44 41 ARG B C 1
ATOM 2605 O O . ARG B 1 41 ? -9.156 22.016 6.641 1 98.44 41 ARG B O 1
ATOM 2612 N N . ALA B 1 42 ? -10.297 21.047 8.281 1 98.19 42 ALA B N 1
ATOM 2613 C CA . ALA B 1 42 ? -11.367 22.047 8.234 1 98.19 42 ALA B CA 1
ATOM 2614 C C . ALA B 1 42 ? -11.266 23.016 9.406 1 98.19 42 ALA B C 1
ATOM 2616 O O . ALA B 1 42 ? -11.125 22.594 10.562 1 98.19 42 ALA B O 1
ATOM 2617 N N . TYR B 1 43 ? -11.258 24.266 9.141 1 97.56 43 TYR B N 1
ATOM 2618 C CA . TYR B 1 43 ? -11.336 25.344 10.117 1 97.56 43 TYR B CA 1
ATOM 2619 C C . TYR B 1 43 ? -12.648 26.109 9.984 1 97.56 43 TYR B C 1
ATOM 2621 O O . TYR B 1 43 ? -12.977 26.609 8.906 1 97.56 43 TYR B O 1
ATOM 2629 N N . GLY B 1 44 ? -13.352 26.219 11.078 1 95.5 44 GLY B N 1
ATOM 2630 C CA . GLY B 1 44 ? -14.609 26.953 11.023 1 95.5 44 GLY B CA 1
ATOM 2631 C C . GLY B 1 44 ? -15.586 26.406 10.008 1 95.5 44 GLY B C 1
ATOM 2632 O O . GLY B 1 44 ? -16.328 27.156 9.383 1 95.5 44 GLY B O 1
ATOM 2633 N N . GLY B 1 45 ? -15.445 25.125 9.688 1 95.88 45 GLY B N 1
ATOM 2634 C CA . GLY B 1 45 ? -16.359 24.453 8.773 1 95.88 45 GLY B CA 1
ATOM 2635 C C . GLY B 1 45 ? -15.875 24.453 7.336 1 95.88 45 GLY B C 1
ATOM 2636 O O . GLY B 1 45 ? -16.469 23.797 6.477 1 95.88 45 GLY B O 1
ATOM 2637 N N . ASP B 1 46 ? -14.797 25.141 7.145 1 95.94 46 ASP B N 1
ATOM 2638 C CA . ASP B 1 46 ? -14.266 25.266 5.789 1 95.94 46 ASP B CA 1
ATOM 2639 C C . ASP B 1 46 ? -12.93 24.547 5.648 1 95.94 46 ASP B C 1
ATOM 2641 O O . ASP B 1 46 ? -12.055 24.672 6.508 1 95.94 46 ASP B O 1
ATOM 2645 N N . VAL B 1 47 ? -12.828 23.859 4.516 1 97.62 47 VAL B N 1
ATOM 2646 C CA . VAL B 1 47 ? -11.609 23.078 4.289 1 97.62 47 VAL B CA 1
ATOM 2647 C C . VAL B 1 47 ? -10.461 24.016 3.914 1 97.62 47 VAL B C 1
ATOM 2649 O O . VAL B 1 47 ? -10.625 24.891 3.061 1 97.62 47 VAL B O 1
ATOM 2652 N N . PHE B 1 48 ? -9.352 23.859 4.543 1 98.12 48 PHE B N 1
ATOM 2653 C CA . PHE B 1 48 ? -8.133 24.609 4.316 1 98.12 48 PHE B CA 1
ATOM 2654 C C . PHE B 1 48 ? -7.461 24.203 3.012 1 98.12 48 PHE B C 1
ATOM 2656 O O . PHE B 1 48 ? -7.051 23.047 2.859 1 98.12 48 PHE B O 1
ATOM 2663 N N . HIS B 1 49 ? -7.363 25.156 1.926 1 98.44 49 HIS B N 1
ATOM 2664 C CA . HIS B 1 49 ? -6.637 25 0.672 1 98.44 49 HIS B CA 1
ATOM 2665 C C . HIS B 1 49 ? -7.195 23.828 -0.142 1 98.44 49 HIS B C 1
ATOM 2667 O O . HIS B 1 49 ? -6.441 22.984 -0.612 1 98.44 49 HIS B O 1
ATOM 2673 N N . TRP B 1 50 ? -8.5 23.797 -0.299 1 98.5 50 TRP B N 1
ATOM 2674 C CA . TRP B 1 50 ? -9.164 22.766 -1.072 1 98.5 50 TRP B CA 1
ATOM 2675 C C . TRP B 1 50 ? -8.562 22.641 -2.469 1 98.5 50 TRP B C 1
ATOM 2677 O O . TRP B 1 50 ? -8.281 21.547 -2.941 1 98.5 50 TRP B O 1
ATOM 2687 N N . GLY B 1 51 ? -8.383 23.797 -3.123 1 98.56 51 GLY B N 1
ATOM 2688 C CA . GLY B 1 51 ? -7.836 23.75 -4.469 1 98.56 51 GLY B CA 1
ATOM 2689 C C . GLY B 1 51 ? -6.539 22.969 -4.566 1 98.56 51 GLY B C 1
ATOM 2690 O O . GLY B 1 51 ? -6.363 22.172 -5.48 1 98.56 51 GLY B O 1
ATOM 2691 N N . ALA B 1 52 ? -5.59 23.234 -3.654 1 98.69 52 ALA B N 1
ATOM 2692 C CA . ALA B 1 52 ? -4.305 22.547 -3.646 1 98.69 52 ALA B CA 1
ATOM 2693 C C . ALA B 1 52 ? -4.488 21.047 -3.404 1 98.69 52 ALA B C 1
ATOM 2695 O O . ALA B 1 52 ? -3.807 20.234 -4.02 1 98.69 52 ALA B O 1
ATOM 2696 N N . HIS B 1 53 ? -5.406 20.703 -2.508 1 98.81 53 HIS B N 1
ATOM 2697 C CA . HIS B 1 53 ? -5.691 19.297 -2.234 1 98.81 53 HIS B CA 1
ATOM 2698 C C . HIS B 1 53 ? -6.312 18.625 -3.447 1 98.81 53 HIS B C 1
ATOM 2700 O O . HIS B 1 53 ? -5.957 17.484 -3.775 1 98.81 53 HIS B O 1
ATOM 2706 N N . ALA B 1 54 ? -7.227 19.281 -4.07 1 98.75 54 ALA B N 1
ATOM 2707 C CA . ALA B 1 54 ? -7.875 18.75 -5.262 1 98.75 54 ALA B CA 1
ATOM 2708 C C . ALA B 1 54 ? -6.859 18.5 -6.375 1 98.75 54 ALA B C 1
ATOM 2710 O O . ALA B 1 54 ? -6.906 17.469 -7.055 1 98.75 54 ALA B O 1
ATOM 2711 N N . ASP B 1 55 ? -5.973 19.438 -6.551 1 98.62 55 ASP B N 1
ATOM 2712 C CA . ASP B 1 55 ? -4.926 19.297 -7.559 1 98.62 55 ASP B CA 1
ATOM 2713 C C . ASP B 1 55 ? -4.047 18.078 -7.273 1 98.62 55 ASP B C 1
ATOM 2715 O O . ASP B 1 55 ? -3.732 17.312 -8.18 1 98.62 55 ASP B O 1
ATOM 2719 N N . ARG B 1 56 ? -3.635 17.953 -6.055 1 98.56 56 ARG B N 1
ATOM 2720 C CA . ARG B 1 56 ? -2.779 16.828 -5.699 1 98.56 56 ARG B CA 1
ATOM 2721 C C . ARG B 1 56 ? -3.529 15.5 -5.832 1 98.56 56 ARG B C 1
ATOM 2723 O O . ARG B 1 56 ? -2.959 14.5 -6.258 1 98.56 56 ARG B O 1
ATOM 2730 N N . LEU B 1 57 ? -4.77 15.492 -5.41 1 98.75 57 LEU B N 1
ATOM 2731 C CA . LEU B 1 57 ? -5.598 14.305 -5.582 1 98.75 57 LEU B CA 1
ATOM 2732 C C . LEU B 1 57 ? -5.688 13.906 -7.051 1 98.75 57 LEU B C 1
ATOM 2734 O O . LEU B 1 57 ? -5.559 12.734 -7.395 1 98.75 57 LEU B O 1
ATOM 2738 N N . ALA B 1 58 ? -5.93 14.875 -7.875 1 98.31 58 ALA B N 1
ATOM 2739 C CA . ALA B 1 58 ? -6.012 14.625 -9.312 1 98.31 58 ALA B CA 1
ATOM 2740 C C . ALA B 1 58 ? -4.695 14.062 -9.844 1 98.31 58 ALA B C 1
ATOM 2742 O O . ALA B 1 58 ? -4.695 13.133 -10.656 1 98.31 58 ALA B O 1
ATOM 2743 N N . GLU B 1 59 ? -3.604 14.648 -9.414 1 98.19 59 GLU B N 1
ATOM 2744 C CA . GLU B 1 59 ? -2.291 14.156 -9.82 1 98.19 59 GLU B CA 1
ATOM 2745 C C . GLU B 1 59 ? -2.088 12.703 -9.391 1 98.19 59 GLU B C 1
ATOM 2747 O O . GLU B 1 59 ? -1.573 11.891 -10.164 1 98.19 59 GLU B O 1
ATOM 2752 N N . THR B 1 60 ? -2.432 12.414 -8.148 1 98.69 60 THR B N 1
ATOM 2753 C CA . THR B 1 60 ? -2.348 11.039 -7.652 1 98.69 60 THR B CA 1
ATOM 2754 C C . THR B 1 60 ? -3.15 10.094 -8.547 1 98.69 60 THR B C 1
ATOM 2756 O O . THR B 1 60 ? -2.641 9.062 -8.977 1 98.69 60 THR B O 1
ATOM 2759 N N . CYS B 1 61 ? -4.379 10.422 -8.852 1 98.25 61 CYS B N 1
ATOM 2760 C CA . CYS B 1 61 ? -5.25 9.57 -9.664 1 98.25 61 CYS B CA 1
ATOM 2761 C C . CYS B 1 61 ? -4.695 9.414 -11.07 1 98.25 61 CYS B C 1
ATOM 2763 O O . CYS B 1 61 ? -4.805 8.336 -11.672 1 98.25 61 CYS B O 1
ATOM 2765 N N . ASP B 1 62 ? -4.109 10.477 -11.594 1 97.31 62 ASP B N 1
ATOM 2766 C CA . ASP B 1 62 ? -3.475 10.398 -12.906 1 97.31 62 ASP B CA 1
ATOM 2767 C C . ASP B 1 62 ? -2.32 9.398 -12.906 1 97.31 62 ASP B C 1
ATOM 2769 O O . ASP B 1 62 ? -2.188 8.594 -13.828 1 97.31 62 ASP B O 1
ATOM 2773 N N . ILE B 1 63 ? -1.535 9.445 -11.914 1 97.5 63 ILE B N 1
ATOM 2774 C CA . ILE B 1 63 ? -0.406 8.531 -11.773 1 97.5 63 ILE B CA 1
ATOM 2775 C C . ILE B 1 63 ? -0.912 7.094 -11.703 1 97.5 63 ILE B C 1
ATOM 2777 O O . ILE B 1 63 ? -0.311 6.191 -12.289 1 97.5 63 ILE B O 1
ATOM 2781 N N . LEU B 1 64 ? -2.045 6.875 -11.055 1 97.12 64 LEU B N 1
ATOM 2782 C CA . LEU B 1 64 ? -2.617 5.539 -10.898 1 97.12 64 LEU B CA 1
ATOM 2783 C C . LEU B 1 64 ? -3.371 5.125 -12.156 1 97.12 64 LEU B C 1
ATOM 2785 O O . LEU B 1 64 ? -3.824 3.98 -12.266 1 97.12 64 LEU B O 1
ATOM 2789 N N . GLY B 1 65 ? -3.52 6 -13.07 1 95.25 65 GLY B N 1
ATOM 2790 C CA . GLY B 1 65 ? -4.359 5.723 -14.227 1 95.25 65 GLY B CA 1
ATOM 2791 C C . GLY B 1 65 ? -5.82 5.539 -13.867 1 95.25 65 GLY B C 1
ATOM 2792 O O . GLY B 1 65 ? -6.508 4.695 -14.453 1 95.25 65 GLY B O 1
ATOM 2793 N N . MET B 1 66 ? -6.262 6.219 -12.891 1 95.75 66 MET B N 1
ATOM 2794 C CA . MET B 1 66 ? -7.637 6.137 -12.406 1 95.75 66 MET B CA 1
ATOM 2795 C C . MET B 1 66 ? -8.438 7.363 -12.836 1 95.75 66 MET B C 1
ATOM 2797 O O . MET B 1 66 ? -8.438 8.383 -12.141 1 95.75 66 MET B O 1
ATOM 2801 N N . ASP B 1 67 ? -9.109 7.27 -13.906 1 94.19 67 ASP B N 1
ATOM 2802 C CA . ASP B 1 67 ? -10.008 8.336 -14.328 1 94.19 67 ASP B CA 1
ATOM 2803 C C . ASP B 1 67 ? -11.359 8.234 -13.617 1 94.19 67 ASP B C 1
ATOM 2805 O O . ASP B 1 67 ? -12.281 7.586 -14.117 1 94.19 67 ASP B O 1
ATOM 2809 N N . HIS B 1 68 ? -11.492 8.883 -12.539 1 92.62 68 HIS B N 1
ATOM 2810 C CA . HIS B 1 68 ? -12.648 8.688 -11.68 1 92.62 68 HIS B CA 1
ATOM 2811 C C . HIS B 1 68 ? -13.836 9.516 -12.156 1 92.62 68 HIS B C 1
ATOM 2813 O O . HIS B 1 68 ? -14.977 9.266 -11.75 1 92.62 68 HIS B O 1
ATOM 2819 N N . GLY B 1 69 ? -13.648 10.57 -12.914 1 94.88 69 GLY B N 1
ATOM 2820 C CA . GLY B 1 69 ? -14.734 11.305 -13.555 1 94.88 69 GLY B CA 1
ATOM 2821 C C . GLY B 1 69 ? -15.469 12.234 -12.609 1 94.88 69 GLY B C 1
ATOM 2822 O O . GLY B 1 69 ? -16.5 12.797 -12.961 1 94.88 69 GLY B O 1
ATOM 2823 N N . LEU B 1 70 ? -15.047 12.398 -11.406 1 96.88 70 LEU B N 1
ATOM 2824 C CA . LEU B 1 70 ? -15.688 13.266 -10.422 1 96.88 70 LEU B CA 1
ATOM 2825 C C . LEU B 1 70 ? -15.102 14.672 -10.477 1 96.88 70 LEU B C 1
ATOM 2827 O O . LEU B 1 70 ? -13.891 14.844 -10.664 1 96.88 70 LEU B O 1
ATOM 2831 N N . SER B 1 71 ? -15.969 15.664 -10.273 1 98 71 SER B N 1
ATOM 2832 C CA . SER B 1 71 ? -15.484 17.047 -10.266 1 98 71 SER B CA 1
ATOM 2833 C C . SER B 1 71 ? -15.016 17.453 -8.875 1 98 71 SER B C 1
ATOM 2835 O O . SER B 1 71 ? -15.477 16.906 -7.875 1 98 71 SER B O 1
ATOM 2837 N N . ASP B 1 72 ? -14.141 18.453 -8.875 1 98.38 72 ASP B N 1
ATOM 2838 C CA . ASP B 1 72 ? -13.695 19.016 -7.602 1 98.38 72 ASP B CA 1
ATOM 2839 C C . ASP B 1 72 ? -14.883 19.516 -6.785 1 98.38 72 ASP B C 1
ATOM 2841 O O . ASP B 1 72 ? -14.914 19.359 -5.562 1 98.38 72 ASP B O 1
ATOM 2845 N N . ASP B 1 73 ? -15.828 20.094 -7.434 1 98.44 73 ASP B N 1
ATOM 2846 C CA . ASP B 1 73 ? -17 20.641 -6.762 1 98.44 73 ASP B CA 1
ATOM 2847 C C . ASP B 1 73 ? -17.828 19.531 -6.113 1 98.44 73 ASP B C 1
ATOM 2849 O O . ASP B 1 73 ? -18.328 19.703 -5 1 98.44 73 ASP B O 1
ATOM 2853 N N . ASP B 1 74 ? -18 18.469 -6.844 1 98.5 74 ASP B N 1
ATOM 2854 C CA . ASP B 1 74 ? -18.75 17.344 -6.297 1 98.5 74 ASP B CA 1
ATOM 2855 C C . ASP B 1 74 ? -18.062 16.797 -5.039 1 98.5 74 ASP B C 1
ATOM 2857 O O . ASP B 1 74 ? -18.734 16.562 -4.027 1 98.5 74 ASP B O 1
ATOM 2861 N N . LEU B 1 75 ? -16.766 16.641 -5.117 1 98.75 75 LEU B N 1
ATOM 2862 C CA . LEU B 1 75 ? -16 16.125 -3.98 1 98.75 75 LEU B CA 1
ATOM 2863 C C . LEU B 1 75 ? -16.078 17.078 -2.795 1 98.75 75 LEU B C 1
ATOM 2865 O O . LEU B 1 75 ? -16.281 16.641 -1.657 1 98.75 75 LEU B O 1
ATOM 2869 N N . LEU B 1 76 ? -15.906 18.359 -3.088 1 98.75 76 LEU B N 1
ATOM 2870 C CA . LEU B 1 76 ? -15.992 19.359 -2.018 1 98.75 76 LEU B CA 1
ATOM 2871 C C . LEU B 1 76 ? -17.375 19.328 -1.375 1 98.75 76 LEU B C 1
ATOM 2873 O O . LEU B 1 76 ? -17.5 19.438 -0.152 1 98.75 76 LEU B O 1
ATOM 2877 N N . ARG B 1 77 ? -18.391 19.25 -2.178 1 98.5 77 ARG B N 1
ATOM 2878 C CA . ARG B 1 77 ? -19.766 19.172 -1.656 1 98.5 77 ARG B CA 1
ATOM 2879 C C . ARG B 1 77 ? -19.922 18 -0.702 1 98.5 77 ARG B C 1
ATOM 2881 O O . ARG B 1 77 ? -20.531 18.125 0.362 1 98.5 77 ARG B O 1
ATOM 2888 N N . ARG B 1 78 ? -19.406 16.812 -1.078 1 98.75 78 ARG B N 1
ATOM 2889 C CA . ARG B 1 78 ? -19.484 15.633 -0.23 1 98.75 78 ARG B CA 1
ATOM 2890 C C . ARG B 1 78 ? -18.766 15.867 1.098 1 98.75 78 ARG B C 1
ATOM 2892 O O . ARG B 1 78 ? -19.266 15.469 2.152 1 98.75 78 ARG B O 1
ATOM 2899 N N . ILE B 1 79 ? -17.625 16.516 1.03 1 98.81 79 ILE B N 1
ATOM 2900 C CA . ILE B 1 79 ? -16.859 16.844 2.234 1 98.81 79 ILE B CA 1
ATOM 2901 C C . ILE B 1 79 ? -17.672 17.781 3.119 1 98.81 79 ILE B C 1
ATOM 2903 O O . ILE B 1 79 ? -17.875 17.516 4.305 1 98.81 79 ILE B O 1
ATOM 2907 N N . ASP B 1 80 ? -18.172 18.875 2.529 1 98.56 80 ASP B N 1
ATOM 2908 C CA . ASP B 1 80 ? -18.906 19.891 3.27 1 98.56 80 ASP B CA 1
ATOM 2909 C C . ASP B 1 80 ? -20.156 19.312 3.928 1 98.56 80 ASP B C 1
ATOM 2911 O O . ASP B 1 80 ? -20.438 19.594 5.09 1 98.56 80 ASP B O 1
ATOM 2915 N N . GLU B 1 81 ? -20.828 18.5 3.166 1 98.38 81 GLU B N 1
ATOM 2916 C CA . GLU B 1 81 ? -22.031 17.859 3.697 1 98.38 81 GLU B CA 1
ATOM 2917 C C . GLU B 1 81 ? -21.703 16.984 4.902 1 98.38 81 GLU B C 1
ATOM 2919 O O . GLU B 1 81 ? -22.453 16.953 5.879 1 98.38 81 GLU B O 1
ATOM 2924 N N . THR B 1 82 ? -20.641 16.266 4.805 1 98.75 82 THR B N 1
ATOM 2925 C CA . THR B 1 82 ? -20.25 15.367 5.883 1 98.75 82 THR B CA 1
ATOM 2926 C C . THR B 1 82 ? -19.859 16.156 7.129 1 98.75 82 THR B C 1
ATOM 2928 O O . THR B 1 82 ? -20.281 15.82 8.242 1 98.75 82 THR B O 1
ATOM 2931 N N . VAL B 1 83 ? -19.047 17.219 6.969 1 98.56 83 VAL B N 1
ATOM 2932 C CA . VAL B 1 83 ? -18.609 18.062 8.078 1 98.56 83 VAL B CA 1
ATOM 2933 C C . VAL B 1 83 ? -19.828 18.719 8.719 1 98.56 83 VAL B C 1
ATOM 2935 O O . VAL B 1 83 ? -19.984 18.703 9.945 1 98.56 83 VAL B O 1
ATOM 2938 N N . ALA B 1 84 ? -20.703 19.234 7.902 1 98.25 84 ALA B N 1
ATOM 2939 C CA . ALA B 1 84 ? -21.906 19.922 8.375 1 98.25 84 ALA B CA 1
ATOM 2940 C C . ALA B 1 84 ? -22.828 18.953 9.117 1 98.25 84 ALA B C 1
ATOM 2942 O O . ALA B 1 84 ? -23.391 19.297 10.164 1 98.25 84 ALA B O 1
ATOM 2943 N N . ALA B 1 85 ? -22.984 17.766 8.562 1 98.25 85 ALA B N 1
ATOM 2944 C CA . ALA B 1 85 ? -23.891 16.766 9.148 1 98.25 85 ALA B CA 1
ATOM 2945 C C . ALA B 1 85 ? -23.453 16.375 10.555 1 98.25 85 ALA B C 1
ATOM 2947 O O . ALA B 1 85 ? -24.266 15.922 11.359 1 98.25 85 ALA B O 1
ATOM 2948 N N . ASN B 1 86 ? -22.234 16.562 10.891 1 98.38 86 ASN B N 1
ATOM 2949 C CA . ASN B 1 86 ? -21.688 16.219 12.203 1 98.38 86 ASN B CA 1
ATOM 2950 C C . ASN B 1 86 ? -21.594 17.453 13.102 1 98.38 86 ASN B C 1
ATOM 2952 O O . ASN B 1 86 ? -21.141 17.359 14.242 1 98.38 86 ASN B O 1
ATOM 2956 N N . ASP B 1 87 ? -21.906 18.641 12.578 1 97.62 87 ASP B N 1
ATOM 2957 C CA . ASP B 1 87 ? -21.812 19.922 13.266 1 97.62 87 ASP B CA 1
ATOM 2958 C C . ASP B 1 87 ? -20.391 20.188 13.727 1 97.62 87 ASP B C 1
ATOM 2960 O O . ASP B 1 87 ? -20.156 20.625 14.859 1 97.62 87 ASP B O 1
ATOM 2964 N N . PHE B 1 88 ? -19.438 19.828 12.938 1 97.38 88 PHE B N 1
ATOM 2965 C CA . PHE B 1 88 ? -18.047 20.109 13.266 1 97.38 88 PHE B CA 1
ATOM 2966 C C . PHE B 1 88 ? -17.609 21.469 12.734 1 97.38 88 PHE B C 1
ATOM 2968 O O . PHE B 1 88 ? -17.797 21.766 11.547 1 97.38 88 PHE B O 1
ATOM 2975 N N . ALA B 1 89 ? -17.109 22.312 13.547 1 96.12 89 ALA B N 1
ATOM 2976 C CA . ALA B 1 89 ? -16.5 23.562 13.109 1 96.12 89 ALA B CA 1
ATOM 2977 C C . ALA B 1 89 ? -15.055 23.344 12.68 1 96.12 89 ALA B C 1
ATOM 2979 O O . ALA B 1 89 ? -14.625 23.844 11.641 1 96.12 89 ALA B O 1
ATOM 2980 N N . ASP B 1 90 ? -14.289 22.656 13.5 1 97.38 90 ASP B N 1
ATOM 2981 C CA . ASP B 1 90 ? -12.898 22.266 13.242 1 97.38 90 ASP B CA 1
ATOM 2982 C C . ASP B 1 90 ? -12.75 20.75 13.195 1 97.38 90 ASP B C 1
ATOM 2984 O O . ASP B 1 90 ? -13.164 20.062 14.125 1 97.38 90 ASP B O 1
ATOM 2988 N N . ALA B 1 91 ? -12.172 20.25 12.07 1 97.94 91 ALA B N 1
ATOM 2989 C CA . ALA B 1 91 ? -12.266 18.812 11.883 1 97.94 91 ALA B CA 1
ATOM 2990 C C . ALA B 1 91 ? -11.086 18.281 11.078 1 97.94 91 ALA B C 1
ATOM 2992 O O . ALA B 1 91 ? -10.492 19.016 10.281 1 97.94 91 ALA B O 1
ATOM 2993 N N . TYR B 1 92 ? -10.734 17.078 11.422 1 97.81 92 TYR B N 1
ATOM 2994 C CA . TYR B 1 92 ? -9.984 16.203 10.547 1 97.81 92 TYR B CA 1
ATOM 2995 C C . TYR B 1 92 ? -10.883 15.617 9.461 1 97.81 92 TYR B C 1
ATOM 2997 O O . TYR B 1 92 ? -11.984 15.148 9.742 1 97.81 92 TYR B O 1
ATOM 3005 N N . VAL B 1 93 ? -10.469 15.68 8.172 1 98.62 93 VAL B N 1
ATOM 3006 C CA . VAL B 1 93 ? -11.203 15.102 7.059 1 98.62 93 VAL B CA 1
ATOM 3007 C C . VAL B 1 93 ? -10.281 14.203 6.238 1 98.62 93 VAL B C 1
ATOM 3009 O O . VAL B 1 93 ? -9.203 14.633 5.812 1 98.62 93 VAL B O 1
ATOM 3012 N N . ARG B 1 94 ? -10.625 13.008 6.062 1 98.69 94 ARG B N 1
ATOM 3013 C CA . ARG B 1 94 ? -9.953 12.133 5.113 1 98.69 94 ARG B CA 1
ATOM 3014 C C . ARG B 1 94 ? -10.852 11.805 3.93 1 98.69 94 ARG B C 1
ATOM 3016 O O . ARG B 1 94 ? -11.914 11.195 4.102 1 98.69 94 ARG B O 1
ATOM 3023 N N . LEU B 1 95 ? -10.5 12.234 2.758 1 98.88 95 LEU B N 1
ATOM 3024 C CA . LEU B 1 95 ? -11.164 11.891 1.507 1 98.88 95 LEU B CA 1
ATOM 3025 C C . LEU B 1 95 ? -10.414 10.789 0.774 1 98.88 95 LEU B C 1
ATOM 3027 O O . LEU B 1 95 ? -9.211 10.914 0.522 1 98.88 95 LEU B O 1
ATOM 3031 N N . SER B 1 96 ? -11.086 9.727 0.481 1 98.88 96 SER B N 1
ATOM 3032 C CA . SER B 1 96 ? -10.516 8.641 -0.311 1 98.88 96 SER B CA 1
ATOM 3033 C C . SER B 1 96 ? -11.328 8.398 -1.58 1 98.88 96 SER B C 1
ATOM 3035 O O . SER B 1 96 ? -12.555 8.453 -1.558 1 98.88 96 SER B O 1
ATOM 3037 N N . ILE B 1 97 ? -10.656 8.133 -2.646 1 98.88 97 ILE B N 1
ATOM 3038 C CA . ILE B 1 97 ? -11.242 7.625 -3.881 1 98.88 97 ILE B CA 1
ATOM 3039 C C . ILE B 1 97 ? -10.578 6.309 -4.27 1 98.88 97 ILE B C 1
ATOM 3041 O O . ILE B 1 97 ? -9.367 6.258 -4.48 1 98.88 97 ILE B O 1
ATOM 3045 N N . THR B 1 98 ? -11.359 5.258 -4.332 1 98.69 98 THR B N 1
ATOM 3046 C CA . THR B 1 98 ? -10.828 3.992 -4.82 1 98.69 98 THR B CA 1
ATOM 3047 C C . THR B 1 98 ? -11.258 3.748 -6.266 1 98.69 98 THR B C 1
ATOM 3049 O O . THR B 1 98 ? -12.133 4.441 -6.785 1 98.69 98 THR B O 1
ATOM 3052 N N . ARG B 1 99 ? -10.609 2.791 -6.902 1 98 99 ARG B N 1
ATOM 3053 C CA . ARG B 1 99 ? -10.977 2.418 -8.266 1 98 99 ARG B CA 1
ATOM 3054 C C . ARG B 1 99 ? -12.289 1.641 -8.289 1 98 99 ARG B C 1
ATOM 3056 O O . ARG B 1 99 ? -12.852 1.394 -9.359 1 98 99 ARG B O 1
ATOM 3063 N N . GLY B 1 100 ? -12.852 1.273 -7.168 1 97.75 100 GLY B N 1
ATOM 3064 C CA . GLY B 1 100 ? -14.055 0.452 -7.109 1 97.75 100 GLY B CA 1
ATOM 3065 C C . GLY B 1 100 ? -13.773 -1.024 -7.324 1 97.75 100 GLY B C 1
ATOM 3066 O O . GLY B 1 100 ? -12.625 -1.466 -7.227 1 97.75 100 GLY B O 1
ATOM 3067 N N . SER B 1 101 ? -14.828 -1.775 -7.445 1 97.06 101 SER B N 1
ATOM 3068 C CA . SER B 1 101 ? -14.727 -3.205 -7.723 1 97.06 101 SER B CA 1
ATOM 3069 C C . SER B 1 101 ? -14.703 -3.475 -9.227 1 97.06 101 SER B C 1
ATOM 3071 O O . SER B 1 101 ? -15.453 -2.855 -9.984 1 97.06 101 SER B O 1
ATOM 3073 N N . GLN B 1 102 ? -13.812 -4.242 -9.648 1 95.25 102 GLN B N 1
ATOM 3074 C CA . GLN B 1 102 ? -13.695 -4.664 -11.039 1 95.25 102 GLN B CA 1
ATOM 3075 C C . GLN B 1 102 ? -13.469 -6.172 -11.141 1 95.25 102 GLN B C 1
ATOM 3077 O O . GLN B 1 102 ? -12.93 -6.785 -10.219 1 95.25 102 GLN B O 1
ATOM 3082 N N . PRO B 1 103 ? -13.938 -6.684 -12.234 1 89.12 103 PRO B N 1
ATOM 3083 C CA . PRO B 1 103 ? -13.547 -8.07 -12.477 1 89.12 103 PRO B CA 1
ATOM 3084 C C . PRO B 1 103 ? -12.047 -8.227 -12.719 1 89.12 103 PRO B C 1
ATOM 3086 O O . PRO B 1 103 ? -11.359 -7.234 -12.992 1 89.12 103 PRO B O 1
ATOM 3089 N N . GLY B 1 104 ? -11.664 -9.391 -12.602 1 86.5 104 GLY B N 1
ATOM 3090 C CA . GLY B 1 104 ? -10.242 -9.633 -12.789 1 86.5 104 GLY B CA 1
ATOM 3091 C C . GLY B 1 104 ? -9.438 -9.461 -11.516 1 86.5 104 GLY B C 1
ATOM 3092 O O . GLY B 1 104 ? -9.992 -9.453 -10.414 1 86.5 104 GLY B O 1
ATOM 3093 N N . ARG B 1 105 ? -8.148 -9.453 -11.719 1 88.62 105 ARG B N 1
ATOM 3094 C CA . ARG B 1 105 ? -7.293 -9.422 -10.539 1 88.62 105 ARG B CA 1
ATOM 3095 C C . ARG B 1 105 ? -6.438 -8.156 -10.516 1 88.62 105 ARG B C 1
ATOM 3097 O O . ARG B 1 105 ? -6.965 -7.043 -10.516 1 88.62 105 ARG B O 1
ATOM 3104 N N . LEU B 1 106 ? -5.176 -8.227 -10.734 1 95.31 106 LEU B N 1
ATOM 3105 C CA . LEU B 1 106 ? -4.289 -7.109 -10.445 1 95.31 106 LEU B CA 1
ATOM 3106 C C . LEU B 1 106 ? -4.438 -6.012 -11.492 1 95.31 106 LEU B C 1
ATOM 3108 O O . LEU B 1 106 ? -4.441 -4.824 -11.164 1 95.31 106 LEU B O 1
ATOM 3112 N N . THR B 1 107 ? -4.543 -6.367 -12.82 1 95.75 107 THR B N 1
ATOM 3113 C CA . THR B 1 107 ? -4.621 -5.371 -13.883 1 95.75 107 THR B CA 1
ATOM 3114 C C . THR B 1 107 ? -5.953 -4.629 -13.836 1 95.75 107 THR B C 1
ATOM 3116 O O . THR B 1 107 ? -7.012 -5.23 -14.031 1 95.75 107 THR B O 1
ATOM 3119 N N . PRO B 1 108 ? -5.883 -3.396 -13.641 1 96.12 108 PRO B N 1
ATOM 3120 C CA . PRO B 1 108 ? -7.16 -2.688 -13.586 1 96.12 108 PRO B CA 1
ATOM 3121 C C . PRO B 1 108 ? -7.797 -2.504 -14.961 1 96.12 108 PRO B C 1
ATOM 3123 O O . PRO B 1 108 ? -7.09 -2.283 -15.945 1 96.12 108 PRO B O 1
ATOM 3126 N N . ALA B 1 109 ? -9.062 -2.59 -14.961 1 93.56 109 ALA B N 1
ATOM 3127 C CA . ALA B 1 109 ? -9.805 -2.219 -16.156 1 93.56 109 ALA B CA 1
ATOM 3128 C C . ALA B 1 109 ? -9.727 -0.714 -16.406 1 93.56 109 ALA B C 1
ATOM 3130 O O . ALA B 1 109 ? -9.492 0.063 -15.477 1 93.56 109 ALA B O 1
ATOM 3131 N N . GLU B 1 110 ? -9.93 -0.353 -17.609 1 89.38 110 GLU B N 1
ATOM 3132 C CA . GLU B 1 110 ? -9.898 1.065 -17.953 1 89.38 110 GLU B CA 1
ATOM 3133 C C . GLU B 1 110 ? -11.117 1.792 -17.391 1 89.38 110 GLU B C 1
ATOM 3135 O O . GLU B 1 110 ? -11 2.904 -16.875 1 89.38 110 GLU B O 1
ATOM 3140 N N . ALA B 1 111 ? -12.258 1.065 -17.594 1 90.56 111 ALA B N 1
ATOM 3141 C CA . ALA B 1 111 ? -13.469 1.65 -17.031 1 90.56 111 ALA B CA 1
ATOM 3142 C C . ALA B 1 111 ? -13.453 1.587 -15.508 1 90.56 111 ALA B C 1
ATOM 3144 O O . ALA B 1 111 ? -13.164 0.537 -14.922 1 90.56 111 ALA B O 1
ATOM 3145 N N . VAL B 1 112 ? -13.719 2.682 -14.93 1 91.94 112 VAL B N 1
ATOM 3146 C CA . VAL B 1 112 ? -13.664 2.797 -13.469 1 91.94 112 VAL B CA 1
ATOM 3147 C C . VAL B 1 112 ? -15.023 3.229 -12.93 1 91.94 112 VAL B C 1
ATOM 3149 O O . VAL B 1 112 ? -15.68 4.098 -13.508 1 91.94 112 VAL B O 1
ATOM 3152 N N . ASP B 1 113 ? -15.508 2.506 -11.977 1 95.56 113 ASP B N 1
ATOM 3153 C CA . ASP B 1 113 ? -16.609 2.938 -11.125 1 95.56 113 ASP B CA 1
ATOM 3154 C C . ASP B 1 113 ? -16.125 3.262 -9.711 1 95.56 113 ASP B C 1
ATOM 3156 O O . ASP B 1 113 ? -16.25 2.439 -8.805 1 95.56 113 ASP B O 1
ATOM 3160 N N . PRO B 1 114 ? -15.633 4.457 -9.562 1 97.94 114 PRO B N 1
ATOM 3161 C CA . PRO B 1 114 ? -14.914 4.801 -8.336 1 97.94 114 PRO B CA 1
ATOM 3162 C C . PRO B 1 114 ? -15.828 4.836 -7.109 1 97.94 114 PRO B C 1
ATOM 3164 O O . PRO B 1 114 ? -17.047 4.984 -7.246 1 97.94 114 PRO B O 1
ATOM 3167 N N . ARG B 1 115 ? -15.258 4.609 -5.961 1 98.44 115 ARG B N 1
ATOM 3168 C CA . ARG B 1 115 ? -15.93 4.797 -4.676 1 98.44 115 ARG B CA 1
ATOM 3169 C C . ARG B 1 115 ? -15.297 5.945 -3.896 1 98.44 115 ARG B C 1
ATOM 3171 O O . ARG B 1 115 ? -14.07 6.094 -3.881 1 98.44 115 ARG B O 1
ATOM 3178 N N . VAL B 1 116 ? -16.141 6.766 -3.316 1 98.88 116 VAL B N 1
ATOM 3179 C CA . VAL B 1 116 ? -15.688 7.91 -2.533 1 98.88 116 VAL B CA 1
ATOM 3180 C C . VAL B 1 116 ? -16.047 7.699 -1.062 1 98.88 116 VAL B C 1
ATOM 3182 O O . VAL B 1 116 ? -17.188 7.367 -0.729 1 98.88 116 VAL B O 1
ATOM 3185 N N . VAL B 1 117 ? -15.086 7.828 -0.196 1 98.94 117 VAL B N 1
ATOM 3186 C CA . VAL B 1 117 ? -15.273 7.742 1.248 1 98.94 117 VAL B CA 1
ATOM 3187 C C . VAL B 1 117 ? -14.758 9.016 1.913 1 98.94 117 VAL B C 1
ATOM 3189 O O . VAL B 1 117 ? -13.656 9.477 1.618 1 98.94 117 VAL B O 1
ATOM 3192 N N . VAL B 1 118 ? -15.539 9.625 2.74 1 98.94 118 VAL B N 1
ATOM 3193 C CA . VAL B 1 118 ? -15.117 10.758 3.562 1 98.94 118 VAL B CA 1
ATOM 3194 C C . VAL B 1 118 ? -15.266 10.406 5.039 1 98.94 118 VAL B C 1
ATOM 3196 O O . VAL B 1 118 ? -16.375 10.125 5.508 1 98.94 118 VAL B O 1
ATOM 3199 N N . ILE B 1 119 ? -14.219 10.398 5.754 1 98.69 119 ILE B N 1
ATOM 3200 C CA . ILE B 1 119 ? -14.164 10.203 7.199 1 98.69 119 ILE B CA 1
ATOM 3201 C C . ILE B 1 119 ? -13.844 11.539 7.883 1 98.69 119 ILE B C 1
ATOM 3203 O O . ILE B 1 119 ? -12.961 12.273 7.441 1 98.69 119 ILE B O 1
ATOM 3207 N N . VAL B 1 120 ? -14.57 11.875 8.906 1 98.12 120 VAL B N 1
ATOM 3208 C CA . VAL B 1 120 ? -14.32 13.125 9.625 1 98.12 120 VAL B CA 1
ATOM 3209 C C . VAL B 1 120 ? -14.227 12.852 11.117 1 98.12 120 VAL B C 1
ATOM 3211 O O . VAL B 1 120 ? -14.875 11.93 11.633 1 98.12 120 VAL B O 1
ATOM 3214 N N . GLU B 1 121 ? -13.43 13.562 11.805 1 96.94 121 GLU B N 1
ATOM 3215 C CA . GLU B 1 121 ? -13.297 13.602 13.258 1 96.94 121 GLU B CA 1
ATOM 3216 C C . GLU B 1 121 ? -13.125 15.039 13.75 1 96.94 121 GLU B C 1
ATOM 3218 O O . GLU B 1 121 ? -12.5 15.859 13.078 1 96.94 121 GLU B O 1
ATOM 3223 N N . PRO B 1 122 ? -13.664 15.312 14.906 1 96.38 122 PRO B N 1
ATOM 3224 C CA . PRO B 1 122 ? -13.484 16.672 15.422 1 96.38 122 PRO B CA 1
ATOM 3225 C C . PRO B 1 122 ? -12.039 16.969 15.82 1 96.38 122 PRO B C 1
ATOM 3227 O O . PRO B 1 122 ? -11.32 16.062 16.266 1 96.38 122 PRO B O 1
ATOM 3230 N N . LEU B 1 123 ? -11.609 18.156 15.656 1 96.81 123 LEU B N 1
ATOM 3231 C CA . LEU B 1 123 ? -10.328 18.688 16.125 1 96.81 123 LEU B CA 1
ATOM 3232 C C . LEU B 1 123 ? -10.531 19.984 16.906 1 96.81 123 LEU B C 1
ATOM 3234 O O . LEU B 1 123 ? -11.547 20.656 16.734 1 96.81 123 LEU B O 1
ATOM 3238 N N . PRO B 1 124 ? -9.562 20.312 17.75 1 95.69 124 PRO B N 1
ATOM 3239 C CA . PRO B 1 124 ? -9.633 21.625 18.391 1 95.69 124 PRO B CA 1
ATOM 3240 C C . PRO B 1 124 ? -9.5 22.781 17.391 1 95.69 124 PRO B C 1
ATOM 3242 O O . PRO B 1 124 ? -8.984 22.578 16.281 1 95.69 124 PRO B O 1
ATOM 3245 N N . ARG B 1 125 ? -9.992 23.906 17.781 1 96.25 125 ARG B N 1
ATOM 3246 C CA . ARG B 1 125 ? -9.844 25.125 16.984 1 96.25 125 ARG B CA 1
ATOM 3247 C C . ARG B 1 125 ? -8.375 25.391 16.656 1 96.25 125 ARG B C 1
ATOM 3249 O O . ARG B 1 125 ? -7.504 25.172 17.5 1 96.25 125 ARG B O 1
ATOM 3256 N N . GLY B 1 126 ? -8.156 25.906 15.414 1 94.62 126 GLY B N 1
ATOM 3257 C CA . GLY B 1 126 ? -6.824 26.359 15.055 1 94.62 126 GLY B CA 1
ATOM 3258 C C . GLY B 1 126 ? -6.629 27.859 15.234 1 94.62 126 GLY B C 1
ATOM 3259 O O . GLY B 1 126 ? -7.449 28.516 15.867 1 94.62 126 GLY B O 1
ATOM 3260 N N . GLY B 1 127 ? -5.52 28.297 14.805 1 93.81 127 GLY B N 1
ATOM 3261 C CA . GLY B 1 127 ? -5.262 29.719 14.805 1 93.81 127 GLY B CA 1
ATOM 3262 C C . GLY B 1 127 ? -4.684 30.219 16.125 1 93.81 127 GLY B C 1
ATOM 3263 O O . GLY B 1 127 ? -4.109 29.453 16.891 1 93.81 127 GLY B O 1
ATOM 3264 N N . ARG B 1 128 ? -4.871 31.531 16.297 1 93.19 128 ARG B N 1
ATOM 3265 C CA . ARG B 1 128 ? -4.254 32.188 17.453 1 93.19 128 ARG B CA 1
ATOM 3266 C C . ARG B 1 128 ? -4.891 31.719 18.75 1 93.19 128 ARG B C 1
ATOM 3268 O O . ARG B 1 128 ? -6.117 31.656 18.859 1 93.19 128 ARG B O 1
ATOM 3275 N N . GLY B 1 129 ? -4.016 31.453 19.703 1 87.75 129 GLY B N 1
ATOM 3276 C CA . GLY B 1 129 ? -4.477 31.156 21.047 1 87.75 129 GLY B CA 1
ATOM 3277 C C . GLY B 1 129 ? -5.094 29.766 21.156 1 87.75 129 GLY B C 1
ATOM 3278 O O . GLY B 1 129 ? -5.629 29.406 22.219 1 87.75 129 GLY B O 1
ATOM 3279 N N . SER B 1 130 ? -5.059 28.984 20.078 1 89.94 130 SER B N 1
ATOM 3280 C CA . SER B 1 130 ? -5.629 27.641 20.109 1 89.94 130 SER B CA 1
ATOM 3281 C C . SER B 1 130 ? -4.668 26.656 20.75 1 89.94 130 SER B C 1
ATOM 3283 O O . SER B 1 130 ? -3.467 26.922 20.859 1 89.94 130 SER B O 1
ATOM 3285 N N . ASP B 1 131 ? -5.234 25.578 21.234 1 88.81 131 ASP B N 1
ATOM 3286 C CA . ASP B 1 131 ? -4.438 24.453 21.719 1 88.81 131 ASP B CA 1
ATOM 3287 C C . ASP B 1 131 ? -4.047 23.516 20.578 1 88.81 131 ASP B C 1
ATOM 3289 O O . ASP B 1 131 ? -4.91 23 19.859 1 88.81 131 ASP B O 1
ATOM 3293 N N . PRO B 1 132 ? -2.773 23.328 20.484 1 91 132 PRO B N 1
ATOM 3294 C CA . PRO B 1 132 ? -2.363 22.406 19.438 1 91 132 PRO B CA 1
ATOM 3295 C C . PRO B 1 132 ? -2.896 20.984 19.656 1 91 132 PRO B C 1
ATOM 3297 O O . PRO B 1 132 ? -3.268 20.625 20.766 1 91 132 PRO B O 1
ATOM 3300 N N . VAL B 1 133 ? -2.969 20.188 18.578 1 93.44 133 VAL B N 1
ATOM 3301 C CA . VAL B 1 133 ? -3.457 18.812 18.641 1 93.44 133 VAL B CA 1
ATOM 3302 C C . VAL B 1 133 ? -2.361 17.906 19.203 1 93.44 133 VAL B C 1
ATOM 3304 O O . VAL B 1 133 ? -2.596 16.719 19.438 1 93.44 133 VAL B O 1
ATOM 3307 N N . TRP B 1 134 ? -1.092 18.438 19.375 1 93.81 134 TRP B N 1
ATOM 3308 C CA . TRP B 1 134 ? 0.041 17.688 19.922 1 93.81 134 TRP B CA 1
ATOM 3309 C C . TRP B 1 134 ? 0.407 18.188 21.312 1 93.81 134 TRP B C 1
ATOM 3311 O O . TRP B 1 134 ? 0.152 19.359 21.641 1 93.81 134 TRP B O 1
ATOM 3321 N N . ASP B 1 135 ? 0.991 17.328 22.109 1 91.44 135 ASP B N 1
ATOM 3322 C CA . ASP B 1 135 ? 1.176 17.609 23.531 1 91.44 135 ASP B CA 1
ATOM 3323 C C . ASP B 1 135 ? 2.541 18.25 23.781 1 91.44 135 ASP B C 1
ATOM 3325 O O . ASP B 1 135 ? 2.873 18.578 24.938 1 91.44 135 ASP B O 1
ATOM 3329 N N . GLY B 1 136 ? 3.336 18.438 22.828 1 93.81 136 GLY B N 1
ATOM 3330 C CA . GLY B 1 136 ? 4.668 19 22.984 1 93.81 136 GLY B CA 1
ATOM 3331 C C . GLY B 1 136 ? 5.535 18.812 21.75 1 93.81 136 GLY B C 1
ATOM 3332 O O . GLY B 1 136 ? 5.09 18.234 20.75 1 93.81 136 GLY B O 1
ATOM 3333 N N . PRO B 1 137 ? 6.762 19.359 21.875 1 96.81 137 PRO B N 1
ATOM 3334 C CA . PRO B 1 137 ? 7.688 19.156 20.75 1 96.81 137 PRO B CA 1
ATOM 3335 C C . PRO B 1 137 ? 7.977 17.688 20.484 1 96.81 137 PRO B C 1
ATOM 3337 O O . PRO B 1 137 ? 7.922 16.859 21.406 1 96.81 137 PRO B O 1
ATOM 3340 N N . ALA B 1 138 ? 8.227 17.375 19.297 1 97.75 138 ALA B N 1
ATOM 3341 C CA . ALA B 1 138 ? 8.359 15.984 18.875 1 97.75 138 ALA B CA 1
ATOM 3342 C C . ALA B 1 138 ? 9.773 15.469 19.109 1 97.75 138 ALA B C 1
ATOM 3344 O O . ALA B 1 138 ? 10.75 16.156 18.828 1 97.75 138 ALA B O 1
ATOM 3345 N N . ALA B 1 139 ? 9.891 14.305 19.641 1 98 139 ALA B N 1
ATOM 3346 C CA . ALA B 1 139 ? 11.102 13.508 19.531 1 98 139 ALA B CA 1
ATOM 3347 C C . ALA B 1 139 ? 11.133 12.734 18.219 1 98 139 ALA B C 1
ATOM 3349 O O . ALA B 1 139 ? 10.219 11.953 17.922 1 98 139 ALA B O 1
ATOM 3350 N N . VAL B 1 140 ? 12.125 12.969 17.438 1 98.5 140 VAL B N 1
ATOM 3351 C CA . VAL B 1 140 ? 12.242 12.367 16.125 1 98.5 140 VAL B CA 1
ATOM 3352 C C . VAL B 1 140 ? 13.398 11.375 16.109 1 98.5 140 VAL B C 1
ATOM 3354 O O . VAL B 1 140 ? 14.453 11.633 16.703 1 98.5 140 VAL B O 1
ATOM 3357 N N . GLN B 1 141 ? 13.227 10.242 15.477 1 98.75 141 GLN B N 1
ATOM 3358 C CA . GLN B 1 141 ? 14.266 9.219 15.398 1 98.75 141 GLN B CA 1
ATOM 3359 C C . GLN B 1 141 ? 14.461 8.742 13.961 1 98.75 141 GLN B C 1
ATOM 3361 O O . GLN B 1 141 ? 13.492 8.398 13.273 1 98.75 141 GLN B O 1
ATOM 3366 N N . THR B 1 142 ? 15.734 8.758 13.516 1 98.75 142 THR B N 1
ATOM 3367 C CA . THR B 1 142 ? 16.047 8.164 12.227 1 98.75 142 THR B CA 1
ATOM 3368 C C . THR B 1 142 ? 15.781 6.66 12.242 1 98.75 142 THR B C 1
ATOM 3370 O O . THR B 1 142 ? 16.156 5.969 13.195 1 98.75 142 THR B O 1
ATOM 3373 N N . VAL B 1 143 ? 15.125 6.141 11.219 1 98.81 143 VAL B N 1
ATOM 3374 C CA . VAL B 1 143 ? 14.75 4.73 11.211 1 98.81 143 VAL B CA 1
ATOM 3375 C C . VAL B 1 143 ? 15.531 3.998 10.117 1 98.81 143 VAL B C 1
ATOM 3377 O O . VAL B 1 143 ? 16.172 4.629 9.281 1 98.81 143 VAL B O 1
ATOM 3380 N N . ARG B 1 144 ? 15.531 2.66 10.203 1 98.31 144 ARG B N 1
ATOM 3381 C CA . ARG B 1 144 ? 16.234 1.808 9.25 1 98.31 144 ARG B CA 1
ATOM 3382 C C . ARG B 1 144 ? 15.422 1.653 7.965 1 98.31 144 ARG B C 1
ATOM 3384 O O . ARG B 1 144 ? 15.992 1.52 6.879 1 98.31 144 ARG B O 1
ATOM 3391 N N . THR B 1 145 ? 14.062 1.622 8.102 1 98.81 145 THR B N 1
ATOM 3392 C CA . THR B 1 145 ? 13.195 1.503 6.938 1 98.81 145 THR B CA 1
ATOM 3393 C C . THR B 1 145 ? 13.414 2.662 5.969 1 98.81 145 THR B C 1
ATOM 3395 O O . THR B 1 145 ? 13.273 3.828 6.348 1 98.81 145 THR B O 1
ATOM 3398 N N . ARG B 1 146 ? 13.727 2.338 4.766 1 98.88 146 ARG B N 1
ATOM 3399 C CA . ARG B 1 146 ? 13.961 3.371 3.766 1 98.88 146 ARG B CA 1
ATOM 3400 C C . ARG B 1 146 ? 12.664 3.779 3.08 1 98.88 146 ARG B C 1
ATOM 3402 O O . ARG B 1 146 ? 11.734 2.979 2.975 1 98.88 146 ARG B O 1
ATOM 3409 N N . ARG B 1 147 ? 12.664 5.004 2.691 1 98.81 147 ARG B N 1
ATOM 3410 C CA . ARG B 1 147 ? 11.547 5.477 1.88 1 98.81 147 ARG B CA 1
ATOM 3411 C C . ARG B 1 147 ? 11.516 4.766 0.529 1 98.81 147 ARG B C 1
ATOM 3413 O O . ARG B 1 147 ? 12.562 4.477 -0.051 1 98.81 147 ARG B O 1
ATOM 3420 N N . ILE B 1 148 ? 10.359 4.5 0.05 1 98.81 148 ILE B N 1
ATOM 3421 C CA . ILE B 1 148 ? 10.203 3.883 -1.262 1 98.81 148 ILE B CA 1
ATOM 3422 C C . ILE B 1 148 ? 10.68 4.844 -2.346 1 98.81 148 ILE B C 1
ATOM 3424 O O . ILE B 1 148 ? 10.344 6.031 -2.328 1 98.81 148 ILE B O 1
ATOM 3428 N N . SER B 1 149 ? 11.438 4.348 -3.273 1 98.56 149 SER B N 1
ATOM 3429 C CA . SER B 1 149 ? 11.945 5.152 -4.383 1 98.56 149 SER B CA 1
ATOM 3430 C C . SER B 1 149 ? 10.812 5.602 -5.297 1 98.56 149 SER B C 1
ATOM 3432 O O . SER B 1 149 ? 9.883 4.836 -5.574 1 98.56 149 SER B O 1
ATOM 3434 N N . ASP B 1 150 ? 10.969 6.805 -5.898 1 98.31 150 ASP B N 1
ATOM 3435 C CA . ASP B 1 150 ? 9.984 7.336 -6.836 1 98.31 150 ASP B CA 1
ATOM 3436 C C . ASP B 1 150 ? 9.891 6.461 -8.086 1 98.31 150 ASP B C 1
ATOM 3438 O O . ASP B 1 150 ? 8.875 6.48 -8.781 1 98.31 150 ASP B O 1
ATOM 3442 N N . ARG B 1 151 ? 10.906 5.652 -8.336 1 98.06 151 ARG B N 1
ATOM 3443 C CA . ARG B 1 151 ? 10.914 4.773 -9.5 1 98.06 151 ARG B CA 1
ATOM 3444 C C . ARG B 1 151 ? 10.031 3.551 -9.273 1 98.06 151 ARG B C 1
ATOM 3446 O O . ARG B 1 151 ? 9.688 2.842 -10.219 1 98.06 151 ARG B O 1
ATOM 3453 N N . ALA B 1 152 ? 9.742 3.279 -8.023 1 98.75 152 ALA B N 1
ATOM 3454 C CA . ALA B 1 152 ? 8.906 2.133 -7.68 1 98.75 152 ALA B CA 1
ATOM 3455 C C . ALA B 1 152 ? 7.465 2.562 -7.41 1 98.75 152 ALA B C 1
ATOM 3457 O O . ALA B 1 152 ? 6.523 1.936 -7.898 1 98.75 152 ALA B O 1
ATOM 3458 N N . LEU B 1 153 ? 7.316 3.553 -6.648 1 98.56 153 LEU B N 1
ATOM 3459 C CA . LEU B 1 153 ? 6.047 4.18 -6.305 1 98.56 153 LEU B CA 1
ATOM 3460 C C . LEU B 1 153 ? 6.234 5.668 -6.023 1 98.56 153 LEU B C 1
ATOM 3462 O O . LEU B 1 153 ? 6.742 6.043 -4.965 1 98.56 153 LEU B O 1
ATOM 3466 N N . PRO B 1 154 ? 5.816 6.547 -6.898 1 98.19 154 PRO B N 1
ATOM 3467 C CA . PRO B 1 154 ? 6.078 7.977 -6.73 1 98.19 154 PRO B CA 1
ATOM 3468 C C . PRO B 1 154 ? 5.508 8.531 -5.426 1 98.19 154 PRO B C 1
ATOM 3470 O O . PRO B 1 154 ? 4.312 8.375 -5.156 1 98.19 154 PRO B O 1
ATOM 3473 N N . ALA B 1 155 ? 6.348 9.234 -4.699 1 97.81 155 ALA B N 1
ATOM 3474 C CA . ALA B 1 155 ? 5.969 9.781 -3.396 1 97.81 155 ALA B CA 1
ATOM 3475 C C . ALA B 1 155 ? 4.945 10.898 -3.547 1 97.81 155 ALA B C 1
ATOM 3477 O O . ALA B 1 155 ? 4.203 11.203 -2.609 1 97.81 155 ALA B O 1
ATOM 3478 N N . ARG B 1 156 ? 4.895 11.547 -4.691 1 97.56 156 ARG B N 1
ATOM 3479 C CA . ARG B 1 156 ? 3.938 12.625 -4.91 1 97.56 156 ARG B CA 1
ATOM 3480 C C . ARG B 1 156 ? 2.514 12.086 -4.984 1 97.56 156 ARG B C 1
ATOM 3482 O O . ARG B 1 156 ? 1.551 12.859 -4.934 1 97.56 156 ARG B O 1
ATOM 3489 N N . ALA B 1 157 ? 2.361 10.781 -5.23 1 98 157 ALA B N 1
ATOM 3490 C CA . ALA B 1 157 ? 1.05 10.141 -5.172 1 98 157 ALA B CA 1
ATOM 3491 C C . ALA B 1 157 ? 0.708 9.719 -3.748 1 98 157 ALA B C 1
ATOM 3493 O O . ALA B 1 157 ? 1.396 8.875 -3.162 1 98 157 ALA B O 1
ATOM 3494 N N . LYS B 1 158 ? -0.283 10.281 -3.211 1 98.69 158 LYS B N 1
ATOM 3495 C CA . LYS B 1 158 ? -0.756 9.938 -1.873 1 98.69 158 LYS B CA 1
ATOM 3496 C C . LYS B 1 158 ? -1.841 8.867 -1.934 1 98.69 158 LYS B C 1
ATOM 3498 O O . LYS B 1 158 ? -2.996 9.164 -2.246 1 98.69 158 LYS B O 1
ATOM 3503 N N . THR B 1 159 ? -1.461 7.605 -1.637 1 98.81 159 THR B N 1
ATOM 3504 C CA . THR B 1 159 ? -2.295 6.441 -1.906 1 98.81 159 THR B CA 1
ATOM 3505 C C . THR B 1 159 ? -2.543 5.645 -0.627 1 98.81 159 THR B C 1
ATOM 3507 O O . THR B 1 159 ? -2.121 6.055 0.456 1 98.81 159 THR B O 1
ATOM 3510 N N . HIS B 1 160 ? -3.299 4.527 -0.752 1 98.75 160 HIS B N 1
ATOM 3511 C CA . HIS B 1 160 ? -3.58 3.67 0.393 1 98.75 160 HIS B CA 1
ATOM 3512 C C . HIS B 1 160 ? -2.445 2.68 0.63 1 98.75 160 HIS B C 1
ATOM 3514 O O . HIS B 1 160 ? -2.559 1.79 1.478 1 98.75 160 HIS B O 1
ATOM 3520 N N . ASN B 1 161 ? -1.331 2.732 -0.079 1 98.69 161 ASN B N 1
ATOM 3521 C CA . ASN B 1 161 ? -0.14 1.933 0.19 1 98.69 161 ASN B CA 1
ATOM 3522 C C . ASN B 1 161 ? 0.778 2.615 1.199 1 98.69 161 ASN B C 1
ATOM 3524 O O . ASN B 1 161 ? 1.83 3.141 0.831 1 98.69 161 ASN B O 1
ATOM 3528 N N . TYR B 1 162 ? 0.46 2.479 2.512 1 98.12 162 TYR B N 1
ATOM 3529 C CA . TYR B 1 162 ? 1.155 3.242 3.541 1 98.12 162 TYR B CA 1
ATOM 3530 C C . TYR B 1 162 ? 1.928 2.32 4.477 1 98.12 162 TYR B C 1
ATOM 3532 O O . TYR B 1 162 ? 2.352 2.734 5.559 1 98.12 162 TYR B O 1
ATOM 3540 N N . LEU B 1 163 ? 2.162 1.086 4.055 1 98.56 163 LEU B N 1
ATOM 3541 C CA . LEU B 1 163 ? 2.848 0.144 4.938 1 98.56 163 LEU B CA 1
ATOM 3542 C C . LEU B 1 163 ? 4.27 0.607 5.227 1 98.56 163 LEU B C 1
ATOM 3544 O O . LEU B 1 163 ? 4.801 0.358 6.312 1 98.56 163 LEU B O 1
ATOM 3548 N N . ASN B 1 164 ? 4.891 1.294 4.254 1 98.75 164 ASN B N 1
ATOM 3549 C CA . ASN B 1 164 ? 6.234 1.821 4.473 1 98.75 164 ASN B CA 1
ATOM 3550 C C . ASN B 1 164 ? 6.289 2.717 5.707 1 98.75 164 ASN B C 1
ATOM 3552 O O . ASN B 1 164 ? 7.184 2.576 6.543 1 98.75 164 ASN B O 1
ATOM 3556 N N . GLY B 1 165 ? 5.305 3.594 5.82 1 98.56 165 GLY B N 1
ATOM 3557 C CA . GLY B 1 165 ? 5.219 4.449 6.992 1 98.56 165 GLY B CA 1
ATOM 3558 C C . GLY B 1 165 ? 4.918 3.688 8.266 1 98.56 165 GLY B C 1
ATOM 3559 O O . GLY B 1 165 ? 5.426 4.027 9.336 1 98.56 165 GLY B O 1
ATOM 3560 N N . ILE B 1 166 ? 4.086 2.678 8.164 1 98.38 166 ILE B N 1
ATOM 3561 C CA . ILE B 1 166 ? 3.748 1.867 9.328 1 98.38 166 ILE B CA 1
ATOM 3562 C C . ILE B 1 166 ? 4.996 1.149 9.836 1 98.38 166 ILE B C 1
ATOM 3564 O O . ILE B 1 166 ? 5.262 1.13 11.039 1 98.38 166 ILE B O 1
ATOM 3568 N N . LEU B 1 167 ? 5.785 0.55 8.914 1 98.56 167 LEU B N 1
ATOM 3569 C CA . LEU B 1 167 ? 7.027 -0.111 9.297 1 98.56 167 LEU B CA 1
ATOM 3570 C C . LEU B 1 167 ? 7.973 0.867 9.992 1 98.56 167 LEU B C 1
ATOM 3572 O O . LEU B 1 167 ? 8.57 0.538 11.016 1 98.56 167 LEU B O 1
ATOM 3576 N N . ALA B 1 168 ? 8.062 2.064 9.461 1 98.69 168 ALA B N 1
ATOM 3577 C CA . ALA B 1 168 ? 8.898 3.102 10.062 1 98.69 168 ALA B CA 1
ATOM 3578 C C . ALA B 1 168 ? 8.43 3.416 11.484 1 98.69 168 ALA B C 1
ATOM 3580 O O . ALA B 1 168 ? 9.242 3.477 12.414 1 98.69 168 ALA B O 1
ATOM 3581 N N . ARG B 1 169 ? 7.109 3.557 11.656 1 98.06 169 ARG B N 1
ATOM 3582 C CA . ARG B 1 169 ? 6.555 3.949 12.945 1 98.06 169 ARG B CA 1
ATOM 3583 C C . ARG B 1 169 ? 6.699 2.828 13.969 1 98.06 169 ARG B C 1
ATOM 3585 O O . ARG B 1 169 ? 6.891 3.084 15.156 1 98.06 169 ARG B O 1
ATOM 3592 N N . THR B 1 170 ? 6.598 1.609 13.555 1 96.69 170 THR B N 1
ATOM 3593 C CA . THR B 1 170 ? 6.719 0.485 14.477 1 96.69 170 THR B CA 1
ATOM 3594 C C . THR B 1 170 ? 8.125 0.412 15.062 1 96.69 170 THR B C 1
ATOM 3596 O O . THR B 1 170 ? 8.32 -0.052 16.188 1 96.69 170 THR B O 1
ATOM 3599 N N . GLU B 1 171 ? 9.148 0.891 14.344 1 97.44 171 GLU B N 1
ATOM 3600 C CA . GLU B 1 171 ? 10.516 0.922 14.844 1 97.44 171 GLU B CA 1
ATOM 3601 C C . GLU B 1 171 ? 10.641 1.836 16.062 1 97.44 171 GLU B C 1
ATOM 3603 O O . GLU B 1 171 ? 11.578 1.696 16.859 1 97.44 171 GLU B O 1
ATOM 3608 N N . LEU B 1 172 ? 9.734 2.752 16.188 1 97.62 172 LEU B N 1
ATOM 3609 C CA . LEU B 1 172 ? 9.844 3.775 17.219 1 97.62 172 LEU B CA 1
ATOM 3610 C C . LEU B 1 172 ? 9.336 3.252 18.562 1 97.62 172 LEU B C 1
ATOM 3612 O O . LEU B 1 172 ? 9.523 3.898 19.594 1 97.62 172 LEU B O 1
ATOM 3616 N N . ARG B 1 173 ? 8.695 2.119 18.562 1 94.25 173 ARG B N 1
ATOM 3617 C CA . ARG B 1 173 ? 8.094 1.578 19.781 1 94.25 173 ARG B CA 1
ATOM 3618 C C . ARG B 1 173 ? 9.141 1.401 20.875 1 94.25 173 ARG B C 1
ATOM 3620 O O . ARG B 1 173 ? 8.836 1.559 22.062 1 94.25 173 ARG B O 1
ATOM 3627 N N . VAL B 1 174 ? 10.344 1.154 20.516 1 92.5 174 VAL B N 1
ATOM 3628 C CA . VAL B 1 174 ? 11.398 0.859 21.469 1 92.5 174 VAL B CA 1
ATOM 3629 C C . VAL B 1 174 ? 11.914 2.158 22.094 1 92.5 174 VAL B C 1
ATOM 3631 O O . VAL B 1 174 ? 12.344 2.176 23.25 1 92.5 174 VAL B O 1
ATOM 3634 N N . THR B 1 175 ? 11.852 3.279 21.375 1 93.19 175 THR B N 1
ATOM 3635 C CA . THR B 1 175 ? 12.43 4.539 21.844 1 93.19 175 THR B CA 1
ATOM 3636 C C . THR B 1 175 ? 11.344 5.473 22.359 1 93.19 175 THR B C 1
ATOM 3638 O O . THR B 1 175 ? 11.625 6.422 23.094 1 93.19 175 THR B O 1
ATOM 3641 N N . GLY B 1 176 ? 10.109 5.258 21.844 1 93.31 176 GLY B N 1
ATOM 3642 C CA . GLY B 1 176 ? 9.023 6.152 22.203 1 93.31 176 GLY B CA 1
ATOM 3643 C C . GLY B 1 176 ? 9.039 7.457 21.438 1 93.31 176 GLY B C 1
ATOM 3644 O O . GLY B 1 176 ? 8.352 8.406 21.797 1 93.31 176 GLY B O 1
ATOM 3645 N N . ALA B 1 177 ? 9.867 7.578 20.438 1 97.62 177 ALA B N 1
ATOM 3646 C CA . ALA B 1 177 ? 9.891 8.766 19.594 1 97.62 177 ALA B CA 1
ATOM 3647 C C . ALA B 1 177 ? 8.523 9.008 18.953 1 97.62 177 ALA B C 1
ATOM 3649 O O . ALA B 1 177 ? 7.746 8.07 18.766 1 97.62 177 ALA B O 1
ATOM 3650 N N . ASP B 1 178 ? 8.242 10.234 18.641 1 97.25 178 ASP B N 1
ATOM 3651 C CA . ASP B 1 178 ? 6.926 10.633 18.156 1 97.25 178 ASP B CA 1
ATOM 3652 C C . ASP B 1 178 ? 6.828 10.469 16.641 1 97.25 178 ASP B C 1
ATOM 3654 O O . ASP B 1 178 ? 5.734 10.281 16.094 1 97.25 178 ASP B O 1
ATOM 3658 N N . GLU B 1 179 ? 7.953 10.633 15.969 1 98.38 179 GLU B N 1
ATOM 3659 C CA . GLU B 1 179 ? 7.949 10.586 14.508 1 98.38 179 GLU B CA 1
ATOM 3660 C C . GLU B 1 179 ? 9.25 10 13.969 1 98.38 179 GLU B C 1
ATOM 3662 O O . GLU B 1 179 ? 10.297 10.094 14.617 1 98.38 179 GLU B O 1
ATOM 3667 N N . ALA B 1 180 ? 9.141 9.352 12.867 1 98.81 180 ALA B N 1
ATOM 3668 C CA . ALA B 1 180 ? 10.297 8.781 12.18 1 98.81 180 ALA B CA 1
ATOM 3669 C C . ALA B 1 180 ? 10.961 9.812 11.266 1 98.81 180 ALA B C 1
ATOM 3671 O O . ALA B 1 180 ? 10.273 10.617 10.641 1 98.81 180 ALA B O 1
ATOM 3672 N N . LEU B 1 181 ? 12.219 9.852 11.227 1 98.88 181 LEU B N 1
ATOM 3673 C CA . LEU B 1 181 ? 12.977 10.477 10.148 1 98.88 181 LEU B CA 1
ATOM 3674 C C . LEU B 1 181 ? 13.422 9.445 9.117 1 98.88 181 LEU B C 1
ATOM 3676 O O . LEU B 1 181 ? 14.289 8.617 9.398 1 98.88 181 LEU B O 1
ATOM 3680 N N . MET B 1 182 ? 12.883 9.523 7.961 1 98.94 182 MET B N 1
ATOM 3681 C CA . MET B 1 182 ? 13.125 8.484 6.965 1 98.94 182 MET B CA 1
ATOM 3682 C C . MET B 1 182 ? 14.156 8.953 5.941 1 98.94 182 MET B C 1
ATOM 3684 O O . MET B 1 182 ? 14.188 10.125 5.574 1 98.94 182 MET B O 1
ATOM 3688 N N . LEU B 1 183 ? 14.953 8.023 5.516 1 98.94 183 LEU B N 1
ATOM 3689 C CA . LEU 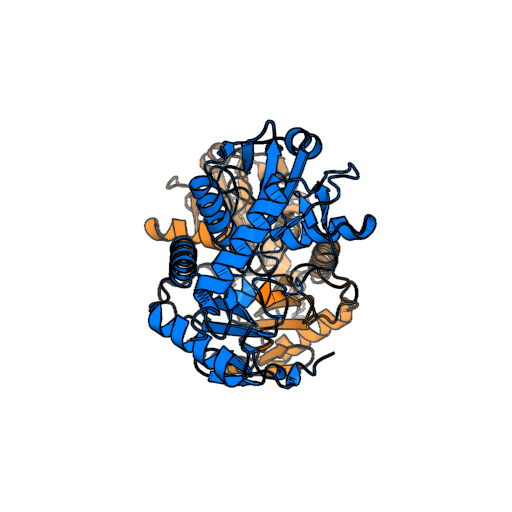B 1 183 ? 15.984 8.273 4.512 1 98.94 183 LEU B CA 1
ATOM 3690 C C . LEU B 1 183 ? 15.648 7.57 3.201 1 98.94 183 LEU B C 1
ATOM 3692 O O . LEU B 1 183 ? 14.945 6.555 3.197 1 98.94 183 LEU B O 1
ATOM 3696 N N . ASP B 1 184 ? 16.094 8.141 2.104 1 98.62 184 ASP B N 1
ATOM 3697 C CA . ASP B 1 184 ? 15.953 7.426 0.836 1 98.62 184 ASP B CA 1
ATOM 3698 C C . ASP B 1 184 ? 17.031 6.348 0.701 1 98.62 184 ASP B C 1
ATOM 3700 O O . ASP B 1 184 ? 17.766 6.078 1.647 1 98.62 184 ASP B O 1
ATOM 3704 N N . SER B 1 185 ? 17.062 5.676 -0.41 1 97.25 185 SER B N 1
ATOM 3705 C CA . SER B 1 185 ? 17.953 4.531 -0.611 1 97.25 185 SER B CA 1
ATOM 3706 C C . SER B 1 185 ? 19.406 4.949 -0.59 1 97.25 185 SER B C 1
ATOM 3708 O O . SER B 1 185 ? 20.297 4.113 -0.399 1 97.25 185 SER B O 1
ATOM 3710 N N . GLU B 1 186 ? 19.672 6.23 -0.815 1 97.62 186 GLU B N 1
ATOM 3711 C CA . GLU B 1 186 ? 21.047 6.73 -0.854 1 97.62 186 GLU B CA 1
ATOM 3712 C C . GLU B 1 186 ? 21.469 7.301 0.497 1 97.62 186 GLU B C 1
ATOM 3714 O O . GLU B 1 186 ? 22.594 7.777 0.653 1 97.62 186 GLU B O 1
ATOM 3719 N N . GLY B 1 187 ? 20.578 7.336 1.436 1 98.38 187 GLY B N 1
ATOM 3720 C CA . GLY B 1 187 ? 20.922 7.766 2.785 1 98.38 187 GLY B CA 1
ATOM 3721 C C . GLY B 1 187 ? 20.625 9.234 3.035 1 98.38 187 GLY B C 1
ATOM 3722 O O . GLY B 1 187 ? 21.047 9.797 4.043 1 98.38 187 GLY B O 1
ATOM 3723 N N . TYR B 1 188 ? 19.875 9.859 2.131 1 98.81 188 TYR B N 1
ATOM 3724 C CA . TYR B 1 188 ? 19.516 11.258 2.324 1 98.81 188 TYR B CA 1
ATOM 3725 C C . TYR B 1 188 ? 18.156 11.375 3.006 1 98.81 188 TYR B C 1
ATOM 3727 O O . TYR B 1 188 ? 17.281 10.516 2.814 1 98.81 188 TYR B O 1
ATOM 3735 N N . VAL B 1 189 ? 17.984 12.469 3.715 1 98.88 189 VAL B N 1
ATOM 3736 C CA . VAL B 1 189 ? 16.766 12.727 4.473 1 98.88 189 VAL B CA 1
ATOM 3737 C C . VAL B 1 189 ? 15.617 13.023 3.512 1 98.88 189 VAL B C 1
ATOM 3739 O O . VAL B 1 189 ? 15.789 13.781 2.549 1 98.88 189 VAL B O 1
ATOM 3742 N N . THR B 1 190 ? 14.508 12.422 3.736 1 98.81 190 THR B N 1
ATOM 3743 C CA . THR B 1 190 ? 13.305 12.727 2.961 1 98.81 190 THR B CA 1
ATOM 3744 C C . THR B 1 190 ? 12.289 13.484 3.809 1 98.81 190 THR B C 1
ATOM 3746 O O . THR B 1 190 ? 12.352 14.719 3.906 1 98.81 190 THR B O 1
ATOM 3749 N N . GLU B 1 191 ? 11.484 12.836 4.559 1 98.88 191 GLU B N 1
ATOM 3750 C CA . GLU B 1 191 ? 10.438 13.352 5.43 1 98.88 191 GLU B CA 1
ATOM 3751 C C . GLU B 1 191 ? 10.102 12.367 6.547 1 98.88 191 GLU B C 1
ATOM 3753 O O . GLU B 1 191 ? 10.805 11.367 6.727 1 98.88 191 GLU B O 1
ATOM 3758 N N . GLY B 1 192 ? 9.203 12.719 7.418 1 98.75 192 GLY B N 1
ATOM 3759 C CA . GLY B 1 192 ? 8.688 11.781 8.398 1 98.75 192 GLY B CA 1
ATOM 3760 C C . GLY B 1 192 ? 7.715 10.773 7.812 1 98.75 192 GLY B C 1
ATOM 3761 O O . GLY B 1 192 ? 7.449 10.789 6.609 1 98.75 192 GLY B O 1
ATOM 3762 N N . ALA B 1 193 ? 7.238 9.875 8.641 1 98.5 193 ALA B N 1
ATOM 3763 C CA . ALA B 1 193 ? 6.25 8.898 8.188 1 98.5 193 ALA B CA 1
ATOM 3764 C C . ALA B 1 193 ? 4.953 9.578 7.758 1 98.5 193 ALA B C 1
ATOM 3766 O O . ALA B 1 193 ? 4.273 9.117 6.84 1 98.5 193 ALA B O 1
ATOM 3767 N N . THR B 1 194 ? 4.641 10.695 8.422 1 98 194 THR B N 1
ATOM 3768 C CA . THR B 1 194 ? 3.4 11.391 8.094 1 98 194 THR B CA 1
ATOM 3769 C C . THR B 1 194 ? 3.615 12.898 8.047 1 98 194 THR B C 1
ATOM 3771 O O . THR B 1 194 ? 2.676 13.672 8.242 1 98 194 THR B O 1
ATOM 3774 N N . SER B 1 195 ? 4.867 13.359 7.871 1 98.69 195 SER B N 1
ATOM 3775 C CA . SER B 1 195 ? 5.148 14.789 7.984 1 98.69 195 SER B CA 1
ATOM 3776 C C . SER B 1 195 ? 6.281 15.211 7.055 1 98.69 195 SER B C 1
ATOM 3778 O O . SER B 1 195 ? 7.066 14.367 6.609 1 98.69 195 SER B O 1
ATOM 3780 N N . ASN B 1 196 ? 6.312 16.453 6.727 1 98.88 196 ASN B N 1
ATOM 3781 C CA . ASN B 1 196 ? 7.496 17.062 6.125 1 98.88 196 ASN B CA 1
ATOM 3782 C C . ASN B 1 196 ? 8.43 17.641 7.184 1 98.88 196 ASN B C 1
ATOM 3784 O O . ASN B 1 196 ? 7.996 17.969 8.289 1 98.88 196 ASN B O 1
ATOM 3788 N N . LEU B 1 197 ? 9.641 17.734 6.809 1 98.88 197 LEU B N 1
ATOM 3789 C CA . LEU B 1 197 ? 10.656 18.219 7.742 1 98.88 197 LEU B CA 1
ATOM 3790 C C . LEU B 1 197 ? 11.164 19.594 7.332 1 98.88 197 LEU B C 1
ATOM 3792 O O . LEU B 1 197 ? 11.445 19.828 6.156 1 98.88 197 LEU B O 1
ATOM 3796 N N . PHE B 1 198 ? 11.289 20.469 8.312 1 98.81 198 PHE B N 1
ATOM 3797 C CA . PHE B 1 198 ? 12.023 21.719 8.195 1 98.81 198 PHE B CA 1
ATOM 3798 C C . PHE B 1 198 ? 13.062 21.844 9.297 1 98.81 198 PHE B C 1
ATOM 3800 O O . PHE B 1 198 ? 12.859 21.359 10.414 1 98.81 198 PHE B O 1
ATOM 3807 N N . PHE B 1 199 ? 14.117 22.469 9 1 98.56 199 PHE B N 1
ATOM 3808 C CA . PHE B 1 199 ? 15.078 22.859 10.023 1 98.56 199 PHE B CA 1
ATOM 3809 C C . PHE B 1 199 ? 15.805 24.141 9.625 1 98.56 199 PHE B C 1
ATOM 3811 O O . PHE B 1 199 ? 15.68 24.609 8.492 1 98.56 199 PHE B O 1
ATOM 3818 N N . VAL B 1 200 ? 16.391 24.766 10.617 1 98.12 200 VAL B N 1
ATOM 3819 C CA . VAL B 1 200 ? 17.094 26.031 10.383 1 98.12 200 VAL B CA 1
ATOM 3820 C C . VAL B 1 200 ? 18.594 25.812 10.531 1 98.12 200 VAL B C 1
ATOM 3822 O O . VAL B 1 200 ? 19.062 25.25 11.523 1 98.12 200 VAL B O 1
ATOM 3825 N N . ASP B 1 201 ? 19.266 26.141 9.492 1 94.56 201 ASP B N 1
ATOM 3826 C CA . ASP B 1 201 ? 20.719 26.125 9.461 1 94.56 201 ASP B CA 1
ATOM 3827 C C . ASP B 1 201 ? 21.266 27.438 8.914 1 94.56 201 ASP B C 1
ATOM 3829 O O . ASP B 1 201 ? 20.891 27.875 7.828 1 94.56 201 ASP B O 1
ATOM 3833 N N . ASP B 1 202 ? 22.25 28.031 9.641 1 88.25 202 ASP B N 1
ATOM 3834 C CA . ASP B 1 202 ? 22.875 29.281 9.258 1 88.25 202 ASP B CA 1
ATOM 3835 C C . ASP B 1 202 ? 21.828 30.312 8.844 1 88.25 202 ASP B C 1
ATOM 3837 O O . ASP B 1 202 ? 21.906 30.891 7.75 1 88.25 202 ASP B O 1
ATOM 3841 N N . ASN B 1 203 ? 20.719 30.531 9.422 1 86.62 203 ASN B N 1
ATOM 3842 C CA . ASN B 1 203 ? 19.641 31.516 9.281 1 86.62 203 ASN B CA 1
ATOM 3843 C C . ASN B 1 203 ? 18.797 31.234 8.047 1 86.62 203 ASN B C 1
ATOM 3845 O O . ASN B 1 203 ? 18.078 32.125 7.566 1 86.62 203 ASN B O 1
ATOM 3849 N N . ALA B 1 204 ? 19.016 30.062 7.523 1 96.88 204 ALA B N 1
ATOM 3850 C CA . ALA B 1 204 ? 18.156 29.672 6.406 1 96.88 204 ALA B CA 1
ATOM 3851 C C . ALA B 1 204 ? 17.188 28.562 6.82 1 96.88 204 ALA B C 1
ATOM 3853 O O . ALA B 1 204 ? 17.547 27.672 7.578 1 96.88 204 ALA B O 1
ATOM 3854 N N . LEU B 1 205 ? 15.984 28.719 6.34 1 98.56 205 LEU B N 1
ATOM 3855 C CA . LEU B 1 205 ? 15 27.641 6.461 1 98.56 205 LEU B CA 1
ATOM 3856 C C . LEU B 1 205 ? 15.281 26.531 5.449 1 98.56 205 LEU B C 1
ATOM 3858 O O . LEU B 1 205 ? 15.211 26.75 4.238 1 98.56 205 LEU B O 1
ATOM 3862 N N . CYS B 1 206 ? 15.625 25.359 5.98 1 98.81 206 CYS B N 1
ATOM 3863 C CA . CYS B 1 206 ? 16.016 24.234 5.141 1 98.81 206 CYS B CA 1
ATOM 3864 C C . CYS B 1 206 ? 14.93 23.172 5.121 1 98.81 206 CYS B C 1
ATOM 3866 O O . CYS B 1 206 ? 14.273 22.922 6.137 1 98.81 206 CYS B O 1
ATOM 3868 N N . THR B 1 207 ? 14.719 22.547 4 1 98.94 207 THR B N 1
ATO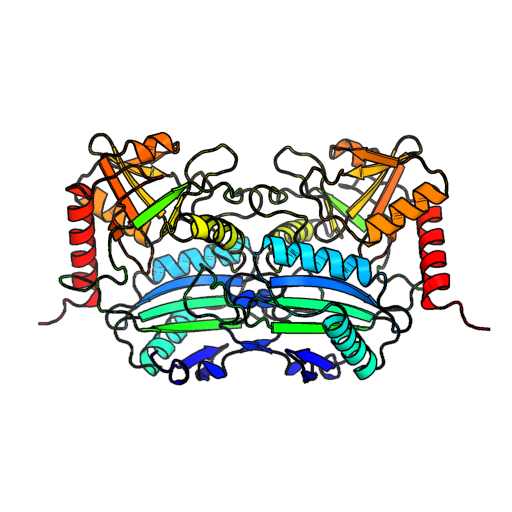M 3869 C CA . THR B 1 207 ? 13.828 21.406 3.854 1 98.94 207 THR B CA 1
ATOM 3870 C C . THR B 1 207 ? 14.258 20.531 2.682 1 98.94 207 THR B C 1
ATOM 3872 O O . THR B 1 207 ? 14.797 21.031 1.691 1 98.94 207 THR B O 1
ATOM 3875 N N . PRO B 1 208 ? 14.086 19.25 2.771 1 98.88 208 PRO B N 1
ATOM 3876 C CA . PRO B 1 208 ? 14.453 18.391 1.646 1 98.88 208 PRO B CA 1
ATOM 3877 C C . PRO B 1 208 ? 13.766 18.797 0.343 1 98.88 208 PRO B C 1
ATOM 3879 O O . PRO B 1 208 ? 12.594 19.172 0.347 1 98.88 208 PRO B O 1
ATOM 3882 N N . SER B 1 209 ? 14.539 18.719 -0.749 1 98.38 209 SER B N 1
ATOM 3883 C CA . SER B 1 209 ? 13.992 19.047 -2.059 1 98.38 209 SER B CA 1
ATOM 3884 C C . SER B 1 209 ? 12.953 18.016 -2.494 1 98.38 209 SER B C 1
ATOM 3886 O O . SER B 1 209 ? 12.969 16.875 -2.033 1 98.38 209 SER B O 1
ATOM 3888 N N . LEU B 1 210 ? 12.094 18.406 -3.426 1 97.88 210 LEU B N 1
ATOM 3889 C CA . LEU B 1 210 ? 11.055 17.516 -3.947 1 97.88 210 LEU B CA 1
ATOM 3890 C C . LEU B 1 210 ? 11.586 16.672 -5.098 1 97.88 210 LEU B C 1
ATOM 3892 O O . LEU B 1 210 ? 10.836 15.922 -5.723 1 97.88 210 LEU B O 1
ATOM 3896 N N . ASP B 1 211 ? 12.898 16.75 -5.324 1 96.5 211 ASP B N 1
ATOM 3897 C CA . ASP B 1 211 ? 13.531 15.883 -6.312 1 96.5 211 ASP B CA 1
ATOM 3898 C C . ASP B 1 211 ? 13.672 14.453 -5.789 1 96.5 211 ASP B C 1
ATOM 3900 O O . ASP B 1 211 ? 13.875 13.523 -6.562 1 96.5 211 ASP B O 1
ATOM 3904 N N . GLY B 1 212 ? 13.648 14.289 -4.504 1 96.38 212 GLY B N 1
ATOM 3905 C CA . GLY B 1 212 ? 13.609 12.969 -3.879 1 96.38 212 GLY B CA 1
ATOM 3906 C C . GLY B 1 212 ? 12.203 12.508 -3.539 1 96.38 212 GLY B C 1
ATOM 3907 O O . GLY B 1 212 ? 11.227 13.164 -3.908 1 96.38 212 GLY B O 1
ATOM 3908 N N . PRO B 1 213 ? 12.133 11.281 -3.002 1 98.5 213 PRO B N 1
ATOM 3909 C CA . PRO B 1 213 ? 10.82 10.734 -2.643 1 98.5 213 PRO B CA 1
ATOM 3910 C C . PRO B 1 213 ? 10.203 11.43 -1.433 1 98.5 213 PRO B C 1
ATOM 3912 O O . PRO B 1 213 ? 10.164 10.859 -0.339 1 98.5 213 PRO B O 1
ATOM 3915 N N . VAL B 1 214 ? 9.727 12.594 -1.633 1 98.75 214 VAL B N 1
ATOM 3916 C CA . VAL B 1 214 ? 9.109 13.461 -0.631 1 98.75 214 VAL B CA 1
ATOM 3917 C C . VAL B 1 214 ? 7.73 13.898 -1.108 1 98.75 214 VAL B C 1
ATOM 3919 O O . VAL B 1 214 ? 7.566 14.312 -2.26 1 98.75 214 VAL B O 1
ATOM 3922 N N . LEU B 1 215 ? 6.738 13.648 -0.338 1 98.75 215 LEU B N 1
ATOM 3923 C CA . LEU B 1 215 ? 5.41 14.164 -0.658 1 98.75 215 LEU B CA 1
ATOM 3924 C C . LEU B 1 215 ? 5.398 15.688 -0.638 1 98.75 215 LEU B C 1
ATOM 3926 O O . LEU B 1 215 ? 5.902 16.297 0.303 1 98.75 215 LEU B O 1
ATOM 3930 N N . PRO B 1 216 ? 4.93 16.328 -1.682 1 98.56 216 PRO B N 1
ATOM 3931 C CA . PRO B 1 216 ? 4.801 17.797 -1.637 1 98.56 216 PRO B CA 1
ATOM 3932 C C . PRO B 1 216 ? 3.654 18.25 -0.739 1 98.56 216 PRO B C 1
ATOM 3934 O O . PRO B 1 216 ? 2.568 18.578 -1.231 1 98.56 216 PRO B O 1
ATOM 3937 N N . GLY B 1 217 ? 3.912 18.359 0.514 1 98.69 217 GLY B N 1
ATOM 3938 C CA . GLY B 1 217 ? 2.887 18.703 1.483 1 98.69 217 GLY B CA 1
ATOM 3939 C C . GLY B 1 217 ? 2.277 20.078 1.242 1 98.69 217 GLY B C 1
ATOM 3940 O O . GLY B 1 217 ? 2.977 21.016 0.849 1 98.69 217 GLY B O 1
ATOM 3941 N N . ILE B 1 218 ? 1.04 20.172 1.522 1 98.81 218 ILE B N 1
ATOM 3942 C CA . ILE B 1 218 ? 0.333 21.438 1.32 1 98.81 218 ILE B CA 1
ATOM 3943 C C . ILE B 1 218 ? 0.687 22.406 2.439 1 98.81 218 ILE B C 1
ATOM 3945 O O . ILE B 1 218 ? 0.943 23.594 2.186 1 98.81 218 ILE B O 1
ATOM 3949 N N . THR B 1 219 ? 0.702 21.938 3.678 1 98.75 219 THR B N 1
ATOM 3950 C CA . THR B 1 219 ? 1.169 22.781 4.777 1 98.75 219 THR B CA 1
ATOM 3951 C C . THR B 1 219 ? 2.613 23.219 4.551 1 98.75 219 THR B C 1
ATOM 3953 O O . THR B 1 219 ? 2.98 24.344 4.859 1 98.75 219 THR B O 1
ATOM 3956 N N . ARG B 1 220 ? 3.447 22.297 4.07 1 98.81 220 ARG B N 1
ATOM 3957 C CA . ARG B 1 220 ? 4.812 22.641 3.684 1 98.81 220 ARG B CA 1
ATOM 3958 C C . ARG B 1 220 ? 4.828 23.828 2.74 1 98.81 220 ARG B C 1
ATOM 3960 O O . ARG B 1 220 ? 5.609 24.766 2.934 1 98.81 220 ARG B O 1
ATOM 3967 N N . ARG B 1 221 ? 3.998 23.766 1.714 1 98.81 221 ARG B N 1
ATOM 3968 C CA . ARG B 1 221 ? 3.914 24.859 0.743 1 98.81 221 ARG B CA 1
ATOM 3969 C C . ARG B 1 221 ? 3.531 26.172 1.421 1 98.81 221 ARG B C 1
ATOM 3971 O O . ARG B 1 221 ? 4.117 27.219 1.136 1 98.81 221 ARG B O 1
ATOM 3978 N N . VAL B 1 222 ? 2.578 26.141 2.285 1 98.75 222 VAL B N 1
ATOM 3979 C CA . VAL B 1 222 ? 2.125 27.328 2.992 1 98.75 222 VAL B CA 1
ATOM 3980 C C . VAL B 1 222 ? 3.27 27.906 3.822 1 98.75 222 VAL B C 1
ATOM 3982 O O . VAL B 1 222 ? 3.498 29.125 3.816 1 98.75 222 VAL B O 1
ATOM 3985 N N . VAL B 1 223 ? 3.98 27.062 4.512 1 98.81 223 VAL B N 1
ATOM 3986 C CA . VAL B 1 223 ? 5.094 27.484 5.355 1 98.81 223 VAL B CA 1
ATOM 3987 C C . VAL B 1 223 ? 6.172 28.141 4.496 1 98.81 223 VAL B C 1
ATOM 3989 O O . VAL B 1 223 ? 6.719 29.188 4.871 1 98.81 223 VAL B O 1
ATOM 3992 N N . LEU B 1 224 ? 6.461 27.547 3.387 1 98.88 224 LEU B N 1
ATOM 3993 C CA . LEU B 1 224 ? 7.441 28.125 2.473 1 98.88 224 LEU B CA 1
ATOM 3994 C C . LEU B 1 224 ? 6.988 29.5 1.978 1 98.88 224 LEU B C 1
ATOM 3996 O O . LEU B 1 224 ? 7.793 30.422 1.877 1 98.88 224 LEU B O 1
ATOM 4000 N N . ASP B 1 225 ? 5.73 29.609 1.664 1 98.75 225 ASP B N 1
ATOM 4001 C CA . ASP B 1 225 ? 5.188 30.891 1.222 1 98.75 225 ASP B CA 1
ATOM 4002 C C . ASP B 1 225 ? 5.32 31.953 2.314 1 98.75 225 ASP B C 1
ATOM 4004 O O . ASP B 1 225 ? 5.695 33.094 2.037 1 98.75 225 ASP B O 1
ATOM 4008 N N . LEU B 1 226 ? 4.961 31.609 3.525 1 98.69 226 LEU B N 1
ATOM 4009 C CA . LEU B 1 226 ? 5.09 32.531 4.656 1 98.69 226 LEU B CA 1
ATOM 4010 C C . LEU B 1 226 ? 6.547 32.938 4.855 1 98.69 226 LEU B C 1
ATOM 4012 O O . LEU B 1 226 ? 6.832 34.094 5.125 1 98.69 226 LEU B O 1
ATOM 4016 N N . ALA B 1 227 ? 7.441 31.984 4.75 1 98.75 227 ALA B N 1
ATOM 4017 C CA . ALA B 1 227 ? 8.867 32.281 4.887 1 98.75 227 ALA B CA 1
ATOM 4018 C C . ALA B 1 227 ? 9.328 33.281 3.83 1 98.75 227 ALA B C 1
ATOM 4020 O O . ALA B 1 227 ? 10.078 34.188 4.133 1 98.75 227 ALA B O 1
ATOM 4021 N N . ARG B 1 228 ? 8.891 33.062 2.619 1 98.62 228 ARG B N 1
ATOM 4022 C CA . ARG B 1 228 ? 9.234 33.969 1.538 1 98.62 228 ARG B CA 1
ATOM 4023 C C . ARG B 1 228 ? 8.711 35.375 1.827 1 98.62 228 ARG B C 1
ATOM 4025 O O . ARG B 1 228 ? 9.422 36.375 1.605 1 98.62 228 ARG B O 1
ATOM 4032 N N . GLN B 1 229 ? 7.543 35.469 2.314 1 98.25 229 GLN B N 1
ATOM 4033 C CA . GLN B 1 229 ? 6.93 36.75 2.625 1 98.25 229 GLN B CA 1
ATOM 4034 C C . GLN B 1 229 ? 7.707 37.469 3.715 1 98.25 229 GLN B C 1
ATOM 4036 O O . GLN B 1 229 ? 7.758 38.719 3.729 1 98.25 229 GLN B O 1
ATOM 4041 N N . GLU B 1 230 ? 8.305 36.75 4.566 1 97.56 230 GLU B N 1
ATOM 4042 C CA . GLU B 1 230 ? 9.07 37.312 5.664 1 97.56 230 GLU B CA 1
ATOM 4043 C C . GLU B 1 230 ? 10.547 37.469 5.293 1 97.56 230 GLU B C 1
ATOM 4045 O O . GLU B 1 230 ? 11.375 37.812 6.145 1 97.56 230 GLU B O 1
ATOM 4050 N N . ASN B 1 231 ? 10.898 37.188 4.086 1 97.69 231 ASN B N 1
ATOM 4051 C CA . ASN B 1 231 ? 12.25 37.312 3.547 1 97.69 231 ASN B CA 1
ATOM 4052 C C . ASN B 1 231 ? 13.227 36.406 4.293 1 97.69 231 ASN B C 1
ATOM 4054 O O . ASN B 1 231 ? 14.383 36.75 4.496 1 97.69 231 ASN B O 1
ATOM 4058 N N . ILE B 1 232 ? 12.727 35.312 4.758 1 97.88 232 ILE B N 1
ATOM 4059 C CA . ILE B 1 232 ? 13.594 34.281 5.32 1 97.88 232 ILE B CA 1
ATOM 4060 C C . ILE B 1 232 ? 14.258 33.5 4.191 1 97.88 232 ILE B C 1
ATOM 4062 O O . ILE B 1 232 ? 13.586 32.969 3.303 1 97.88 232 ILE B O 1
ATOM 4066 N N . PRO B 1 233 ? 15.602 33.406 4.195 1 98.25 233 PRO B N 1
ATOM 4067 C CA . PRO B 1 233 ? 16.234 32.594 3.172 1 98.25 233 PRO B CA 1
ATOM 4068 C C . PRO B 1 233 ? 15.781 31.141 3.225 1 98.25 233 PRO B C 1
ATOM 4070 O O . PRO B 1 233 ? 15.609 30.578 4.309 1 98.25 233 PRO B O 1
ATOM 4073 N N . ILE B 1 234 ? 15.531 30.531 2.062 1 98.75 234 ILE B N 1
ATOM 4074 C CA . ILE B 1 234 ? 15.047 29.156 1.963 1 98.75 234 ILE B CA 1
ATOM 4075 C C . ILE B 1 234 ? 16.047 28.312 1.172 1 98.75 234 ILE B C 1
ATOM 4077 O O . ILE B 1 234 ? 16.578 28.766 0.153 1 98.75 234 ILE B O 1
ATOM 4081 N N . ARG B 1 235 ? 16.328 27.141 1.639 1 98.56 235 ARG B N 1
ATOM 4082 C CA . ARG B 1 235 ? 17.141 26.156 0.936 1 98.56 235 ARG B CA 1
ATOM 4083 C C . ARG B 1 235 ? 16.422 24.828 0.817 1 98.56 235 ARG B C 1
ATOM 4085 O O . ARG B 1 235 ? 16.172 24.156 1.824 1 98.56 235 ARG B O 1
ATOM 4092 N N . GLU B 1 236 ? 16.078 24.438 -0.345 1 98.62 236 GLU B N 1
ATOM 4093 C CA . GLU B 1 236 ? 15.555 23.109 -0.678 1 98.62 236 GLU B CA 1
ATOM 4094 C C . GLU B 1 236 ? 16.609 22.266 -1.372 1 98.62 236 GLU B C 1
ATOM 4096 O O . GLU B 1 236 ? 16.906 22.469 -2.551 1 98.62 236 GLU B O 1
ATOM 4101 N N . GLN B 1 237 ? 17.156 21.312 -0.652 1 98 237 GLN B N 1
ATOM 4102 C CA . GLN B 1 237 ? 18.281 20.531 -1.147 1 98 237 GLN B CA 1
ATOM 4103 C C . GLN B 1 237 ? 18.25 19.109 -0.573 1 98 237 GLN B C 1
ATOM 4105 O O . GLN B 1 237 ? 17.297 18.734 0.11 1 98 237 GLN B O 1
ATOM 4110 N N . ARG B 1 238 ? 19.25 18.359 -1.018 1 98.38 238 ARG B N 1
ATOM 4111 C CA . ARG B 1 238 ? 19.484 17.078 -0.367 1 98.38 238 ARG B CA 1
ATOM 4112 C C . ARG B 1 238 ? 20.266 17.25 0.931 1 98.38 238 ARG B C 1
ATOM 4114 O O . ARG B 1 238 ? 21.219 18.031 0.985 1 98.38 238 ARG B O 1
ATOM 4121 N N . TYR B 1 239 ? 19.797 16.562 1.958 1 98.69 239 TYR B N 1
ATOM 4122 C CA . TYR B 1 239 ? 20.438 16.688 3.264 1 98.69 239 TYR B CA 1
ATOM 4123 C C . TYR B 1 239 ? 20.75 15.312 3.844 1 98.69 239 TYR B C 1
ATOM 4125 O O . TYR B 1 239 ? 20.062 14.328 3.561 1 98.69 239 TYR B O 1
ATOM 4133 N N . THR B 1 240 ? 21.797 15.242 4.633 1 98.62 240 THR B N 1
ATOM 4134 C CA . THR B 1 240 ? 22.109 14.055 5.414 1 98.62 240 THR B CA 1
ATOM 4135 C C . THR B 1 240 ? 21.5 14.141 6.809 1 98.62 240 THR 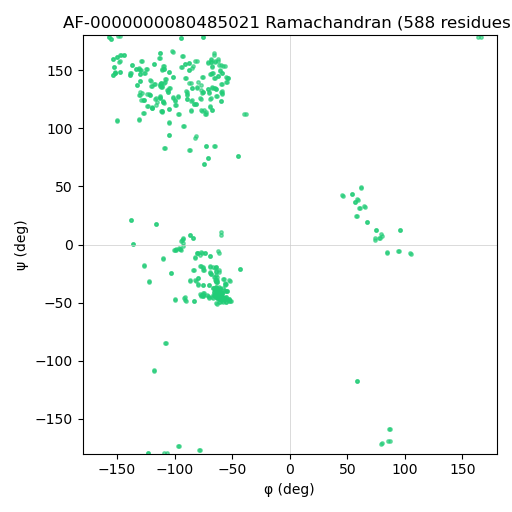B C 1
ATOM 4137 O O . THR B 1 240 ? 21.109 15.219 7.254 1 98.62 240 THR B O 1
ATOM 4140 N N . PRO B 1 241 ? 21.406 13.016 7.461 1 98.44 241 PRO B N 1
ATOM 4141 C CA . PRO B 1 241 ? 20.938 13.078 8.844 1 98.44 241 PRO B CA 1
ATOM 4142 C C . PRO B 1 241 ? 21.766 14.016 9.719 1 98.44 241 PRO B C 1
ATOM 4144 O O . PRO B 1 241 ? 21.234 14.664 10.617 1 98.44 241 PRO B O 1
ATOM 4147 N N . ASP B 1 242 ? 23 14.094 9.461 1 98.25 242 ASP B N 1
ATOM 4148 C CA . ASP B 1 242 ? 23.875 14.961 10.234 1 98.25 242 ASP B CA 1
ATOM 4149 C C . ASP B 1 242 ? 23.5 16.438 10.062 1 98.25 242 ASP B C 1
ATOM 4151 O O . ASP B 1 242 ? 23.625 17.234 10.992 1 98.25 242 ASP B O 1
ATOM 4155 N N . ASP B 1 243 ? 23.125 16.797 8.867 1 97.94 243 ASP B N 1
ATOM 4156 C CA . ASP B 1 243 ? 22.641 18.156 8.633 1 97.94 243 ASP B CA 1
ATOM 4157 C C . ASP B 1 243 ? 21.484 18.5 9.57 1 97.94 243 ASP B C 1
ATOM 4159 O O . ASP B 1 243 ? 21.438 19.594 10.125 1 97.94 243 ASP B O 1
ATOM 4163 N N . VAL B 1 244 ? 20.609 17.578 9.805 1 98.25 244 VAL B N 1
ATOM 4164 C CA . VAL B 1 244 ? 19.422 17.797 10.625 1 98.25 244 VAL B CA 1
ATOM 4165 C C . VAL B 1 244 ? 19.797 17.812 12.102 1 98.25 244 VAL B C 1
ATOM 4167 O O . VAL B 1 244 ? 19.359 18.672 12.859 1 98.25 244 VAL B O 1
ATOM 4170 N N . ARG B 1 245 ? 20.641 16.875 12.477 1 97.56 245 ARG B N 1
ATOM 4171 C CA . ARG B 1 245 ? 21.078 16.766 13.867 1 97.56 245 ARG B CA 1
ATOM 4172 C C . ARG B 1 245 ? 21.844 18 14.312 1 97.56 245 ARG B C 1
ATOM 4174 O O . ARG B 1 245 ? 21.844 18.344 15.492 1 97.56 245 ARG B O 1
ATOM 4181 N N . GLY B 1 246 ? 22.469 18.656 13.383 1 95.38 246 GLY B N 1
ATOM 4182 C CA . GLY B 1 246 ? 23.266 19.828 13.695 1 95.38 246 GLY B CA 1
ATOM 4183 C C . GLY B 1 246 ? 22.5 21.125 13.562 1 95.38 246 GLY B C 1
ATOM 4184 O O . GLY B 1 246 ? 23.062 22.203 13.742 1 95.38 246 GLY B O 1
ATOM 4185 N N . ALA B 1 247 ? 21.266 21.047 13.273 1 96.25 247 ALA B N 1
ATOM 4186 C CA . ALA B 1 247 ? 20.453 22.234 13.016 1 96.25 247 ALA B CA 1
ATOM 4187 C C . ALA B 1 247 ? 20.203 23.016 14.305 1 96.25 247 ALA B C 1
ATOM 4189 O O . ALA B 1 247 ? 20.266 22.453 15.398 1 96.25 247 ALA B O 1
ATOM 4190 N N . ASN B 1 248 ? 19.922 24.297 14.195 1 94.5 248 ASN B N 1
ATOM 4191 C CA . ASN B 1 248 ? 19.578 25.172 15.312 1 94.5 248 ASN B CA 1
ATOM 4192 C C . ASN B 1 248 ? 18.156 24.938 15.797 1 94.5 248 ASN B C 1
ATOM 4194 O O . ASN B 1 248 ? 17.891 25 17 1 94.5 248 ASN B O 1
ATOM 4198 N N . GLU B 1 249 ? 17.312 24.828 14.898 1 96.56 249 GLU B N 1
ATOM 4199 C CA . GLU B 1 249 ? 15.883 24.609 15.086 1 96.56 249 GLU B CA 1
ATOM 4200 C C . GLU B 1 249 ? 15.352 23.562 14.094 1 96.56 249 GLU B C 1
ATOM 4202 O O . GLU B 1 249 ? 15.945 23.359 13.039 1 96.56 249 GLU B O 1
ATOM 4207 N N . ALA B 1 250 ? 14.281 22.938 14.5 1 98.19 250 ALA B N 1
ATOM 4208 C CA . ALA B 1 250 ? 13.586 22.062 13.547 1 98.19 250 ALA B CA 1
ATOM 4209 C C . ALA B 1 250 ? 12.102 21.969 13.883 1 98.19 250 ALA B C 1
ATOM 4211 O O . ALA B 1 250 ? 11.703 22.172 15.039 1 98.19 250 ALA B O 1
ATOM 4212 N N . PHE B 1 251 ? 11.312 21.719 12.906 1 98.44 251 PHE B N 1
ATOM 4213 C CA . PHE B 1 251 ? 9.891 21.453 13.109 1 98.44 251 PHE B CA 1
ATOM 4214 C C . PHE B 1 251 ? 9.344 20.578 11.984 1 98.44 251 PHE B C 1
ATOM 4216 O O . PHE B 1 251 ? 9.969 20.422 10.938 1 98.44 251 PHE B O 1
ATOM 4223 N N . LEU B 1 252 ? 8.258 19.953 12.242 1 98.62 252 LEU B N 1
ATOM 4224 C CA . LEU B 1 252 ? 7.531 19.109 11.305 1 98.62 252 LEU B CA 1
ATOM 4225 C C . LEU B 1 252 ? 6.223 19.766 10.875 1 98.62 252 LEU B C 1
ATOM 4227 O O . LEU B 1 252 ? 5.648 20.562 11.625 1 98.62 252 LEU B O 1
ATOM 4231 N N . THR B 1 253 ? 5.812 19.438 9.672 1 98.75 253 THR B N 1
ATOM 4232 C CA . THR B 1 253 ? 4.527 19.969 9.234 1 98.75 253 THR B CA 1
ATOM 4233 C C . THR B 1 253 ? 3.648 18.844 8.672 1 98.75 253 THR B C 1
ATOM 4235 O O . THR B 1 253 ? 4.148 17.922 8.031 1 98.75 253 THR B O 1
ATOM 4238 N N . ASN B 1 254 ? 2.396 18.859 8.93 1 98.31 254 ASN B N 1
ATOM 4239 C CA . ASN B 1 254 ? 1.315 18.188 8.219 1 98.31 254 ASN B CA 1
ATOM 4240 C C . ASN B 1 254 ? -0.021 18.891 8.43 1 98.31 254 ASN B C 1
ATOM 4242 O O . ASN B 1 254 ? -0.094 19.891 9.148 1 98.31 254 ASN B O 1
ATOM 4246 N N . SER B 1 255 ? -1.04 18.406 7.785 1 96.94 255 SER B N 1
ATOM 4247 C CA . SER B 1 255 ? -2.33 19.094 7.789 1 96.94 255 SER B CA 1
ATOM 4248 C C . SER B 1 255 ? -2.932 19.125 9.188 1 96.94 255 SER B C 1
ATOM 4250 O O . SER B 1 255 ? -3.604 20.094 9.555 1 96.94 255 SER B O 1
ATOM 4252 N N . THR B 1 256 ? -2.656 18.156 9.977 1 96.25 256 THR B N 1
ATOM 4253 C CA . THR B 1 256 ? -3.283 18.031 11.289 1 96.25 256 THR B CA 1
ATOM 4254 C C . THR B 1 256 ? -2.438 18.719 12.352 1 96.25 256 THR B C 1
ATOM 4256 O O . THR B 1 256 ? -2.949 19.516 13.141 1 96.25 256 THR B O 1
ATOM 4259 N N . TRP B 1 257 ? -1.13 18.484 12.328 1 96.31 257 TRP B N 1
ATOM 4260 C CA . TRP B 1 257 ? -0.216 19.047 13.32 1 96.31 257 TRP B CA 1
ATOM 4261 C C . TRP B 1 257 ? 0.038 20.531 13.055 1 96.31 257 TRP B C 1
ATOM 4263 O O . TRP B 1 257 ? 0.51 21.25 13.938 1 96.31 257 TRP B O 1
ATOM 4273 N N . GLU B 1 258 ? -0.229 20.938 11.844 1 97.81 258 GLU B N 1
ATOM 4274 C CA . GLU B 1 258 ? 0.26 22.25 11.438 1 97.81 258 GLU B CA 1
ATOM 4275 C C . GLU B 1 258 ? 1.78 22.328 11.555 1 97.81 258 GLU B C 1
ATOM 4277 O O . GLU B 1 258 ? 2.5 21.562 10.906 1 97.81 258 GLU B O 1
ATOM 4282 N N . LEU B 1 259 ? 2.295 23.188 12.391 1 97.38 259 LEU B N 1
ATOM 4283 C CA . LEU B 1 259 ? 3.721 23.188 12.695 1 97.38 259 LEU B CA 1
ATOM 4284 C C . LEU B 1 259 ? 3.979 22.594 14.078 1 97.38 259 LEU B C 1
ATOM 4286 O O . LEU B 1 259 ? 3.463 23.094 15.078 1 97.38 259 LEU B O 1
ATOM 4290 N N . ARG B 1 260 ? 4.691 21.484 14.117 1 97.56 260 ARG B N 1
ATOM 4291 C CA . ARG B 1 260 ? 5.07 20.875 15.391 1 97.56 260 ARG B CA 1
ATOM 4292 C C . ARG B 1 260 ? 6.574 20.984 15.617 1 97.56 260 ARG B C 1
ATOM 4294 O O . ARG B 1 260 ? 7.363 20.391 14.883 1 97.56 260 ARG B O 1
ATOM 4301 N N . PRO B 1 261 ? 6.98 21.719 16.625 1 97.75 261 PRO B N 1
ATOM 4302 C CA . PRO B 1 261 ? 8.414 21.828 16.891 1 97.75 261 PRO B CA 1
ATOM 4303 C C . PRO B 1 261 ? 9.062 20.484 17.219 1 97.75 261 PRO B C 1
ATOM 4305 O O . PRO B 1 261 ? 8.375 19.562 17.656 1 97.75 261 PRO B O 1
ATOM 4308 N N . VAL B 1 262 ? 10.344 20.375 16.969 1 98.19 262 VAL B N 1
ATOM 4309 C CA . VAL B 1 262 ? 11.117 19.172 17.281 1 98.19 262 VAL B CA 1
ATOM 4310 C C . VAL B 1 262 ? 12 19.422 18.5 1 98.19 262 VAL B C 1
ATOM 4312 O O . VAL B 1 262 ? 12.656 20.469 18.594 1 98.19 262 VAL B O 1
ATOM 4315 N N . GLU B 1 263 ? 11.945 18.547 19.391 1 96.88 263 GLU B N 1
ATOM 4316 C CA . GLU B 1 263 ? 12.773 18.641 20.594 1 96.88 263 GLU B CA 1
ATOM 4317 C C . GLU B 1 263 ? 14.117 17.938 20.391 1 96.88 263 GLU B C 1
ATOM 4319 O O . GLU B 1 263 ? 15.164 18.469 20.781 1 96.88 263 GLU B O 1
ATOM 4324 N N . THR B 1 264 ? 14.07 16.75 19.891 1 97.44 264 THR B N 1
ATOM 4325 C CA . THR B 1 264 ? 15.289 15.984 19.688 1 97.44 264 THR B CA 1
ATOM 4326 C C . THR B 1 264 ? 15.25 15.25 18.344 1 97.44 264 THR B C 1
ATOM 4328 O O . THR B 1 264 ? 14.172 14.898 17.859 1 97.44 264 THR B O 1
ATOM 4331 N N . VAL B 1 265 ? 16.375 15.102 17.766 1 98.19 265 VAL B N 1
ATOM 4332 C CA . VAL B 1 265 ? 16.609 14.164 16.672 1 98.19 265 VAL B CA 1
ATOM 4333 C C . VAL B 1 265 ? 17.672 13.156 17.062 1 98.19 265 VAL B C 1
ATOM 4335 O O . VAL B 1 265 ? 18.828 13.531 17.328 1 98.19 265 VAL B O 1
ATOM 4338 N N . ASP B 1 266 ? 17.281 11.914 17.109 1 97.94 266 ASP B N 1
ATOM 4339 C CA . ASP B 1 266 ? 18.188 10.844 17.5 1 97.94 266 ASP B CA 1
ATOM 4340 C C . ASP B 1 266 ? 18.781 11.117 18.891 1 97.94 266 ASP B C 1
ATOM 4342 O O . ASP B 1 266 ? 19.984 10.914 19.094 1 97.94 266 ASP B O 1
ATOM 4346 N N . GLY B 1 267 ? 17.984 11.656 19.688 1 96.62 267 GLY B N 1
ATOM 4347 C CA . GLY B 1 267 ? 18.391 11.891 21.062 1 96.62 267 GLY B CA 1
ATOM 4348 C C . GLY B 1 267 ? 19.172 13.188 21.234 1 96.62 267 GLY B C 1
ATOM 4349 O O . GLY B 1 267 ? 19.484 13.578 22.359 1 96.62 267 GLY B O 1
ATOM 4350 N N . ILE B 1 268 ? 19.5 13.844 20.188 1 97.06 268 ILE B N 1
ATOM 4351 C CA . ILE B 1 268 ? 20.219 15.109 20.234 1 97.06 268 ILE B CA 1
ATOM 4352 C C . ILE B 1 268 ? 19.234 16.266 20.312 1 97.06 268 ILE B C 1
ATOM 4354 O O . ILE B 1 268 ? 18.328 16.391 19.484 1 97.06 268 ILE B O 1
ATOM 4358 N N . ALA B 1 269 ? 19.406 17.109 21.219 1 96.25 269 ALA B N 1
ATOM 4359 C CA . ALA B 1 269 ? 18.5 18.25 21.422 1 96.25 269 ALA B CA 1
ATOM 4360 C C . ALA B 1 269 ? 18.609 19.234 20.266 1 96.25 269 ALA B C 1
ATOM 4362 O O . ALA B 1 269 ? 19.719 19.609 19.859 1 96.25 269 ALA B O 1
ATOM 4363 N N . ILE B 1 270 ? 17.391 19.438 19.766 1 91 270 ILE B N 1
ATOM 4364 C CA . ILE B 1 270 ? 17.266 20.469 18.75 1 91 270 ILE B CA 1
ATOM 4365 C C . ILE B 1 270 ? 16.359 21.594 19.266 1 91 270 ILE B C 1
ATOM 4367 O O . ILE B 1 270 ? 15.367 21.328 19.953 1 91 270 ILE B O 1
ATOM 4371 N N . GLY B 1 271 ? 16.641 22.688 19.406 1 75.44 271 GLY B N 1
ATOM 4372 C CA . GLY B 1 271 ? 15.859 23.766 20.016 1 75.44 271 GLY B CA 1
ATOM 4373 C C . GLY B 1 271 ? 14.812 24.344 19.078 1 75.44 271 GLY B C 1
ATOM 4374 O O . GLY B 1 271 ? 14.891 24.156 17.875 1 75.44 271 GLY B O 1
ATOM 4375 N N . ASP B 1 272 ? 13.57 24.625 19.719 1 78.12 272 ASP B N 1
ATOM 4376 C CA . ASP B 1 272 ? 12.688 25.547 19.016 1 78.12 272 ASP B CA 1
ATOM 4377 C C . ASP B 1 272 ? 13.211 26.984 19.094 1 78.12 272 ASP B C 1
ATOM 4379 O O . ASP B 1 272 ? 13.539 27.469 20.172 1 78.12 272 ASP B O 1
ATOM 4383 N N . GLY B 1 273 ? 13.633 27.531 18 1 88.62 273 GLY B N 1
ATOM 4384 C CA . GLY B 1 273 ? 14.234 28.844 17.938 1 88.62 273 GLY B CA 1
ATOM 4385 C C . GLY B 1 273 ? 13.336 29.891 17.328 1 88.62 273 GLY B C 1
ATOM 4386 O O . GLY B 1 273 ? 12.133 29.672 17.172 1 88.62 273 GLY B O 1
ATOM 4387 N N . PRO B 1 274 ? 13.805 31.078 17.219 1 94.31 274 PRO B N 1
ATOM 4388 C CA . PRO B 1 274 ? 13.008 32.219 16.797 1 94.31 274 PRO B CA 1
ATOM 4389 C C . PRO B 1 274 ? 12.328 32.031 15.445 1 94.31 274 PRO B C 1
ATOM 4391 O O . PRO B 1 274 ? 11.211 32.531 15.234 1 94.31 274 PRO B O 1
ATOM 4394 N N . VAL B 1 275 ? 12.953 31.328 14.539 1 96.75 275 VAL B N 1
ATOM 4395 C CA . VAL B 1 275 ? 12.375 31.141 13.211 1 96.75 275 VAL B CA 1
ATOM 4396 C C . VAL B 1 275 ? 11.156 30.234 13.305 1 96.75 275 VAL B C 1
ATOM 4398 O O . VAL B 1 275 ? 10.102 30.531 12.734 1 96.75 275 VAL B O 1
ATOM 4401 N N . THR B 1 276 ? 11.273 29.125 14.039 1 96.69 276 THR B N 1
ATOM 4402 C CA . THR B 1 276 ? 10.164 28.203 14.25 1 96.69 276 THR B CA 1
ATOM 4403 C C . THR B 1 276 ? 8.984 28.922 14.906 1 96.69 276 THR B C 1
ATOM 4405 O O . THR B 1 276 ? 7.844 28.766 14.461 1 96.69 276 THR B O 1
ATOM 4408 N N . LYS B 1 277 ? 9.289 29.703 15.945 1 96.19 277 LYS B N 1
ATOM 4409 C CA . LYS B 1 277 ? 8.242 30.438 16.656 1 96.19 277 LYS B CA 1
ATOM 4410 C C . LYS B 1 277 ? 7.566 31.453 15.75 1 96.19 277 LYS B C 1
ATOM 4412 O O . LYS B 1 277 ? 6.344 31.609 15.781 1 96.19 277 LYS B O 1
ATOM 4417 N N . LEU B 1 278 ? 8.367 32.125 15 1 97.31 278 LEU B N 1
ATOM 4418 C CA . LEU B 1 278 ? 7.824 33.125 14.078 1 97.31 278 LEU B CA 1
ATOM 4419 C C . LEU B 1 278 ? 6.898 32.469 13.062 1 97.31 278 LEU B C 1
ATOM 4421 O O . LEU B 1 278 ? 5.773 32.938 12.852 1 97.31 278 LEU B O 1
ATOM 4425 N N . LEU B 1 279 ? 7.332 31.391 12.422 1 97.94 279 LEU B N 1
ATOM 4426 C CA . LEU B 1 279 ? 6.547 30.719 11.391 1 97.94 279 LEU B CA 1
ATOM 4427 C C . LEU B 1 279 ? 5.277 30.125 11.977 1 97.94 279 LEU B C 1
ATOM 4429 O O . LEU B 1 279 ? 4.23 30.109 11.328 1 97.94 279 LEU B O 1
ATOM 4433 N N . ALA B 1 280 ? 5.391 29.562 13.188 1 97.06 280 ALA B N 1
ATOM 4434 C CA . ALA B 1 280 ? 4.203 29.062 13.867 1 97.06 280 ALA B CA 1
ATOM 4435 C C . ALA B 1 280 ? 3.174 30.172 14.07 1 97.06 280 ALA B C 1
ATOM 4437 O O . ALA B 1 280 ? 1.982 29.984 13.82 1 97.06 280 ALA B O 1
ATOM 4438 N N . ARG B 1 281 ? 3.631 31.328 14.523 1 97.12 281 ARG B N 1
ATOM 4439 C CA . ARG B 1 281 ? 2.744 32.469 14.742 1 97.12 281 ARG B CA 1
ATOM 4440 C C . ARG B 1 281 ? 2.125 32.938 13.43 1 97.12 281 ARG B C 1
ATOM 4442 O O . ARG B 1 281 ? 0.931 33.25 13.375 1 97.12 281 ARG B O 1
ATOM 4449 N N . LEU B 1 282 ? 2.943 33.031 12.438 1 98.19 282 LEU B N 1
ATOM 4450 C CA . LEU B 1 282 ? 2.457 33.469 11.133 1 98.19 282 LEU B CA 1
ATOM 4451 C C . LEU B 1 282 ? 1.424 32.5 10.586 1 98.19 282 LEU B C 1
ATOM 4453 O O . LEU B 1 282 ? 0.447 32.906 9.953 1 98.19 282 LEU B O 1
ATOM 4457 N N . TYR B 1 283 ? 1.646 31.234 10.742 1 98.25 283 TYR B N 1
ATOM 4458 C CA . TYR B 1 283 ? 0.686 30.219 10.312 1 98.25 283 TYR B CA 1
ATOM 4459 C C . TYR B 1 283 ? -0.642 30.375 11.039 1 98.25 283 TYR B C 1
ATOM 4461 O O . TYR B 1 283 ? -1.708 30.328 10.422 1 98.25 283 TYR B O 1
ATOM 4469 N N . ASP B 1 284 ? -0.54 30.594 12.352 1 97.44 284 ASP B N 1
ATOM 4470 C CA . ASP B 1 284 ? -1.745 30.828 13.141 1 97.44 284 ASP B CA 1
ATOM 4471 C C . ASP B 1 284 ? -2.508 32.062 12.633 1 97.44 284 ASP B C 1
ATOM 4473 O O . ASP B 1 284 ? -3.734 32 12.516 1 97.44 284 ASP B O 1
ATOM 4477 N N . ASP B 1 285 ? -1.793 33.094 12.414 1 97.44 285 ASP B N 1
ATOM 4478 C CA . ASP B 1 285 ? -2.406 34.312 11.891 1 97.44 285 ASP B CA 1
ATOM 4479 C C . ASP B 1 285 ? -3.061 34.062 10.531 1 97.44 285 ASP B C 1
ATOM 4481 O O . ASP B 1 285 ? -4.133 34.594 10.25 1 97.44 285 ASP B O 1
ATOM 4485 N N . TYR B 1 286 ? -2.344 33.344 9.742 1 97.62 286 TYR B N 1
ATOM 4486 C CA . TYR B 1 286 ? -2.844 32.969 8.414 1 97.62 286 TYR B CA 1
ATOM 4487 C C . TYR B 1 286 ? -4.168 32.219 8.516 1 97.62 286 TYR B C 1
ATOM 4489 O O . TYR B 1 286 ? -5.121 32.531 7.805 1 97.62 286 TYR B O 1
ATOM 4497 N N . VAL B 1 287 ? -4.254 31.25 9.398 1 97.25 287 VAL B N 1
ATOM 4498 C CA . VAL B 1 287 ? -5.461 30.453 9.625 1 97.25 287 VAL B CA 1
ATOM 4499 C C . VAL B 1 287 ? -6.574 31.359 10.148 1 97.25 287 VAL B C 1
ATOM 4501 O O . VAL B 1 287 ? -7.715 31.281 9.688 1 97.25 287 VAL B O 1
ATOM 4504 N N . GLU B 1 288 ? -6.203 32.25 11.117 1 96.12 288 GLU B N 1
ATOM 4505 C CA . GLU B 1 288 ? -7.176 33.188 11.695 1 96.12 288 GLU B CA 1
ATOM 4506 C C . GLU B 1 288 ? -7.812 34.062 10.625 1 96.12 288 GLU B C 1
ATOM 4508 O O . GLU B 1 288 ? -9.039 34.219 10.578 1 96.12 288 GLU B O 1
ATOM 4513 N N . ARG B 1 289 ? -7.004 34.625 9.836 1 95.56 289 ARG B N 1
ATOM 4514 C CA . ARG B 1 289 ? -7.457 35.531 8.805 1 95.56 289 ARG B CA 1
ATOM 4515 C C . ARG B 1 289 ? -8.32 34.812 7.77 1 95.56 289 ARG B C 1
ATOM 4517 O O . ARG B 1 289 ? -9.344 35.344 7.332 1 95.56 289 ARG B O 1
ATOM 4524 N N . ARG B 1 290 ? -7.941 33.688 7.469 1 95.19 290 ARG B N 1
ATOM 4525 C CA . ARG B 1 290 ? -8.578 33 6.359 1 95.19 290 ARG B CA 1
ATOM 4526 C C . ARG B 1 290 ? -9.883 32.344 6.805 1 95.19 290 ARG B C 1
ATOM 4528 O O . ARG B 1 290 ? -10.836 32.25 6.023 1 95.19 290 ARG B O 1
ATOM 4535 N N . HIS B 1 291 ? -9.953 31.922 8.086 1 95.44 291 HIS B N 1
ATOM 4536 C CA . HIS B 1 291 ? -11.047 31 8.391 1 95.44 291 HIS B CA 1
ATOM 4537 C C . HIS B 1 291 ? -11.867 31.5 9.57 1 95.44 291 HIS B C 1
ATOM 4539 O O . HIS B 1 291 ? -13 31.062 9.781 1 95.44 291 HIS B O 1
ATOM 4545 N N . TYR B 1 292 ? -11.328 32.469 10.414 1 92.06 292 TYR B N 1
ATOM 4546 C CA . TYR B 1 292 ? -12.062 32.875 11.609 1 92.06 292 TYR B CA 1
ATOM 4547 C C . TYR B 1 292 ? -12.336 34.375 11.594 1 92.06 292 TYR B C 1
ATOM 4549 O O . TYR B 1 292 ? -13.086 34.875 12.422 1 92.06 292 TYR B O 1
ATOM 4557 N N . GLY B 1 293 ? -11.492 35.312 11.016 1 76.12 293 GLY B N 1
ATOM 4558 C CA . GLY B 1 293 ? -11.484 36.781 11.055 1 76.12 293 GLY B CA 1
ATOM 4559 C C . GLY B 1 293 ? -12.812 37.406 10.672 1 76.12 293 GLY B C 1
ATOM 4560 O O . GLY B 1 293 ? -12.969 38.625 10.695 1 76.12 293 GLY B O 1
ATOM 4561 N N . ASP B 1 294 ? -13.633 36.906 9.859 1 54.94 294 ASP B N 1
ATOM 4562 C CA . ASP B 1 294 ? -14.648 37.938 9.688 1 54.94 294 ASP B CA 1
ATOM 4563 C C . ASP B 1 294 ? -15.32 38.281 11.016 1 54.94 294 ASP B C 1
ATOM 4565 O O . ASP B 1 294 ? -16.453 38.75 11.047 1 54.94 294 ASP B O 1
ATOM 4569 N N . GLU B 1 295 ? -14.992 37.938 12.156 1 44.5 295 GLU B N 1
ATOM 4570 C CA . GLU B 1 295 ? -15.867 38.5 13.172 1 44.5 295 GLU B CA 1
ATOM 4571 C C . GLU B 1 295 ? -15.727 40 13.234 1 44.5 295 GLU B C 1
ATOM 4573 O O . GLU B 1 295 ? -14.633 40.531 13.5 1 44.5 295 GLU B O 1
ATOM 4578 N N . LYS B 1 296 ? -16.453 40.812 12.367 1 36.59 296 LYS B N 1
ATOM 4579 C CA . LYS B 1 296 ? -17.016 42.156 12.492 1 36.59 296 LYS B CA 1
ATOM 4580 C C . LYS B 1 296 ? -17.578 42.375 13.891 1 36.59 296 LYS B C 1
ATOM 4582 O O . LYS B 1 296 ? -18.188 41.5 14.477 1 36.59 296 LYS B O 1
#

Radius of gyration: 25.38 Å; Cα contacts (8 Å, |Δi|>4): 1355; chains: 2; bounding box: 48×89×54 Å

Organism: Haloferax mediterranei (strain ATCC 33500 / DSM 1411 / JCM 8866 / NBRC 14739 / NCIMB 2177 / R-4) (NCBI:txid523841)